Protein AF-0000000077102085 (afdb_homodimer)

Radius of gyration: 27.86 Å; Cα contacts (8 Å, |Δi|>4): 625; chains: 2; bounding box: 52×72×56 Å

Sequence (396 aa):
MSETYRIVIADDEAIICMDLKEILEEAGHEVVGICADGVRALELVKEEKPDLVILDVQMPKLDGLQAAKLIAHDDLAPVVLLTAYGDAETVEKAKRSHVFGYVMKPVEERNLFPALQIAVSQYRSRHEIAHRVKEMERELASRKIINRAKGLLMDYYHISDEEAYHKMQQTSMRRGILLTDVAQKVIKEIMVRKNMLSMSETYRIVIADDEAIICMDLKEILEEAGHEVVGICADGVRALELVKEEKPDLVILDVQMPKLDGLQAAKLIAHDDLAPVVLLTAYGDAETVEKAKRSHVFGYVMKPVEERNLFPALQIAVSQYRSRHEIAHRVKEMERELASRKIINRAKGLLMDYYHISDEEAYHKMQQTSMRRGILLTDVAQKVIKEIMVRKNMLS

Nearest PDB structures (foldseek):
  6ww6-assembly1_A  TM=9.550E-01  e=4.810E-21  Enterococcus faecalis
  1sd5-assembly1_A  TM=6.603E-01  e=4.874E-17  Mycobacterium tuberculosis H37Rv
  1qmp-assembly4_D  TM=9.106E-01  e=1.138E-08  Geobacillus stearothermophilus
  6vbf-assembly1_A-2  TM=9.059E-01  e=1.517E-07  Acinetobacter baumannii
  6ymz-assembly1_A  TM=7.541E-01  e=3.448E-07  Pectobacterium atrosepticum SCRI1043

InterPro domains:
  IPR001789 Signal transduction response regulator, receiver domain [PF00072] (7-116)
  IPR001789 Signal transduction response regulator, receiver domain [PS50110] (6-120)
  IPR001789 Signal transduction response regulator, receiver domain [SM00448] (5-116)
  IPR005561 ANTAR domain [PF03861] (135-187)
  IPR005561 ANTAR domain [PS50921] (126-187)
  IPR005561 ANTAR domain [SM01012] (132-187)
  IPR008327 Signal transduction response regulator, antiterminator [PIRSF036382] (4-190)
  IPR011006 CheY-like superfamily [SSF52172] (4-187)
  IPR036388 Winged helix-like DNA-binding domain superfamily [G3DSA:1.10.10.10] (134-194)

pLDDT: mean 88.83, std 11.47, range [44.06, 98.62]

Organism: NCBI:txid592028

Secondary structure (DSSP, 8-state):
-PPP-EEEEE-S-HHHHHHHHHHHHHTT-EEEEEESSHHHHHHHHHHH--SEEEEESS-SSS-HHHHHHHHHHTT---EEEEE-TTTHHHHHHHTTTT--EEEESSP-HHHHHHHHHHHHHHHHHHHHHHHHHHHHHHHHHHHHHHHHHHHHHHHHH---HHHHHHHHHHHHHHHT--HHHHHHHHHHHHHHHHHHH-/-PPP-EEEEE-S-HHHHHHHHHHHHHTT-EEEEEESSHHHHHHHHHHH--SEEEEESS-SSS-HHHHHHHHHHTT---EEEEE-TTTTHHHHHHTTTT--EEEESSP-HHHHHHHHHHHHHHHHHHHHHHHHHHHHHHHHHHHHHHHHHHHHHHHHH---HHHHHHHHHHHHHHHT--HHHHHHHHHHHHHHHHHHH-

Foldseek 3Di:
DPDAWAEEEEALDVVLVVVVCVLNVVVPYHDPYYYHALVVQLVCLVVVLTQEYEAEQDGPPHGPLRSLQVCVVVLRYAYEYEAEPPVVVVVVVVVVSPHQYYAYPPGDPVRPPVSGVSRSVVSVVVVVVVVVVVVVVVVVVLVVLLVVLLVLCCVPVVDDSVVSLVVLVVVCVVVVHDSSVSSVVSVVVSVVVVVVVD/DPDAWAEEEEALDVVLVVVVCVLNVVVPYHDPYYYHALVVSLVCLVVVLTQEYEAEQDGPPHGPLRSLQVCVVVLRYAYEYEYEPPVCVVVVVCVVSPHQYYAYPPGDPVRPPVSGVSRSVVSVVVVVVVVVVVVVVVVVVLVVLLVVLLVLCCVVVVDDSVVSLVVLVVVCVVVVHDSSVSSVVSVVVSVVVVVVVD

Solvent-accessible surface area (backbone atoms only — not comparable to full-atom values): 20286 Å² total; per-residue (Å²): 130,83,85,66,43,39,28,33,39,26,35,60,48,65,67,57,50,52,52,48,47,52,57,41,42,74,73,58,29,41,75,79,41,77,37,45,28,20,60,57,39,53,52,46,44,70,73,66,57,34,56,30,34,39,28,26,43,78,32,55,100,30,28,25,59,60,36,36,34,54,33,38,71,66,66,60,46,34,34,32,37,36,37,60,84,82,52,51,73,50,53,63,55,39,63,75,24,68,50,44,30,65,43,50,54,79,81,46,69,81,59,46,53,48,38,51,52,36,16,41,44,51,42,54,52,46,50,52,53,51,49,49,39,53,52,49,52,50,50,52,51,40,50,50,45,38,50,50,24,31,52,52,42,21,69,72,70,68,46,51,68,66,53,31,47,48,52,43,46,49,51,12,62,74,68,68,48,56,53,54,56,42,19,52,50,48,44,53,52,51,52,52,50,48,57,65,72,96,130,83,84,66,43,39,29,34,40,26,35,59,48,64,67,57,50,52,53,49,47,50,55,40,43,74,73,57,31,42,75,79,42,78,38,46,27,20,60,58,39,54,51,47,44,70,71,64,56,34,56,30,35,40,28,26,41,78,31,54,101,31,29,25,58,60,37,37,35,54,34,38,72,66,66,59,44,32,33,33,36,36,36,58,85,80,49,50,72,50,54,63,56,39,64,74,26,68,49,42,29,65,44,50,54,79,83,46,70,80,59,45,53,48,37,51,51,36,16,41,44,51,42,52,52,45,50,52,53,52,48,50,39,53,52,50,52,49,51,52,51,41,51,50,45,39,50,50,24,31,53,52,44,21,70,72,70,69,46,50,68,68,53,32,48,48,51,42,47,49,51,12,61,75,68,69,50,54,53,54,57,42,20,53,49,48,44,54,52,52,52,52,52,48,57,66,71,96

Structure (mmCIF, N/CA/C/O backbone):
data_AF-0000000077102085-model_v1
#
loop_
_entity.id
_entity.type
_entity.pdbx_description
1 polymer 'Response regulator receiver domain protein'
#
loop_
_atom_site.group_PDB
_atom_site.id
_atom_site.type_symbol
_atom_site.label_atom_id
_atom_site.label_alt_id
_atom_site.label_comp_id
_atom_site.label_asym_id
_atom_site.label_entity_id
_atom_site.label_seq_id
_atom_site.pdbx_PDB_ins_code
_atom_site.Cartn_x
_atom_site.Cartn_y
_atom_site.Cartn_z
_atom_site.occupancy
_atom_site.B_iso_or_equiv
_atom_site.auth_seq_id
_atom_site.auth_comp_id
_atom_site.auth_asym_id
_atom_site.auth_atom_id
_atom_site.pdbx_PDB_model_num
ATOM 1 N N . MET A 1 1 ? -0.553 -2.193 -25.688 1 44.06 1 MET A N 1
ATOM 2 C CA . MET A 1 1 ? 0.757 -2.832 -25.609 1 44.06 1 MET A CA 1
ATOM 3 C C . MET A 1 1 ? 1.091 -3.188 -24.156 1 44.06 1 MET A C 1
ATOM 5 O O . MET A 1 1 ? 0.72 -2.463 -23.234 1 44.06 1 MET A O 1
ATOM 9 N N . SER A 1 2 ? 1.369 -4.562 -23.891 1 62.34 2 SER A N 1
ATOM 10 C CA . SER A 1 2 ? 1.722 -5.07 -22.562 1 62.34 2 SER A CA 1
ATOM 11 C C . SER A 1 2 ? 2.85 -4.258 -21.938 1 62.34 2 SER A C 1
ATOM 13 O O . SER A 1 2 ? 3.717 -3.742 -22.656 1 62.34 2 SER A O 1
ATOM 15 N N . GLU A 1 3 ? 2.732 -3.658 -20.891 1 77.88 3 GLU A N 1
ATOM 16 C CA . GLU A 1 3 ? 3.754 -2.857 -20.219 1 77.88 3 GLU A CA 1
ATOM 17 C C . GLU A 1 3 ? 5.086 -3.602 -20.156 1 77.88 3 GLU A C 1
ATOM 19 O O . GLU A 1 3 ? 5.117 -4.805 -19.906 1 77.88 3 GLU A O 1
ATOM 24 N N . THR A 1 4 ? 6.113 -2.998 -20.766 1 91.25 4 THR A N 1
ATOM 25 C CA . THR A 1 4 ? 7.477 -3.523 -20.734 1 91.25 4 THR A CA 1
ATOM 26 C C . THR A 1 4 ? 8.148 -3.178 -19.406 1 91.25 4 THR A C 1
ATOM 28 O O . THR A 1 4 ? 8.133 -2.021 -18.984 1 91.25 4 THR A O 1
ATOM 31 N N . TYR A 1 5 ? 8.68 -4.246 -18.812 1 95.44 5 TYR A N 1
ATOM 32 C CA . TYR A 1 5 ? 9.344 -4.031 -17.531 1 95.44 5 TYR A CA 1
ATOM 33 C C . TYR A 1 5 ? 10.844 -4.262 -17.641 1 95.44 5 TYR A C 1
ATOM 35 O O . TYR A 1 5 ? 11.289 -5.168 -18.359 1 95.44 5 TYR A O 1
ATOM 43 N N . ARG A 1 6 ? 11.617 -3.361 -16.984 1 98 6 ARG A N 1
ATOM 44 C CA . ARG A 1 6 ? 13.031 -3.619 -16.734 1 98 6 ARG A CA 1
ATOM 45 C C . ARG A 1 6 ? 13.219 -4.496 -15.5 1 98 6 ARG A C 1
ATOM 47 O O . ARG A 1 6 ? 12.773 -4.137 -14.406 1 98 6 ARG A O 1
ATOM 54 N N . ILE A 1 7 ? 13.945 -5.707 -15.695 1 98.44 7 ILE A N 1
ATOM 55 C CA . ILE A 1 7 ? 13.883 -6.711 -14.641 1 98.44 7 ILE A CA 1
ATOM 56 C C . ILE A 1 7 ? 15.297 -7.148 -14.266 1 98.44 7 ILE A C 1
ATOM 58 O O . ILE A 1 7 ? 16.141 -7.355 -15.141 1 98.44 7 ILE A O 1
ATOM 62 N N . VAL A 1 8 ? 15.57 -7.238 -12.984 1 98.62 8 VAL A N 1
ATOM 63 C CA . VAL A 1 8 ? 16.781 -7.867 -12.461 1 98.62 8 VAL A CA 1
ATOM 64 C C . VAL A 1 8 ? 16.453 -9.273 -11.961 1 98.62 8 VAL A C 1
ATOM 66 O O . VAL A 1 8 ? 15.438 -9.477 -11.289 1 98.62 8 VAL A O 1
ATOM 69 N N . ILE A 1 9 ? 17.344 -10.234 -12.336 1 98.5 9 ILE A N 1
ATOM 70 C CA . ILE A 1 9 ? 17.172 -11.625 -11.914 1 98.5 9 ILE A CA 1
ATOM 71 C C . ILE A 1 9 ? 18.375 -12.047 -11.062 1 98.5 9 ILE A C 1
ATOM 73 O O . ILE A 1 9 ? 19.531 -11.797 -11.438 1 98.5 9 ILE A O 1
ATOM 77 N N . ALA A 1 10 ? 18.078 -12.641 -9.914 1 97.88 10 ALA A N 1
ATOM 78 C CA . ALA A 1 10 ? 19.156 -13.234 -9.117 1 97.88 10 ALA A CA 1
ATOM 79 C C . ALA A 1 10 ? 18.844 -14.688 -8.766 1 97.88 10 ALA A C 1
ATOM 81 O O . ALA A 1 10 ? 17.812 -14.969 -8.141 1 97.88 10 ALA A O 1
ATOM 82 N N . ASP A 1 11 ? 19.625 -15.578 -9.164 1 96.56 11 ASP A N 1
ATOM 83 C CA . ASP A 1 11 ? 19.547 -17.016 -8.93 1 96.56 11 ASP A CA 1
ATOM 84 C C . ASP A 1 11 ? 20.922 -17.656 -9.086 1 96.56 11 ASP A C 1
ATOM 86 O O . ASP A 1 11 ? 21.656 -17.375 -10.039 1 96.56 11 ASP A O 1
ATOM 90 N N . ASP A 1 12 ? 21.281 -18.516 -8.141 1 94.94 12 ASP A N 1
ATOM 91 C CA . ASP A 1 12 ? 22.625 -19.094 -8.203 1 94.94 12 ASP A CA 1
ATOM 92 C C . ASP A 1 12 ? 22.688 -20.219 -9.242 1 94.94 12 ASP A C 1
ATOM 94 O O . ASP A 1 12 ? 23.781 -20.703 -9.562 1 94.94 12 ASP A O 1
ATOM 98 N N . GLU A 1 13 ? 21.578 -20.609 -9.773 1 94.5 13 GLU A N 1
ATOM 99 C CA . GLU A 1 13 ? 21.531 -21.594 -10.852 1 94.5 13 GLU A CA 1
ATOM 100 C C . GLU A 1 13 ? 21.422 -20.922 -12.219 1 94.5 13 GLU A C 1
ATOM 102 O O . GLU A 1 13 ? 20.344 -20.5 -12.617 1 94.5 13 GLU A O 1
ATOM 107 N N . ALA A 1 14 ? 22.453 -20.969 -12.977 1 94.12 14 ALA A N 1
ATOM 108 C CA . ALA A 1 14 ? 22.578 -20.234 -14.242 1 94.12 14 ALA A CA 1
ATOM 109 C C . ALA A 1 14 ? 21.484 -20.641 -15.219 1 94.12 14 ALA A C 1
ATOM 111 O O . ALA A 1 14 ? 20.969 -19.812 -15.969 1 94.12 14 ALA A O 1
ATOM 112 N N . ILE A 1 15 ? 21.141 -21.906 -15.141 1 95.31 15 ILE A N 1
ATOM 113 C CA . ILE A 1 15 ? 20.156 -22.438 -16.078 1 95.31 15 ILE A CA 1
ATOM 114 C C . ILE A 1 15 ? 18.797 -21.781 -15.828 1 95.31 15 ILE A C 1
ATOM 116 O O . ILE A 1 15 ? 18.062 -21.484 -16.766 1 95.31 15 ILE A O 1
ATOM 120 N N . ILE A 1 16 ? 18.5 -21.562 -14.633 1 94.62 16 ILE A N 1
ATOM 121 C CA . ILE A 1 16 ? 17.234 -20.922 -14.266 1 94.62 16 ILE A CA 1
ATOM 122 C C . ILE A 1 16 ? 17.25 -19.469 -14.742 1 94.62 16 ILE A C 1
ATOM 124 O O . ILE A 1 16 ? 16.25 -18.984 -15.289 1 94.62 16 ILE A O 1
ATOM 128 N N . CYS A 1 17 ? 18.328 -18.734 -14.578 1 96.81 17 CYS A N 1
ATOM 129 C CA . CYS A 1 17 ? 18.469 -17.359 -15.039 1 96.81 17 CYS A CA 1
ATOM 130 C C . CYS A 1 17 ? 18.266 -17.266 -16.547 1 96.81 17 CYS A C 1
ATOM 132 O O . CYS A 1 17 ? 17.562 -16.375 -17.031 1 96.81 17 CYS A O 1
ATOM 134 N N . MET A 1 18 ? 18.859 -18.219 -17.203 1 96.44 18 MET A N 1
ATOM 135 C CA . MET A 1 18 ? 18.766 -18.219 -18.656 1 96.44 18 MET A CA 1
ATOM 136 C C . MET A 1 18 ? 17.344 -18.484 -19.109 1 96.44 18 MET A C 1
ATOM 138 O O . MET A 1 18 ? 16.844 -17.828 -20.016 1 96.44 18 MET A O 1
ATOM 142 N N . ASP A 1 19 ? 16.766 -19.453 -18.469 1 96.81 19 ASP A N 1
ATOM 143 C CA . ASP A 1 19 ? 15.375 -19.797 -18.781 1 96.81 19 ASP A CA 1
ATOM 144 C C . ASP A 1 19 ? 14.445 -18.609 -18.531 1 96.81 19 ASP A C 1
ATOM 146 O O . ASP A 1 19 ? 13.617 -18.281 -19.391 1 96.81 19 ASP A O 1
ATOM 150 N N . LEU A 1 20 ? 14.594 -17.969 -17.438 1 97.44 20 LEU A N 1
ATOM 151 C CA . LEU A 1 20 ? 13.766 -16.812 -17.078 1 97.44 20 LEU A CA 1
ATOM 152 C C . LEU A 1 20 ? 13.992 -15.664 -18.047 1 97.44 20 LEU A C 1
ATOM 154 O O . LEU A 1 20 ? 13.031 -15.008 -18.469 1 97.44 20 LEU A O 1
ATOM 158 N N . LYS A 1 21 ? 15.227 -15.43 -18.312 1 97.81 21 LYS A N 1
ATOM 159 C CA . LYS A 1 21 ? 15.547 -14.367 -19.266 1 97.81 21 LYS A CA 1
ATOM 160 C C . LYS A 1 21 ? 14.836 -14.594 -20.594 1 97.81 21 LYS A C 1
ATOM 162 O O . LYS A 1 21 ? 14.234 -13.672 -21.156 1 97.81 21 LYS A O 1
ATOM 167 N N . GLU A 1 22 ? 14.891 -15.766 -21.094 1 97.31 22 GLU A N 1
ATOM 168 C CA . GLU A 1 22 ? 14.25 -16.109 -22.359 1 97.31 22 GLU A CA 1
ATOM 169 C C . GLU A 1 22 ? 12.742 -15.883 -22.297 1 97.31 22 GLU A C 1
ATOM 171 O O . GLU A 1 22 ? 12.156 -15.258 -23.188 1 97.31 22 GLU A O 1
ATOM 176 N N . ILE A 1 23 ? 12.172 -16.391 -21.25 1 95.44 23 ILE A N 1
ATOM 177 C CA . ILE A 1 23 ? 10.727 -16.281 -21.047 1 95.44 23 ILE A CA 1
ATOM 178 C C . ILE A 1 23 ? 10.336 -14.797 -21.016 1 95.44 23 ILE A C 1
ATOM 180 O O . ILE A 1 23 ? 9.398 -14.383 -21.703 1 95.44 23 ILE A O 1
ATOM 184 N N . LEU A 1 24 ? 11.07 -13.992 -20.281 1 96.5 24 LEU A N 1
ATOM 185 C CA . LEU A 1 24 ? 10.75 -12.586 -20.047 1 96.5 24 LEU A CA 1
ATOM 186 C C . LEU A 1 24 ? 10.984 -11.773 -21.312 1 96.5 24 LEU A C 1
ATOM 188 O O . LEU A 1 24 ? 10.156 -10.93 -21.688 1 96.5 24 LEU A O 1
ATOM 192 N N . GLU A 1 25 ? 12.039 -12 -21.969 1 96.75 25 GLU A N 1
ATOM 193 C CA . GLU A 1 25 ? 12.352 -11.25 -23.188 1 96.75 25 GLU A CA 1
ATOM 194 C C . GLU A 1 25 ? 11.398 -11.602 -24.312 1 96.75 25 GLU A C 1
ATOM 196 O O . GLU A 1 25 ? 11.039 -10.742 -25.125 1 96.75 25 GLU A O 1
ATOM 201 N N . GLU A 1 26 ? 11.008 -12.859 -24.375 1 94.44 26 GLU A N 1
ATOM 202 C CA . GLU A 1 26 ? 10.016 -13.273 -25.359 1 94.44 26 GLU A CA 1
ATOM 203 C C . GLU A 1 26 ? 8.688 -12.555 -25.156 1 94.44 26 GLU A C 1
ATOM 205 O O . GLU A 1 26 ? 7.945 -12.312 -26.109 1 94.44 26 GLU A O 1
ATOM 210 N N . ALA A 1 27 ? 8.445 -12.242 -23.922 1 91.12 27 ALA A N 1
ATOM 211 C CA . ALA A 1 27 ? 7.203 -11.562 -23.594 1 91.12 27 ALA A CA 1
ATOM 212 C C . ALA A 1 27 ? 7.348 -10.047 -23.75 1 91.12 27 ALA A C 1
ATOM 214 O O . ALA A 1 27 ? 6.398 -9.297 -23.516 1 91.12 27 ALA A O 1
ATOM 215 N N . GLY A 1 28 ? 8.555 -9.539 -24.109 1 93.75 28 GLY A N 1
ATOM 216 C CA . GLY A 1 28 ? 8.75 -8.133 -24.422 1 93.75 28 GLY A CA 1
ATOM 217 C C . GLY A 1 28 ? 9.391 -7.355 -23.297 1 93.75 28 GLY A C 1
ATOM 218 O O . GLY A 1 28 ? 9.539 -6.133 -23.375 1 93.75 28 GLY A O 1
ATOM 219 N N . HIS A 1 29 ? 9.852 -8.031 -22.203 1 96.38 29 HIS A N 1
ATOM 220 C CA . HIS A 1 29 ? 10.516 -7.363 -21.094 1 96.38 29 HIS A CA 1
ATOM 221 C C . HIS A 1 29 ? 12.023 -7.281 -21.312 1 96.38 29 HIS A C 1
ATOM 223 O O . HIS A 1 29 ? 12.555 -7.902 -22.234 1 96.38 29 HIS A O 1
ATOM 229 N N . GLU A 1 30 ? 12.609 -6.434 -20.562 1 97.88 30 GLU A N 1
ATOM 230 C CA . GLU A 1 30 ? 14.055 -6.273 -20.641 1 97.88 30 GLU A CA 1
ATOM 231 C C . GLU A 1 30 ? 14.734 -6.75 -19.359 1 97.88 30 GLU A C 1
ATOM 233 O O . GLU A 1 30 ? 14.422 -6.262 -18.266 1 97.88 30 GLU A O 1
ATOM 238 N N . VAL A 1 31 ? 15.656 -7.672 -19.516 1 98.31 31 VAL A N 1
ATOM 239 C CA . VAL A 1 31 ? 16.453 -8.094 -18.375 1 98.31 31 VAL A CA 1
ATOM 240 C C . VAL A 1 31 ? 17.719 -7.238 -18.281 1 98.31 31 VAL A C 1
ATOM 242 O O . VAL A 1 31 ? 18.641 -7.379 -19.078 1 98.31 31 VAL A O 1
ATOM 245 N N . VAL A 1 32 ? 17.828 -6.422 -17.281 1 98.31 32 VAL A N 1
ATOM 246 C CA . VAL A 1 32 ? 18.859 -5.395 -17.234 1 98.31 32 VAL A CA 1
ATOM 247 C C . VAL A 1 32 ? 20 -5.863 -16.344 1 98.31 32 VAL A C 1
ATOM 249 O O . VAL A 1 32 ? 21.047 -5.211 -16.266 1 98.31 32 VAL A O 1
ATOM 252 N N . GLY A 1 33 ? 19.812 -6.984 -15.633 1 98 33 GLY A N 1
ATOM 253 C CA . GLY A 1 33 ? 20.859 -7.535 -14.789 1 98 33 GLY A CA 1
ATOM 254 C C . GLY A 1 33 ? 20.562 -8.945 -14.32 1 98 33 GLY A C 1
ATOM 255 O O . GLY A 1 33 ? 19.422 -9.281 -14.016 1 98 33 GLY A O 1
ATOM 256 N N . ILE A 1 34 ? 21.641 -9.719 -14.305 1 98.19 34 ILE A N 1
ATOM 257 C CA . ILE A 1 34 ? 21.578 -11.078 -13.773 1 98.19 34 ILE A CA 1
ATOM 258 C C . ILE A 1 34 ? 22.734 -11.305 -12.797 1 98.19 34 ILE A C 1
ATOM 260 O O . ILE A 1 34 ? 23.859 -10.867 -13.047 1 98.19 34 ILE A O 1
ATOM 264 N N . CYS A 1 35 ? 22.422 -11.93 -11.703 1 97.38 35 CYS A N 1
ATOM 265 C CA . CYS A 1 35 ? 23.484 -12.234 -10.742 1 97.38 35 CYS A CA 1
ATOM 266 C C . CYS A 1 35 ? 23.172 -13.516 -9.984 1 97.38 35 CYS A C 1
ATOM 268 O O . CYS A 1 35 ? 22.125 -14.133 -10.188 1 97.38 35 CYS A O 1
ATOM 270 N N . ALA A 1 36 ? 24.141 -13.938 -9.109 1 95.81 36 ALA A N 1
ATOM 271 C CA . ALA A 1 36 ? 24.016 -15.266 -8.508 1 95.81 36 ALA A CA 1
ATOM 272 C C . ALA A 1 36 ? 23.938 -15.172 -6.988 1 95.81 36 ALA A C 1
ATOM 274 O O . ALA A 1 36 ? 23.891 -16.203 -6.301 1 95.81 36 ALA A O 1
ATOM 275 N N . ASP A 1 37 ? 23.938 -13.891 -6.473 1 94.56 37 ASP A N 1
ATOM 276 C CA . ASP A 1 37 ? 23.891 -13.75 -5.02 1 94.56 37 ASP A CA 1
ATOM 277 C C . ASP A 1 37 ? 23.172 -12.469 -4.613 1 94.56 37 ASP A C 1
ATOM 279 O O . ASP A 1 37 ? 22.969 -11.57 -5.434 1 94.56 37 ASP A O 1
ATOM 283 N N . GLY A 1 38 ? 22.812 -12.398 -3.336 1 95 38 GLY A N 1
ATOM 284 C CA . GLY A 1 38 ? 21.984 -11.312 -2.83 1 95 38 GLY A CA 1
ATOM 285 C C . GLY A 1 38 ? 22.703 -9.984 -2.76 1 95 38 GLY A C 1
ATOM 286 O O . GLY A 1 38 ? 22.094 -8.93 -2.924 1 95 38 GLY A O 1
ATOM 287 N N . VAL A 1 39 ? 24.016 -10.016 -2.502 1 96.62 39 VAL A N 1
ATOM 288 C CA . VAL A 1 39 ? 24.781 -8.781 -2.404 1 96.62 39 VAL A CA 1
ATOM 289 C C . VAL A 1 39 ? 24.844 -8.102 -3.768 1 96.62 39 VAL A C 1
ATOM 291 O O . VAL A 1 39 ? 24.562 -6.906 -3.883 1 96.62 39 VAL A O 1
ATOM 294 N N . ARG A 1 40 ? 25.156 -8.875 -4.73 1 96.94 40 ARG A N 1
ATOM 295 C CA . ARG A 1 40 ? 25.219 -8.336 -6.082 1 96.94 40 ARG A CA 1
ATOM 296 C C . ARG A 1 40 ? 23.844 -7.887 -6.551 1 96.94 40 ARG A C 1
ATOM 298 O O . ARG A 1 40 ? 23.703 -6.898 -7.273 1 96.94 40 ARG A O 1
ATOM 305 N N . ALA A 1 41 ? 22.828 -8.609 -6.148 1 97.5 41 ALA A N 1
ATOM 306 C CA . ALA A 1 41 ? 21.469 -8.219 -6.488 1 97.5 41 ALA A CA 1
ATOM 307 C C . ALA A 1 41 ? 21.156 -6.812 -5.98 1 97.5 41 ALA A C 1
ATOM 309 O O . ALA A 1 41 ? 20.609 -5.984 -6.715 1 97.5 41 ALA A O 1
ATOM 310 N N . LEU A 1 42 ? 21.516 -6.539 -4.746 1 96.88 42 LEU A N 1
ATOM 311 C CA . LEU A 1 42 ? 21.281 -5.227 -4.148 1 96.88 42 LEU A CA 1
ATOM 312 C C . LEU A 1 42 ? 22.016 -4.141 -4.938 1 96.88 42 LEU A C 1
ATOM 314 O O . LEU A 1 42 ? 21.438 -3.084 -5.215 1 96.88 42 LEU A O 1
ATOM 318 N N . GLU A 1 43 ? 23.219 -4.457 -5.289 1 97.62 43 GLU A N 1
ATOM 319 C CA . GLU A 1 43 ? 24.016 -3.506 -6.059 1 97.62 43 GLU A CA 1
ATOM 320 C C . GLU A 1 43 ? 23.359 -3.215 -7.414 1 97.62 43 GLU A C 1
ATOM 322 O O . GLU A 1 43 ? 23.25 -2.057 -7.812 1 97.62 43 GLU A O 1
ATOM 327 N N . LEU A 1 44 ? 22.953 -4.238 -8.062 1 98 44 LEU A N 1
ATOM 328 C CA . LEU A 1 44 ? 22.359 -4.094 -9.383 1 98 44 LEU A CA 1
ATOM 329 C C . LEU A 1 44 ? 21.062 -3.297 -9.312 1 98 44 LEU A C 1
ATOM 331 O O . LEU A 1 44 ? 20.766 -2.49 -10.195 1 98 44 LEU A O 1
ATOM 335 N N . VAL A 1 45 ? 20.266 -3.568 -8.281 1 98.19 45 VAL A N 1
ATOM 336 C CA . VAL A 1 45 ? 18.984 -2.879 -8.117 1 98.19 45 VAL A CA 1
ATOM 337 C C . VAL A 1 45 ? 19.219 -1.382 -7.934 1 98.19 45 VAL A C 1
ATOM 339 O O . VAL A 1 45 ? 18.516 -0.556 -8.516 1 98.19 45 VAL A O 1
ATOM 342 N N . LYS A 1 46 ? 20.234 -1.061 -7.168 1 97.56 46 LYS A N 1
ATOM 343 C CA . LYS A 1 46 ? 20.562 0.342 -6.93 1 97.56 46 LYS A CA 1
ATOM 344 C C . LYS A 1 46 ? 21.094 1.001 -8.195 1 97.56 46 LYS A C 1
ATOM 346 O O . LYS A 1 46 ? 20.797 2.164 -8.477 1 97.56 46 LYS A O 1
ATOM 351 N N . GLU A 1 47 ? 21.859 0.246 -8.969 1 97.62 47 GLU A N 1
ATOM 352 C CA . GLU A 1 47 ? 22.5 0.763 -10.172 1 97.62 47 GLU A CA 1
ATOM 353 C C . GLU A 1 47 ? 21.5 0.901 -11.32 1 97.62 47 GLU A C 1
ATOM 355 O O . GLU A 1 47 ? 21.469 1.928 -12 1 97.62 47 GLU A O 1
ATOM 360 N N . GLU A 1 48 ? 20.672 -0.106 -11.5 1 97.88 48 GLU A N 1
ATOM 361 C CA . GLU A 1 48 ? 19.859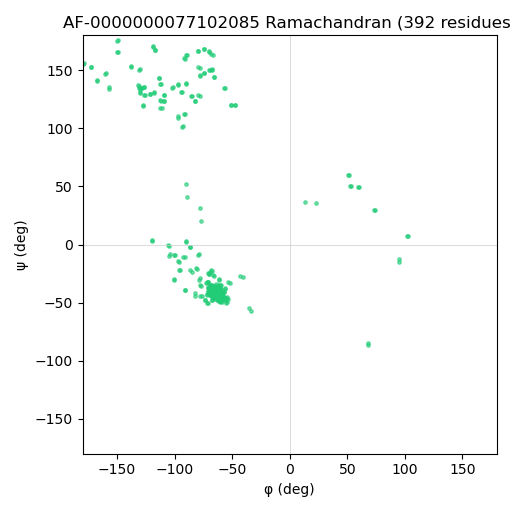 -0.208 -12.703 1 97.88 48 GLU A CA 1
ATOM 362 C C . GLU A 1 48 ? 18.469 0.36 -12.484 1 97.88 48 GLU A C 1
ATOM 364 O O . GLU A 1 48 ? 17.75 0.639 -13.438 1 97.88 48 GLU A O 1
ATOM 369 N N . LYS A 1 49 ? 18.016 0.442 -11.219 1 97.44 49 LYS A N 1
ATOM 370 C CA . LYS A 1 49 ? 16.688 0.927 -10.859 1 97.44 49 LYS A CA 1
ATOM 371 C C . LYS A 1 49 ? 15.602 0.215 -11.664 1 97.44 49 LYS A C 1
ATOM 373 O O . LYS A 1 49 ? 14.844 0.855 -12.391 1 97.44 49 LYS A O 1
ATOM 378 N N . PRO A 1 50 ? 15.547 -1.075 -11.523 1 98.31 50 PRO A N 1
ATOM 379 C CA . PRO A 1 50 ? 14.609 -1.863 -12.32 1 98.31 50 PRO A CA 1
ATOM 380 C C . PRO A 1 50 ? 13.156 -1.641 -11.906 1 98.31 50 PRO A C 1
ATOM 382 O O . PRO A 1 50 ? 12.891 -1.074 -10.844 1 98.31 50 PRO A O 1
ATOM 385 N N . ASP A 1 51 ? 12.227 -2.092 -12.766 1 96.94 51 ASP A N 1
ATOM 386 C CA . ASP A 1 51 ? 10.797 -2.051 -12.461 1 96.94 51 ASP A CA 1
ATOM 387 C C . ASP A 1 51 ? 10.398 -3.227 -11.57 1 96.94 51 ASP A C 1
ATOM 389 O O . ASP A 1 51 ? 9.344 -3.197 -10.938 1 96.94 51 ASP A O 1
ATOM 393 N N . LEU A 1 52 ? 11.258 -4.254 -11.617 1 97.31 52 LEU A N 1
ATOM 394 C CA . LEU A 1 52 ? 10.938 -5.488 -10.914 1 97.31 52 LEU A CA 1
ATOM 395 C C . LEU A 1 52 ? 12.203 -6.312 -10.656 1 97.31 52 LEU A C 1
ATOM 397 O O . LEU A 1 52 ? 13.117 -6.312 -11.477 1 97.31 52 LEU A O 1
ATOM 401 N N . VAL A 1 53 ? 12.211 -7.031 -9.547 1 98.06 53 VAL A N 1
ATOM 402 C CA . VAL A 1 53 ? 13.328 -7.898 -9.188 1 98.06 53 VAL A CA 1
ATOM 403 C C . VAL A 1 53 ? 12.82 -9.312 -8.914 1 98.06 53 VAL A C 1
ATOM 405 O O . VAL A 1 53 ? 11.836 -9.492 -8.195 1 98.06 53 VAL A O 1
ATOM 408 N N . ILE A 1 54 ? 13.414 -10.273 -9.539 1 97.44 54 ILE A N 1
ATOM 409 C CA . ILE A 1 54 ? 13.117 -11.68 -9.281 1 97.44 54 ILE A CA 1
ATOM 410 C C . ILE A 1 54 ? 14.289 -12.328 -8.555 1 97.44 54 ILE A C 1
ATOM 412 O O . ILE A 1 54 ? 15.406 -12.367 -9.07 1 97.44 54 ILE A O 1
ATOM 416 N N . LEU A 1 55 ? 13.984 -12.898 -7.383 1 96 55 LEU A N 1
ATOM 417 C CA . LEU A 1 55 ? 15.055 -13.438 -6.547 1 96 55 LEU A CA 1
ATOM 418 C C . LEU A 1 55 ? 14.773 -14.891 -6.18 1 96 55 LEU A C 1
ATOM 420 O O . LEU A 1 55 ? 13.648 -15.234 -5.812 1 96 55 LEU A O 1
ATOM 424 N N . ASP A 1 56 ? 15.797 -15.664 -6.293 1 93.81 56 ASP A N 1
ATOM 425 C CA . ASP A 1 56 ? 15.734 -16.969 -5.648 1 93.81 56 ASP A CA 1
ATOM 426 C C . ASP A 1 56 ? 15.883 -16.844 -4.133 1 93.81 56 ASP A C 1
ATOM 428 O O . ASP A 1 56 ? 16.625 -15.984 -3.646 1 93.81 56 ASP A O 1
ATOM 432 N N . VAL A 1 57 ? 15.25 -17.703 -3.438 1 88.75 57 VAL A N 1
ATOM 433 C CA . VAL A 1 57 ? 15.312 -17.656 -1.981 1 88.75 57 VAL A CA 1
ATOM 434 C C . VAL A 1 57 ? 16.688 -18.141 -1.509 1 88.75 57 VAL A C 1
ATOM 436 O O . VAL A 1 57 ? 17.312 -17.5 -0.65 1 88.75 57 VAL A O 1
ATOM 439 N N . GLN A 1 58 ? 17.016 -19.234 -2.1 1 89 58 GLN A N 1
ATOM 440 C CA . GLN A 1 58 ? 18.266 -19.828 -1.678 1 89 58 GLN A CA 1
ATOM 441 C C . GLN A 1 58 ? 19.422 -19.375 -2.564 1 89 58 GLN A C 1
ATOM 443 O O . GLN A 1 58 ? 19.578 -19.859 -3.688 1 89 58 GLN A O 1
ATOM 448 N N . MET A 1 59 ? 20.188 -18.438 -2.07 1 90.12 59 MET A N 1
ATOM 449 C CA . MET A 1 59 ? 21.375 -17.938 -2.752 1 90.12 59 MET A CA 1
ATOM 450 C C . MET A 1 59 ? 22.531 -17.75 -1.769 1 90.12 59 MET A C 1
ATOM 452 O O . MET A 1 59 ? 22.297 -17.594 -0.567 1 90.12 59 MET A O 1
ATOM 456 N N . PRO A 1 60 ? 23.703 -17.844 -2.244 1 89.69 60 PRO A N 1
ATOM 457 C CA . PRO A 1 60 ? 24.859 -17.625 -1.355 1 89.69 60 PRO A CA 1
ATOM 458 C C . PRO A 1 60 ? 24.969 -16.188 -0.862 1 89.69 60 PRO A C 1
ATOM 460 O O . PRO A 1 60 ? 24.297 -15.297 -1.388 1 89.69 60 PRO A O 1
ATOM 463 N N . LYS A 1 61 ? 25.797 -15.891 0.265 1 90.19 61 LYS A N 1
ATOM 464 C CA . LYS A 1 61 ? 26.094 -14.602 0.88 1 90.19 61 LYS A CA 1
ATOM 465 C C . LYS A 1 61 ? 24.859 -14.016 1.553 1 90.19 61 LYS A C 1
ATOM 467 O O . LYS A 1 61 ? 24.641 -14.219 2.75 1 90.19 61 LYS A O 1
ATOM 472 N N . LEU A 1 62 ? 24.094 -13.312 0.743 1 89 62 LEU A N 1
ATOM 473 C CA . LEU A 1 62 ? 22.812 -12.781 1.169 1 89 62 LEU A CA 1
ATOM 474 C C . LEU A 1 62 ? 21.672 -13.5 0.461 1 89 62 LEU A C 1
ATOM 476 O O . LEU A 1 62 ? 21.578 -13.477 -0.769 1 89 62 LEU A O 1
ATOM 480 N N . ASP A 1 63 ? 20.859 -14.164 1.312 1 88.56 63 ASP A N 1
ATOM 481 C CA . ASP A 1 63 ? 19.812 -14.938 0.65 1 88.56 63 ASP A CA 1
ATOM 482 C C . ASP A 1 63 ? 18.719 -14.031 0.104 1 88.56 63 ASP A C 1
ATOM 484 O O . ASP A 1 63 ? 18.719 -12.828 0.358 1 88.56 63 ASP A O 1
ATOM 488 N N . GLY A 1 64 ? 17.906 -14.617 -0.673 1 89.62 64 GLY A N 1
ATOM 489 C CA . GLY A 1 64 ? 16.891 -13.859 -1.393 1 89.62 64 GLY A CA 1
ATOM 490 C C . GLY A 1 64 ? 15.922 -13.141 -0.476 1 89.62 64 GLY A C 1
ATOM 491 O O . GLY A 1 64 ? 15.438 -12.055 -0.8 1 89.62 64 GLY A O 1
ATOM 492 N N . LEU A 1 65 ? 15.609 -13.773 0.642 1 87.31 65 LEU A N 1
ATOM 493 C CA . LEU A 1 65 ? 14.68 -13.172 1.597 1 87.31 65 LEU A CA 1
ATOM 494 C C . LEU A 1 65 ? 15.297 -11.938 2.24 1 87.31 65 LEU A C 1
ATOM 496 O O . LEU A 1 65 ? 14.641 -10.906 2.373 1 87.31 65 LEU A O 1
ATOM 500 N N . GLN A 1 66 ? 16.484 -11.992 2.633 1 89.44 66 GLN A N 1
ATOM 501 C CA . GLN A 1 66 ? 17.188 -10.859 3.225 1 89.44 66 GLN A CA 1
ATOM 502 C C . GLN A 1 66 ? 17.375 -9.742 2.209 1 89.44 66 GLN A C 1
ATOM 504 O O . GLN A 1 66 ? 17.203 -8.562 2.535 1 89.44 66 GLN A O 1
ATOM 509 N N . ALA A 1 67 ? 17.75 -10.148 1.017 1 92.81 67 ALA A N 1
ATOM 510 C CA . ALA A 1 67 ? 17.891 -9.156 -0.04 1 92.81 67 ALA A CA 1
ATOM 511 C C . ALA A 1 67 ? 16.562 -8.43 -0.292 1 92.81 67 ALA A C 1
ATOM 513 O O . ALA A 1 67 ? 16.531 -7.207 -0.437 1 92.81 67 ALA A O 1
ATOM 514 N N . ALA A 1 68 ? 15.516 -9.219 -0.313 1 92.44 68 ALA A N 1
ATOM 515 C CA . ALA A 1 68 ? 14.188 -8.648 -0.533 1 92.44 68 ALA A CA 1
ATOM 516 C C . ALA A 1 68 ? 13.828 -7.645 0.56 1 92.44 68 ALA A C 1
ATOM 518 O O . ALA A 1 68 ? 13.266 -6.59 0.278 1 92.44 68 ALA A O 1
ATOM 519 N N . LYS A 1 69 ? 14.156 -7.941 1.771 1 90 69 LYS A N 1
ATOM 520 C CA . LYS A 1 69 ? 13.883 -7.066 2.906 1 90 69 LYS A CA 1
ATOM 521 C C . LYS A 1 69 ? 14.609 -5.73 2.758 1 90 69 LYS A C 1
ATOM 523 O O . LYS A 1 69 ? 14.023 -4.672 3.008 1 90 69 LYS A O 1
ATOM 528 N N . LEU A 1 70 ? 15.812 -5.805 2.365 1 93.12 70 LEU A N 1
ATOM 529 C CA . LEU A 1 70 ? 16.609 -4.598 2.203 1 93.12 70 LEU A CA 1
ATOM 530 C C . LEU A 1 70 ? 16.094 -3.756 1.039 1 93.12 70 LEU A C 1
ATOM 532 O O . LEU A 1 70 ? 16.016 -2.529 1.143 1 93.12 70 LEU A O 1
ATOM 536 N N . ILE A 1 71 ? 15.719 -4.426 0.008 1 94.5 71 ILE A N 1
ATOM 537 C CA . ILE A 1 71 ? 15.18 -3.74 -1.163 1 94.5 71 ILE A CA 1
ATOM 538 C C . ILE A 1 71 ? 13.867 -3.047 -0.802 1 94.5 71 ILE A C 1
ATOM 540 O O . ILE A 1 71 ? 13.641 -1.9 -1.192 1 94.5 71 ILE A O 1
ATOM 544 N N . ALA A 1 72 ? 13.07 -3.803 -0.055 1 89.38 72 ALA A N 1
ATOM 545 C CA . ALA A 1 72 ? 11.789 -3.266 0.388 1 89.38 72 ALA A CA 1
ATOM 546 C C . ALA A 1 72 ? 11.984 -2.102 1.354 1 89.38 72 ALA A C 1
ATOM 548 O O . ALA A 1 72 ? 11.289 -1.087 1.263 1 89.38 72 ALA A O 1
ATOM 549 N N . HIS A 1 73 ? 12.875 -2.252 2.244 1 88.19 73 HIS A N 1
ATOM 550 C CA . HIS A 1 73 ? 13.156 -1.217 3.232 1 88.19 73 HIS A CA 1
ATOM 551 C C . HIS A 1 73 ? 13.531 0.099 2.561 1 88.19 73 HIS A C 1
ATOM 553 O O . HIS A 1 73 ? 13.078 1.166 2.975 1 88.19 73 HIS A O 1
ATOM 559 N N . ASP A 1 74 ? 14.289 -0.033 1.56 1 91.25 74 ASP A N 1
ATOM 560 C CA . ASP A 1 74 ? 14.75 1.165 0.862 1 91.25 74 ASP A CA 1
ATOM 561 C C . ASP A 1 74 ? 13.781 1.556 -0.251 1 91.25 74 ASP A C 1
ATOM 563 O O . ASP A 1 74 ? 14.039 2.494 -1.008 1 91.25 74 ASP A O 1
ATOM 567 N N . ASP A 1 75 ? 12.695 0.812 -0.377 1 90.12 75 ASP A N 1
ATOM 568 C CA . ASP A 1 75 ? 11.648 1.075 -1.367 1 90.12 75 ASP A CA 1
ATOM 569 C C . ASP A 1 75 ? 12.25 1.192 -2.77 1 90.12 75 ASP A C 1
ATOM 571 O O . ASP A 1 75 ? 11.977 2.158 -3.484 1 90.12 75 ASP A O 1
ATOM 575 N N . LEU A 1 76 ? 13.055 0.21 -3.146 1 94.5 76 LEU A N 1
ATOM 576 C CA . LEU A 1 76 ? 13.828 0.316 -4.379 1 94.5 76 LEU A CA 1
ATOM 577 C C . LEU A 1 76 ? 13.055 -0.267 -5.559 1 94.5 76 LEU A C 1
ATOM 579 O O . LEU A 1 76 ? 13.133 0.248 -6.676 1 94.5 76 LEU A O 1
ATOM 583 N N . ALA A 1 77 ? 12.375 -1.356 -5.312 1 96.12 77 ALA A N 1
ATOM 584 C CA . ALA A 1 77 ? 11.633 -2.049 -6.367 1 96.12 77 ALA A CA 1
ATOM 585 C C . ALA A 1 77 ? 10.789 -3.182 -5.793 1 96.12 77 ALA A C 1
ATOM 587 O O . ALA A 1 77 ? 11.086 -3.695 -4.711 1 96.12 77 ALA A O 1
ATOM 588 N N . PRO A 1 78 ? 9.68 -3.523 -6.492 1 95.69 78 PRO A N 1
ATOM 589 C CA . PRO A 1 78 ? 8.969 -4.738 -6.082 1 95.69 78 PRO A CA 1
ATOM 590 C C . PRO A 1 78 ? 9.789 -6.004 -6.301 1 95.69 78 PRO A C 1
ATOM 592 O O . PRO A 1 78 ? 10.516 -6.109 -7.293 1 95.69 78 PRO A O 1
ATOM 595 N N . VAL A 1 79 ? 9.633 -6.965 -5.375 1 95.56 79 VAL A N 1
ATOM 596 C CA . VAL A 1 79 ? 10.406 -8.195 -5.43 1 95.56 79 VAL A CA 1
ATOM 597 C C . VAL A 1 79 ? 9.469 -9.398 -5.523 1 95.56 79 VAL A C 1
ATOM 599 O O . VAL A 1 79 ? 8.477 -9.477 -4.797 1 95.56 79 VAL A O 1
ATOM 602 N N . VAL A 1 80 ? 9.711 -10.25 -6.457 1 94.12 80 VAL A N 1
ATOM 603 C CA . VAL A 1 80 ? 9.07 -11.562 -6.547 1 94.12 80 VAL A CA 1
ATOM 604 C C . VAL A 1 80 ? 10.086 -12.656 -6.219 1 94.12 80 VAL A C 1
ATOM 606 O O . VAL A 1 80 ? 11.172 -12.703 -6.809 1 94.12 80 VAL A O 1
ATOM 609 N N . LEU A 1 81 ? 9.727 -13.523 -5.312 1 92.12 81 LEU A N 1
ATOM 610 C CA . LEU A 1 81 ? 10.641 -14.578 -4.891 1 92.12 81 LEU A CA 1
ATOM 611 C C . LEU A 1 81 ? 10.352 -15.875 -5.633 1 92.12 81 LEU A C 1
ATOM 613 O O . LEU A 1 81 ? 9.195 -16.234 -5.84 1 92.12 81 LEU A O 1
ATOM 617 N N . LEU A 1 82 ? 11.422 -16.516 -6.027 1 91.75 82 LEU A N 1
ATOM 618 C CA . LEU A 1 82 ? 11.312 -17.875 -6.535 1 91.75 82 LEU A CA 1
ATOM 619 C C . LEU A 1 82 ? 11.555 -18.891 -5.426 1 91.75 82 LEU A C 1
ATOM 621 O O . LEU A 1 82 ? 12.508 -18.75 -4.648 1 91.75 82 LEU A O 1
ATOM 625 N N . THR A 1 83 ? 10.695 -19.781 -5.359 1 84.12 83 THR A N 1
ATOM 626 C CA . THR A 1 83 ? 10.812 -20.75 -4.27 1 84.12 83 THR A CA 1
ATOM 627 C C . THR A 1 83 ? 10.711 -22.172 -4.797 1 84.12 83 THR A C 1
ATOM 629 O O . THR A 1 83 ? 10.211 -22.406 -5.902 1 84.12 83 THR A O 1
ATOM 632 N N . ALA A 1 84 ? 11.352 -23.047 -4.102 1 79.62 84 ALA A N 1
ATOM 633 C CA . ALA A 1 84 ? 11.164 -24.484 -4.355 1 79.62 84 ALA A CA 1
ATOM 634 C C . ALA A 1 84 ? 10.047 -25.047 -3.494 1 79.62 84 ALA A C 1
ATOM 636 O O . ALA A 1 84 ? 9.594 -24.406 -2.543 1 79.62 84 ALA A O 1
ATOM 637 N N . TYR A 1 85 ? 9.508 -26.188 -3.902 1 63.53 85 TYR A N 1
ATOM 638 C CA . TYR A 1 85 ? 8.422 -26.844 -3.197 1 63.53 85 TYR A CA 1
ATOM 639 C C . TYR A 1 85 ? 8.805 -27.125 -1.747 1 63.53 85 TYR A C 1
ATOM 641 O O . TYR A 1 85 ? 9.898 -27.609 -1.47 1 63.53 85 TYR A O 1
ATOM 649 N N . GLY A 1 86 ? 7.961 -26.859 -0.679 1 57.75 86 GLY A N 1
ATOM 650 C CA . GLY A 1 86 ? 8.188 -27.219 0.714 1 57.75 86 GLY A CA 1
ATOM 651 C C . GLY A 1 86 ? 8.828 -26.094 1.517 1 57.75 86 GLY A C 1
ATOM 652 O O . GLY A 1 86 ? 8.969 -26.203 2.736 1 57.75 86 GLY A O 1
ATOM 653 N N . ASP A 1 87 ? 9.25 -25.203 0.84 1 58.47 87 ASP A N 1
ATOM 654 C CA . ASP A 1 87 ? 9.945 -24.172 1.613 1 58.47 87 ASP A CA 1
ATOM 655 C C . ASP A 1 87 ? 8.953 -23.25 2.309 1 58.47 87 ASP A C 1
ATOM 657 O O . ASP A 1 87 ? 8.875 -22.062 1.995 1 58.47 87 ASP A O 1
ATOM 661 N N . ALA A 1 88 ? 7.887 -23.781 2.645 1 51.53 88 ALA A N 1
ATOM 662 C CA . ALA A 1 88 ? 6.805 -23.156 3.395 1 51.53 88 ALA A CA 1
ATOM 663 C C . ALA A 1 88 ? 7.352 -22.156 4.406 1 51.53 88 ALA A C 1
ATOM 665 O O . ALA A 1 88 ? 6.734 -21.109 4.66 1 51.53 88 ALA A O 1
ATOM 666 N N . GLU A 1 89 ? 8.211 -22.812 5.215 1 54.44 89 GLU A N 1
ATOM 667 C CA . GLU A 1 89 ? 8.742 -21.969 6.277 1 54.44 89 GLU A CA 1
ATOM 668 C C . GLU A 1 89 ? 9.125 -20.578 5.75 1 54.44 89 GLU A C 1
ATOM 670 O O . GLU A 1 89 ? 9.023 -19.594 6.469 1 54.44 89 GLU A O 1
ATOM 675 N N . THR A 1 90 ? 9.406 -20.688 4.555 1 51.88 90 THR A N 1
ATOM 676 C CA . THR A 1 90 ? 9.852 -19.469 3.895 1 51.88 90 THR A CA 1
ATOM 677 C C . THR A 1 90 ? 8.688 -18.516 3.68 1 51.88 90 THR A C 1
ATOM 679 O O . THR A 1 90 ? 8.852 -17.297 3.793 1 51.88 90 THR A O 1
ATOM 682 N N . VAL A 1 91 ? 7.523 -19.188 3.441 1 53 91 VAL A N 1
ATOM 683 C CA . VAL A 1 91 ? 6.352 -18.359 3.164 1 53 91 VAL A CA 1
ATOM 684 C C . VAL A 1 91 ? 5.984 -17.547 4.406 1 53 91 VAL A C 1
ATOM 686 O O . VAL A 1 91 ? 5.602 -16.375 4.305 1 53 91 VAL A O 1
ATOM 689 N N . GLU A 1 92 ? 6.129 -18.25 5.496 1 56.09 92 GLU A N 1
ATOM 690 C CA . GLU A 1 92 ? 5.812 -17.531 6.73 1 56.09 92 GLU A CA 1
ATOM 691 C C . GLU A 1 92 ? 6.758 -16.359 6.941 1 56.09 92 GLU A C 1
ATOM 693 O O . GLU A 1 92 ? 6.34 -15.289 7.406 1 56.09 92 GLU A O 1
ATOM 698 N N . LYS A 1 93 ? 7.945 -16.656 6.629 1 54.59 93 LYS A N 1
ATOM 699 C CA . LYS A 1 93 ? 8.938 -15.617 6.848 1 54.59 93 LYS A CA 1
ATOM 700 C C . LYS A 1 93 ? 8.758 -14.477 5.848 1 54.59 93 LYS A C 1
ATOM 702 O O . LYS A 1 93 ? 9.086 -13.328 6.148 1 54.59 93 LYS A O 1
ATOM 707 N N . ALA A 1 94 ? 8.148 -14.836 4.738 1 52.88 94 ALA A N 1
ATOM 708 C CA . ALA A 1 94 ? 7.926 -13.867 3.674 1 52.88 94 ALA A CA 1
ATOM 709 C C . ALA A 1 94 ? 6.875 -12.836 4.082 1 52.88 94 ALA A C 1
ATOM 711 O O . ALA A 1 94 ? 6.891 -11.695 3.605 1 52.88 94 ALA A O 1
ATOM 712 N N . LYS A 1 95 ? 6.055 -13.289 4.988 1 53.78 95 LYS A N 1
ATOM 713 C CA . LYS A 1 95 ? 4.969 -12.414 5.422 1 53.78 95 LYS A CA 1
ATOM 714 C C . LYS A 1 95 ? 5.504 -11.055 5.875 1 53.78 95 LYS A C 1
ATOM 716 O O . LYS A 1 95 ? 4.855 -10.023 5.68 1 53.78 95 LYS A O 1
ATOM 721 N N . ARG A 1 96 ? 6.844 -11.328 6.449 1 55.72 96 ARG A N 1
ATOM 722 C CA . ARG A 1 96 ? 7.348 -10.062 6.977 1 55.72 96 ARG A CA 1
ATOM 723 C C . ARG A 1 96 ? 8.195 -9.336 5.938 1 55.72 96 ARG A C 1
ATOM 725 O O . ARG A 1 96 ? 8.633 -8.203 6.168 1 55.72 96 ARG A O 1
ATOM 732 N N . SER A 1 97 ? 8.5 -10.117 4.84 1 56.19 97 SER A N 1
ATOM 733 C CA . SER A 1 97 ? 9.5 -9.562 3.928 1 56.19 97 SER A CA 1
ATOM 734 C C . SER A 1 97 ? 8.852 -8.703 2.85 1 56.19 97 SER A C 1
ATOM 736 O O . SER A 1 97 ? 9.547 -8.102 2.031 1 56.19 97 SER A O 1
ATOM 738 N N . HIS A 1 98 ? 7.895 -7.914 3.131 1 70.62 98 HIS A N 1
ATOM 739 C CA . HIS A 1 98 ? 7.25 -6.973 2.225 1 70.62 98 HIS A CA 1
ATOM 740 C C . HIS A 1 98 ? 7.434 -7.395 0.771 1 70.62 98 HIS A C 1
ATOM 742 O O . HIS A 1 98 ? 7.758 -6.566 -0.083 1 70.62 98 HIS A O 1
ATOM 748 N N . VAL A 1 99 ? 7.426 -8.68 0.497 1 83.75 99 VAL A N 1
ATOM 749 C CA . VAL A 1 99 ? 7.516 -9.172 -0.876 1 83.75 99 VAL A CA 1
ATOM 750 C C . VAL A 1 99 ? 6.16 -9.039 -1.562 1 83.75 99 VAL A C 1
ATOM 752 O O . VAL A 1 99 ? 5.117 -9.102 -0.907 1 83.75 99 VAL A O 1
ATOM 755 N N . PHE A 1 100 ? 6.242 -8.875 -2.928 1 84.81 100 PHE A N 1
ATOM 756 C CA . PHE A 1 100 ? 5.031 -8.57 -3.676 1 84.81 100 PHE A CA 1
ATOM 757 C C . PHE A 1 100 ? 4.543 -9.797 -4.441 1 84.81 100 PHE A C 1
ATOM 759 O O . PHE A 1 100 ? 3.486 -9.758 -5.078 1 84.81 100 PHE A O 1
ATOM 766 N N . GLY A 1 101 ? 5.34 -10.922 -4.293 1 86.88 101 GLY A N 1
ATOM 767 C CA . GLY A 1 101 ? 4.922 -12.141 -4.973 1 86.88 101 GLY A CA 1
ATOM 768 C C . GLY A 1 101 ? 5.852 -13.312 -4.727 1 86.88 101 GLY A C 1
ATOM 769 O O . GLY A 1 101 ? 7.016 -13.125 -4.367 1 86.88 101 GLY A O 1
ATOM 770 N N . TYR A 1 102 ? 5.227 -14.461 -4.906 1 86.94 102 TYR A N 1
ATOM 771 C CA . TYR A 1 102 ? 5.938 -15.734 -4.836 1 86.94 102 TYR A CA 1
ATOM 772 C C . TYR A 1 102 ? 5.609 -16.609 -6.039 1 86.94 102 TYR A C 1
ATOM 774 O O . TYR A 1 102 ? 4.445 -16.719 -6.438 1 86.94 102 TYR A O 1
ATOM 782 N N . VAL A 1 103 ? 6.664 -17.156 -6.574 1 88.56 103 VAL A N 1
ATOM 783 C CA . VAL A 1 103 ? 6.477 -18.109 -7.668 1 88.56 103 VAL A CA 1
ATOM 784 C C . VAL A 1 103 ? 7.262 -19.391 -7.391 1 88.56 103 VAL A C 1
ATOM 786 O O . VAL A 1 103 ? 8.461 -19.328 -7.09 1 88.56 103 VAL A O 1
ATOM 789 N N . MET A 1 104 ? 6.625 -20.5 -7.527 1 86.06 104 MET A N 1
ATOM 790 C CA . MET A 1 104 ? 7.281 -21.766 -7.215 1 86.06 104 MET A CA 1
ATOM 791 C C . MET A 1 104 ? 7.977 -22.328 -8.445 1 86.06 104 MET A C 1
ATOM 793 O O . MET A 1 104 ? 7.43 -22.297 -9.547 1 86.06 104 MET A O 1
ATOM 797 N N . LYS A 1 105 ? 9.195 -22.875 -8.195 1 88.06 105 LYS A N 1
ATOM 798 C CA . LYS A 1 105 ? 9.914 -23.594 -9.242 1 88.06 105 LYS A CA 1
ATOM 799 C C . LYS A 1 105 ? 9.352 -25 -9.438 1 88.06 105 LYS A C 1
ATOM 801 O O . LYS A 1 105 ? 8.969 -25.656 -8.461 1 88.06 105 LYS A O 1
ATOM 806 N N . PRO A 1 106 ? 9.312 -25.594 -10.664 1 89.06 106 PRO A N 1
ATOM 807 C CA . PRO A 1 106 ? 9.719 -24.938 -11.906 1 89.06 106 PRO A CA 1
ATOM 808 C C . PRO A 1 106 ? 8.781 -23.797 -12.297 1 89.06 106 PRO A C 1
ATOM 810 O O . PRO A 1 106 ? 7.578 -23.859 -12.039 1 89.06 106 PRO A O 1
ATOM 813 N N . VAL A 1 107 ? 9.352 -22.859 -12.961 1 89.5 107 VAL A N 1
ATOM 814 C CA . VAL A 1 107 ? 8.609 -21.641 -13.305 1 89.5 107 VAL A CA 1
ATOM 815 C C . VAL A 1 107 ? 7.82 -21.875 -14.586 1 89.5 107 VAL A C 1
ATOM 817 O O . VAL A 1 107 ? 8.367 -22.328 -15.594 1 89.5 107 VAL A O 1
ATOM 820 N N . GLU A 1 108 ? 6.535 -21.562 -14.469 1 87.25 108 GLU A N 1
ATOM 821 C CA . GLU A 1 108 ? 5.668 -21.578 -15.648 1 87.25 108 GLU A CA 1
ATOM 822 C C . GLU A 1 108 ? 5.18 -20.188 -15.992 1 87.25 108 GLU A C 1
ATOM 824 O O . GLU A 1 108 ? 4.859 -19.391 -15.102 1 87.25 108 GLU A O 1
ATOM 829 N N . GLU A 1 109 ? 5.074 -19.922 -17.281 1 87.56 109 GLU A N 1
ATOM 830 C CA . GLU A 1 109 ? 4.656 -18.594 -17.75 1 87.56 109 GLU A CA 1
ATOM 831 C C . GLU A 1 109 ? 3.303 -18.203 -17.156 1 87.56 109 GLU A C 1
ATOM 833 O O . GLU A 1 109 ? 3.092 -17.047 -16.781 1 87.56 109 GLU A O 1
ATOM 838 N N . ARG A 1 110 ? 2.459 -19.172 -17.047 1 80.81 110 ARG A N 1
ATOM 839 C CA . ARG A 1 110 ? 1.085 -18.906 -16.625 1 80.81 110 ARG A CA 1
ATOM 840 C C . ARG A 1 110 ? 1.034 -18.453 -15.164 1 80.81 110 ARG A C 1
ATOM 842 O O . ARG A 1 110 ? 0.061 -17.828 -14.742 1 80.81 110 ARG A O 1
ATOM 849 N N . ASN A 1 111 ? 2.018 -18.75 -14.398 1 84.31 111 ASN A N 1
ATOM 850 C CA . ASN A 1 111 ? 2.09 -18.312 -13.008 1 84.31 111 ASN A CA 1
ATOM 851 C C . ASN A 1 111 ? 3.008 -17.109 -12.844 1 84.31 111 ASN A C 1
ATOM 853 O O . ASN A 1 111 ? 2.748 -16.234 -12.016 1 84.31 111 ASN A O 1
ATOM 857 N N . LEU A 1 112 ? 3.996 -17.047 -13.727 1 89.44 112 LEU A N 1
ATOM 858 C CA . LEU A 1 112 ? 5.02 -16.016 -13.609 1 89.44 112 LEU A CA 1
ATOM 859 C C . LEU A 1 112 ? 4.457 -14.656 -13.977 1 89.44 112 LEU A C 1
ATOM 861 O O . LEU A 1 112 ? 4.605 -13.688 -13.219 1 89.44 112 LEU A O 1
ATOM 865 N N . PHE A 1 113 ? 3.826 -14.539 -15.055 1 87.56 113 PHE A N 1
ATOM 866 C CA . PHE A 1 113 ? 3.453 -13.234 -15.586 1 87.56 113 PHE A CA 1
ATOM 867 C C . PHE A 1 113 ? 2.365 -12.594 -14.727 1 87.56 113 PHE A C 1
ATOM 869 O O . PHE A 1 113 ? 2.447 -11.406 -14.398 1 87.56 113 PHE A O 1
ATOM 876 N N . PRO A 1 114 ? 1.34 -13.359 -14.297 1 83.75 114 PRO A N 1
ATOM 877 C CA . PRO A 1 114 ? 0.385 -12.75 -13.367 1 83.75 114 PRO A CA 1
ATOM 878 C C . PRO A 1 114 ? 1.045 -12.25 -12.086 1 83.75 114 PRO A C 1
ATOM 880 O O . PRO A 1 114 ? 0.714 -11.164 -11.594 1 83.75 114 PRO A O 1
ATOM 883 N N . ALA A 1 115 ? 1.95 -13.008 -11.586 1 86.88 115 ALA A N 1
ATOM 884 C CA . ALA A 1 115 ? 2.646 -12.625 -10.359 1 86.88 115 ALA A CA 1
ATOM 885 C C . ALA A 1 115 ? 3.424 -11.328 -10.547 1 86.88 115 ALA A C 1
ATOM 887 O O . ALA A 1 115 ? 3.424 -10.461 -9.672 1 86.88 115 ALA A O 1
ATOM 888 N N . LEU A 1 116 ? 4.055 -11.164 -11.719 1 91 116 LEU A N 1
ATOM 889 C CA . LEU A 1 116 ? 4.844 -9.969 -12 1 91 116 LEU A CA 1
ATOM 890 C C . LEU A 1 116 ? 3.939 -8.75 -12.148 1 91 116 LEU A C 1
ATOM 892 O O . LEU A 1 116 ? 4.266 -7.668 -11.648 1 91 116 LEU A O 1
ATOM 896 N N . GLN A 1 117 ? 2.91 -8.953 -12.773 1 85.44 117 GLN A N 1
ATOM 897 C CA . GLN A 1 117 ? 1.977 -7.855 -13 1 85.44 117 GLN A CA 1
ATOM 898 C C . GLN A 1 117 ? 1.401 -7.344 -11.688 1 85.44 117 GLN A C 1
ATOM 900 O O . GLN A 1 117 ? 1.339 -6.133 -11.461 1 85.44 117 GLN A O 1
ATOM 905 N N . ILE A 1 118 ? 0.996 -8.281 -10.867 1 85.12 118 ILE A N 1
ATOM 906 C CA . ILE A 1 118 ? 0.43 -7.926 -9.57 1 85.12 118 ILE A CA 1
ATOM 907 C C . ILE A 1 118 ? 1.49 -7.23 -8.719 1 85.12 118 ILE A C 1
ATOM 909 O O . ILE A 1 118 ? 1.204 -6.234 -8.055 1 85.12 118 ILE A O 1
ATOM 913 N N . ALA A 1 119 ? 2.676 -7.742 -8.773 1 90.56 119 ALA A N 1
ATOM 914 C CA . ALA A 1 119 ? 3.762 -7.176 -7.973 1 90.56 119 ALA A CA 1
ATOM 915 C C . ALA A 1 119 ? 4.008 -5.715 -8.336 1 90.56 119 ALA A C 1
ATOM 917 O O . ALA A 1 119 ? 4.105 -4.859 -7.457 1 90.56 119 ALA A O 1
ATOM 918 N N . VAL A 1 120 ? 4.043 -5.445 -9.641 1 91.44 120 VAL A N 1
ATOM 919 C CA . VAL A 1 120 ? 4.32 -4.09 -10.102 1 91.44 120 VAL A CA 1
ATOM 920 C C . VAL A 1 120 ? 3.146 -3.174 -9.766 1 91.44 120 VAL A C 1
ATOM 922 O O . VAL A 1 120 ? 3.34 -2.057 -9.273 1 91.44 120 VAL A O 1
ATOM 925 N N . SER A 1 121 ? 1.979 -3.652 -9.992 1 87.06 121 SER A N 1
ATOM 926 C CA . SER A 1 121 ? 0.785 -2.854 -9.742 1 87.06 121 SER A CA 1
ATOM 927 C C . SER A 1 121 ? 0.648 -2.508 -8.266 1 87.06 121 SER A C 1
ATOM 929 O O . SER A 1 121 ? 0.391 -1.356 -7.91 1 87.06 121 SER A O 1
ATOM 931 N N . GLN A 1 122 ? 0.852 -3.479 -7.422 1 88.12 122 GLN A N 1
ATOM 932 C CA . GLN A 1 122 ? 0.734 -3.271 -5.984 1 88.12 122 GLN A CA 1
ATOM 933 C C . GLN A 1 122 ? 1.837 -2.352 -5.469 1 88.12 122 GLN A C 1
ATOM 935 O O . GLN A 1 122 ? 1.597 -1.519 -4.59 1 88.12 122 GLN A O 1
ATOM 940 N N . TYR A 1 123 ? 2.932 -2.498 -5.984 1 91.5 123 TYR A N 1
ATOM 941 C CA . TYR A 1 123 ? 4.047 -1.645 -5.59 1 91.5 123 TYR A CA 1
ATOM 942 C C . TYR A 1 123 ? 3.77 -0.188 -5.945 1 91.5 123 TYR A C 1
ATOM 944 O O . TYR A 1 123 ? 3.988 0.708 -5.125 1 91.5 123 TYR A O 1
ATOM 952 N N . ARG A 1 124 ? 3.314 0.055 -7.152 1 89.81 124 ARG A N 1
ATOM 953 C CA . ARG A 1 124 ? 3.004 1.409 -7.602 1 89.81 124 ARG A CA 1
ATOM 954 C C . ARG A 1 124 ? 1.917 2.037 -6.734 1 89.81 124 ARG A C 1
ATOM 956 O O . ARG A 1 124 ? 2.018 3.205 -6.355 1 89.81 124 ARG A O 1
ATOM 963 N N . SER A 1 125 ? 0.914 1.209 -6.469 1 87.62 125 SER A N 1
ATOM 964 C CA . SER A 1 125 ? -0.169 1.694 -5.617 1 87.62 125 SER A CA 1
ATOM 965 C C . SER A 1 125 ? 0.34 2.062 -4.23 1 87.62 125 SER A C 1
ATOM 967 O O . SER A 1 125 ? 0.033 3.141 -3.717 1 87.62 125 SER A O 1
ATOM 969 N N . ARG A 1 126 ? 1.097 1.18 -3.643 1 89.06 126 ARG A N 1
ATOM 970 C CA . ARG A 1 126 ? 1.668 1.418 -2.322 1 89.06 126 ARG A CA 1
ATOM 971 C C . ARG A 1 126 ? 2.57 2.646 -2.33 1 89.06 126 ARG A C 1
ATOM 973 O O . ARG A 1 126 ? 2.537 3.455 -1.399 1 89.06 126 ARG A O 1
ATOM 980 N N . HIS A 1 127 ? 3.369 2.703 -3.369 1 90.44 127 HIS A N 1
ATOM 981 C CA . HIS A 1 127 ? 4.301 3.818 -3.496 1 90.44 127 HIS A CA 1
ATOM 982 C C . HIS A 1 127 ? 3.562 5.148 -3.57 1 90.44 127 HIS A C 1
ATOM 984 O O . HIS A 1 127 ? 3.986 6.137 -2.963 1 90.44 127 HIS A O 1
ATOM 990 N N . GLU A 1 128 ? 2.49 5.145 -4.227 1 91.38 128 GLU A N 1
ATOM 991 C CA . GLU A 1 128 ? 1.694 6.359 -4.363 1 91.38 128 GLU A CA 1
ATOM 992 C C . GLU A 1 128 ? 1.12 6.797 -3.02 1 91.38 128 GLU A C 1
ATOM 994 O O . GLU A 1 128 ? 1.163 7.98 -2.678 1 91.38 128 GLU A O 1
ATOM 999 N N . ILE A 1 129 ? 0.642 5.852 -2.322 1 91.81 129 ILE A N 1
ATOM 1000 C CA . ILE A 1 129 ? 0.049 6.176 -1.03 1 91.81 129 ILE A CA 1
ATOM 1001 C C . ILE A 1 129 ? 1.139 6.625 -0.059 1 91.81 129 ILE A C 1
ATOM 1003 O O . ILE A 1 129 ? 0.963 7.602 0.674 1 91.81 129 ILE A O 1
ATOM 1007 N N . ALA A 1 130 ? 2.232 5.961 -0.056 1 91 130 ALA A N 1
ATOM 1008 C CA . ALA A 1 130 ? 3.355 6.301 0.812 1 91 130 ALA A CA 1
ATOM 1009 C C . ALA A 1 130 ? 3.875 7.703 0.511 1 91 130 ALA A C 1
ATOM 1011 O O . ALA A 1 130 ? 4.258 8.438 1.423 1 91 130 ALA A O 1
ATOM 1012 N N . HIS A 1 131 ? 3.861 8.062 -0.745 1 92.94 131 HIS A N 1
ATOM 1013 C CA . HIS A 1 131 ? 4.273 9.406 -1.144 1 92.94 131 HIS A CA 1
ATOM 1014 C C . HIS A 1 131 ? 3.334 10.461 -0.571 1 92.94 131 HIS A C 1
ATOM 1016 O O . HIS A 1 131 ? 3.781 11.523 -0.137 1 92.94 131 HIS A O 1
ATOM 1022 N N . ARG A 1 132 ? 2.105 10.148 -0.54 1 93.19 132 ARG A N 1
ATOM 1023 C CA . ARG A 1 132 ? 1.124 11.062 0.038 1 93.19 132 ARG A CA 1
ATOM 1024 C C . ARG A 1 132 ? 1.382 11.273 1.526 1 93.19 132 ARG A C 1
ATOM 1026 O O . ARG A 1 132 ? 1.268 12.398 2.029 1 93.19 132 ARG A O 1
ATOM 1033 N N . VAL A 1 133 ? 1.737 10.195 2.156 1 94.31 133 VAL A N 1
ATOM 1034 C CA . VAL A 1 133 ? 2.07 10.281 3.574 1 94.31 133 VAL A CA 1
ATOM 1035 C C . VAL A 1 133 ? 3.252 11.227 3.77 1 94.31 133 VAL A C 1
ATOM 1037 O O . VAL A 1 133 ? 3.209 12.117 4.621 1 94.31 133 VAL A O 1
ATOM 1040 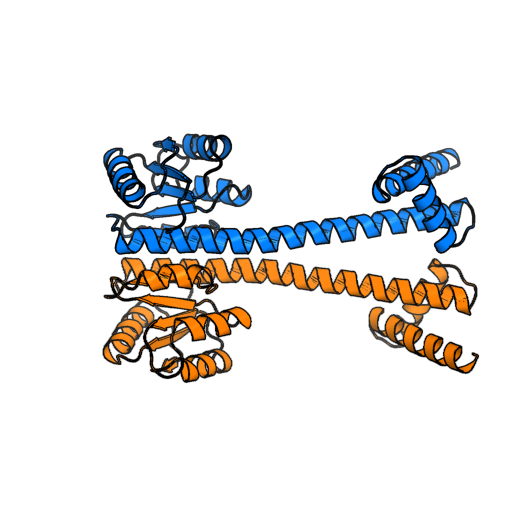N N . LYS A 1 134 ? 4.234 11.086 2.982 1 93.25 134 LYS A N 1
ATOM 1041 C CA . LYS A 1 134 ? 5.438 11.906 3.094 1 93.25 134 LYS A CA 1
ATOM 1042 C C . LYS A 1 134 ? 5.121 13.375 2.828 1 93.25 134 LYS A C 1
ATOM 1044 O O . LYS A 1 134 ? 5.617 14.258 3.531 1 93.25 134 LYS A O 1
ATOM 1049 N N . GLU A 1 135 ? 4.305 13.562 1.838 1 94.44 135 GLU A N 1
ATOM 1050 C CA . GLU A 1 135 ? 3.896 14.922 1.502 1 94.44 135 GLU A CA 1
ATOM 1051 C C . GLU A 1 135 ? 3.133 15.57 2.652 1 94.44 135 GLU A C 1
ATOM 1053 O O . GLU A 1 135 ? 3.369 16.734 2.986 1 94.44 135 GLU A O 1
ATOM 1058 N N . MET A 1 136 ? 2.299 14.852 3.217 1 93.56 136 MET A N 1
ATOM 1059 C CA . MET A 1 136 ? 1.483 15.383 4.309 1 93.56 136 MET A CA 1
ATOM 1060 C C . MET A 1 136 ? 2.326 15.594 5.559 1 93.56 136 MET A C 1
ATOM 1062 O O . MET A 1 136 ? 2.109 16.547 6.301 1 93.56 136 MET A O 1
ATOM 1066 N N . GLU A 1 137 ? 3.246 14.719 5.789 1 94.19 137 GLU A N 1
ATOM 1067 C CA . GLU A 1 137 ? 4.168 14.898 6.906 1 94.19 137 GLU A CA 1
ATOM 1068 C C . GLU A 1 137 ? 4.98 16.188 6.754 1 94.19 137 GLU A C 1
ATOM 1070 O O . GLU A 1 137 ? 5.199 16.906 7.73 1 94.19 137 GLU A O 1
ATOM 1075 N N . ARG A 1 138 ? 5.406 16.453 5.551 1 93.25 138 ARG A N 1
ATOM 1076 C CA . ARG A 1 138 ? 6.148 17.672 5.27 1 93.25 138 ARG A CA 1
ATOM 1077 C C . ARG A 1 138 ? 5.277 18.906 5.504 1 93.25 138 ARG A C 1
ATOM 1079 O O . ARG A 1 138 ? 5.738 19.906 6.066 1 93.25 138 ARG A O 1
ATOM 1086 N N . GLU A 1 139 ? 4.098 18.781 5.027 1 91.75 139 GLU A N 1
ATOM 1087 C CA . GLU A 1 139 ? 3.17 19.891 5.227 1 91.75 139 GLU A CA 1
ATOM 1088 C C . GLU A 1 139 ? 2.93 20.156 6.711 1 91.75 139 GLU A C 1
ATOM 1090 O O . GLU A 1 139 ? 2.945 21.297 7.152 1 91.75 139 GLU A O 1
ATOM 1095 N N . LEU A 1 140 ? 2.699 19.125 7.453 1 91.94 140 LEU A N 1
ATOM 1096 C CA . LEU A 1 140 ? 2.473 19.266 8.891 1 91.94 140 LEU A CA 1
ATOM 1097 C C . LEU A 1 140 ? 3.693 19.859 9.578 1 91.94 140 LEU A C 1
ATOM 1099 O O . LEU A 1 140 ? 3.557 20.734 10.445 1 91.94 140 LEU A O 1
ATOM 1103 N N . ALA A 1 141 ? 4.848 19.359 9.211 1 92.44 141 ALA A N 1
ATOM 1104 C CA . ALA A 1 141 ? 6.09 19.875 9.781 1 92.44 141 ALA A CA 1
ATOM 1105 C C . ALA A 1 141 ? 6.27 21.359 9.453 1 92.44 141 ALA A C 1
ATOM 1107 O O . ALA A 1 141 ? 6.703 22.141 10.305 1 92.44 141 ALA A O 1
ATOM 1108 N N . SER A 1 142 ? 5.973 21.688 8.219 1 92.81 142 SER A N 1
ATOM 1109 C CA . SER A 1 142 ? 6.062 23.078 7.785 1 92.81 142 SER A CA 1
ATOM 1110 C C . SER A 1 142 ? 5.141 23.969 8.602 1 92.81 142 SER A C 1
ATOM 1112 O O . SER A 1 142 ? 5.547 25.047 9.047 1 92.81 142 SER A O 1
ATOM 1114 N N . ARG A 1 143 ? 4 23.562 8.82 1 88.56 143 ARG A N 1
ATOM 1115 C CA . ARG A 1 143 ? 3.031 24.328 9.594 1 88.56 143 ARG A CA 1
ATOM 1116 C C . ARG A 1 143 ? 3.49 24.5 11.039 1 88.56 143 ARG A C 1
ATOM 1118 O O . ARG A 1 143 ? 3.309 25.562 11.625 1 88.56 143 ARG A O 1
ATOM 1125 N N . LYS A 1 144 ? 4 23.469 11.539 1 89.12 144 LYS A N 1
ATOM 1126 C CA . LYS A 1 144 ? 4.484 23.516 12.922 1 89.12 144 LYS A CA 1
ATOM 1127 C C . LYS A 1 144 ? 5.609 24.531 13.07 1 89.12 144 LYS A C 1
ATOM 1129 O O . LYS A 1 144 ? 5.613 25.328 14.016 1 89.12 144 LYS A O 1
ATOM 1134 N N . ILE A 1 145 ? 6.516 24.5 12.109 1 94.38 145 ILE A N 1
ATOM 1135 C CA . ILE A 1 145 ? 7.672 25.375 12.172 1 94.38 145 ILE A CA 1
ATOM 1136 C C . ILE A 1 145 ? 7.223 26.828 11.945 1 94.38 145 ILE A C 1
ATOM 1138 O O . ILE A 1 145 ? 7.723 27.75 12.594 1 94.38 145 ILE A O 1
ATOM 1142 N N . ILE A 1 146 ? 6.312 27.016 11.102 1 93.94 146 ILE A N 1
ATOM 1143 C CA . ILE A 1 146 ? 5.805 28.344 10.805 1 93.94 146 ILE A CA 1
ATOM 1144 C C . ILE A 1 146 ? 5.055 28.891 12.016 1 93.94 146 ILE A C 1
ATOM 1146 O O . ILE A 1 146 ? 5.246 30.047 12.398 1 93.94 146 ILE A O 1
ATOM 1150 N N . ASN A 1 147 ? 4.293 28.047 12.625 1 89.19 147 ASN A N 1
ATOM 1151 C CA . ASN A 1 147 ? 3.547 28.469 13.805 1 89.19 147 ASN A CA 1
ATOM 1152 C C . ASN A 1 147 ? 4.477 28.828 14.961 1 89.19 147 ASN A C 1
ATOM 1154 O O . ASN A 1 147 ? 4.23 29.797 15.688 1 89.19 147 ASN A O 1
ATOM 1158 N N . ARG A 1 148 ? 5.395 28.016 15.07 1 90.88 148 ARG A N 1
ATOM 1159 C CA . ARG A 1 148 ? 6.375 28.281 16.125 1 90.88 148 ARG A CA 1
ATOM 1160 C C . ARG A 1 148 ? 7.086 29.609 15.867 1 90.88 148 ARG A C 1
ATOM 1162 O O . ARG A 1 148 ? 7.266 30.406 16.797 1 90.88 148 ARG A O 1
ATOM 1169 N N . ALA A 1 149 ? 7.516 29.812 14.68 1 95.19 149 ALA A N 1
ATOM 1170 C CA . ALA A 1 149 ? 8.18 31.047 14.305 1 95.19 149 ALA A CA 1
ATOM 1171 C C . ALA A 1 149 ? 7.273 32.25 14.547 1 95.19 149 ALA A C 1
ATOM 1173 O O . ALA A 1 149 ? 7.719 33.281 15.055 1 95.19 149 ALA A O 1
ATOM 1174 N N . LYS A 1 150 ? 6.047 32.125 14.156 1 91.19 150 LYS A N 1
ATOM 1175 C CA . LYS A 1 150 ? 5.082 33.188 14.398 1 91.19 150 LYS A CA 1
ATOM 1176 C C . LYS A 1 150 ? 4.984 33.531 15.883 1 91.19 150 LYS A C 1
ATOM 1178 O O . LYS A 1 150 ? 4.996 34.688 16.266 1 91.19 150 LYS A O 1
ATOM 1183 N N . GLY A 1 151 ?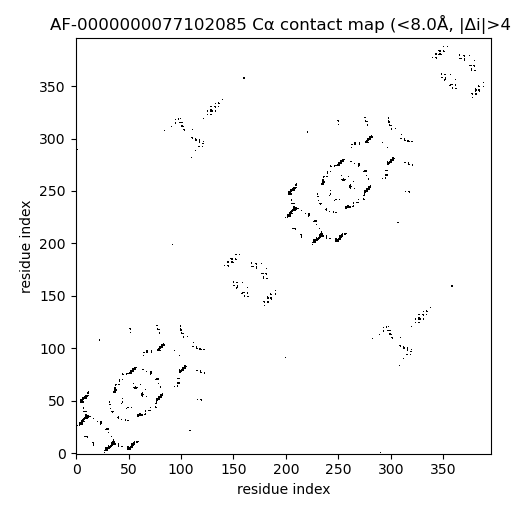 4.859 32.469 16.688 1 86.12 151 GLY A N 1
ATOM 1184 C CA . GLY A 1 151 ? 4.809 32.656 18.125 1 86.12 151 GLY A CA 1
ATOM 1185 C C . GLY A 1 151 ? 5.988 33.469 18.656 1 86.12 151 GLY A C 1
ATOM 1186 O O . GLY A 1 151 ? 5.816 34.375 19.469 1 86.12 151 GLY A O 1
ATOM 1187 N N . LEU A 1 152 ? 7.129 33.125 18.219 1 92.06 152 LEU A N 1
ATOM 1188 C CA . LEU A 1 152 ? 8.344 33.781 18.656 1 92.06 152 LEU A CA 1
ATOM 1189 C C . LEU A 1 152 ? 8.359 35.25 18.188 1 92.06 152 LEU A C 1
ATOM 1191 O O . LEU A 1 152 ? 8.742 36.125 18.953 1 92.06 152 LEU A O 1
ATOM 1195 N N . LEU A 1 153 ? 7.965 35.5 17 1 92.81 153 LEU A N 1
ATOM 1196 C CA . LEU A 1 153 ? 7.902 36.844 16.469 1 92.81 153 LEU A CA 1
ATOM 1197 C C . LEU A 1 153 ? 6.898 37.688 17.25 1 92.81 153 LEU A C 1
ATOM 1199 O O . LEU A 1 153 ? 7.152 38.875 17.547 1 92.81 153 LEU A O 1
ATOM 1203 N N . MET A 1 154 ? 5.832 37.062 17.516 1 86.62 154 MET A N 1
ATOM 1204 C CA . MET A 1 154 ? 4.793 37.75 18.281 1 86.62 154 MET A CA 1
ATOM 1205 C C . MET A 1 154 ? 5.312 38.156 19.656 1 86.62 154 MET A C 1
ATOM 1207 O O . MET A 1 154 ? 5.07 39.281 20.109 1 86.62 154 MET A O 1
ATOM 1211 N N . ASP A 1 155 ? 5.992 37.281 20.234 1 85.06 155 ASP A N 1
ATOM 1212 C CA . ASP A 1 155 ? 6.531 37.531 21.562 1 85.06 155 ASP A CA 1
ATOM 1213 C C . ASP A 1 155 ? 7.637 38.594 21.516 1 85.06 155 ASP A C 1
ATOM 1215 O O . ASP A 1 155 ? 7.746 39.438 22.406 1 85.06 155 ASP A O 1
ATOM 1219 N N . TYR A 1 156 ? 8.398 38.594 20.516 1 88.69 156 TYR A N 1
ATOM 1220 C CA . TYR A 1 156 ? 9.586 39.438 20.406 1 88.69 156 TYR A CA 1
ATOM 1221 C C . TYR A 1 156 ? 9.211 40.844 19.953 1 88.69 156 TYR A C 1
ATOM 1223 O O . TYR A 1 156 ? 9.742 41.812 20.484 1 88.69 156 TYR A O 1
ATOM 1231 N N . TYR A 1 157 ? 8.344 40.969 19.031 1 89.25 157 TYR A N 1
ATOM 1232 C CA . TYR A 1 157 ? 8.023 42.25 18.422 1 89.25 157 TYR A CA 1
ATOM 1233 C C . TYR A 1 157 ? 6.676 42.781 18.922 1 89.25 157 TYR A C 1
ATOM 1235 O O . TYR A 1 157 ? 6.27 43.875 18.594 1 89.25 157 TYR A O 1
ATOM 1243 N N . HIS A 1 158 ? 5.961 41.906 19.641 1 88.06 158 HIS A N 1
ATOM 1244 C CA . HIS A 1 158 ? 4.645 42.281 20.141 1 88.06 158 HIS A CA 1
ATOM 1245 C C . HIS A 1 158 ? 3.693 42.625 19 1 88.06 158 HIS A C 1
ATOM 1247 O O . HIS A 1 158 ? 3.078 43.688 19 1 88.06 158 HIS A O 1
ATOM 1253 N N . ILE A 1 159 ? 3.645 41.781 18.078 1 87.12 159 ILE A N 1
ATOM 1254 C CA . ILE A 1 159 ? 2.805 41.938 16.891 1 87.12 159 ILE A CA 1
ATOM 1255 C C . ILE A 1 159 ? 1.767 40.812 16.859 1 87.12 159 ILE A C 1
ATOM 1257 O O . ILE A 1 159 ? 1.857 39.844 17.609 1 87.12 159 ILE A O 1
ATOM 1261 N N . SER A 1 160 ? 0.756 41 15.961 1 80.19 160 SER A N 1
ATOM 1262 C CA . SER A 1 160 ? -0.31 40 15.844 1 80.19 160 SER A CA 1
ATOM 1263 C C . SER A 1 160 ? 0.14 38.812 15.016 1 80.19 160 SER A C 1
ATOM 1265 O O . SER A 1 160 ? 1.187 38.844 14.367 1 80.19 160 SER A O 1
ATOM 1267 N N . ASP A 1 161 ? -0.583 37.781 15.055 1 83.44 161 ASP A N 1
ATOM 1268 C CA . ASP A 1 161 ? -0.356 36.594 14.266 1 83.44 161 ASP A CA 1
ATOM 1269 C C . ASP A 1 161 ? -0.294 36.906 12.773 1 83.44 161 ASP A C 1
ATOM 1271 O O . ASP A 1 161 ? 0.612 36.438 12.07 1 83.44 161 ASP A O 1
ATOM 1275 N N . GLU A 1 162 ? -1.199 37.656 12.367 1 83.06 162 GLU A N 1
ATOM 1276 C CA . GLU A 1 162 ? -1.277 38.062 10.961 1 83.06 162 GLU A CA 1
ATOM 1277 C C . GLU A 1 162 ? -0.048 38.844 10.539 1 83.06 162 GLU A C 1
ATOM 1279 O O . GLU A 1 162 ? 0.48 38.656 9.438 1 83.06 162 GLU A O 1
ATOM 1284 N N . GLU A 1 163 ? 0.304 39.75 11.406 1 87.5 163 GLU A N 1
ATOM 1285 C CA . GLU A 1 163 ? 1.477 40.562 11.109 1 87.5 163 GLU A CA 1
ATOM 1286 C C . GLU A 1 163 ? 2.742 39.719 11.055 1 87.5 163 GLU A C 1
ATOM 1288 O O . GLU A 1 163 ? 3.6 39.938 10.195 1 87.5 163 GLU A O 1
ATOM 1293 N N . ALA A 1 164 ? 2.822 38.812 12.023 1 92.38 164 ALA A N 1
ATOM 1294 C CA . ALA A 1 164 ? 3.969 37.906 12.047 1 92.38 164 ALA A CA 1
ATOM 1295 C C . ALA A 1 164 ? 4.051 37.094 10.75 1 92.38 164 ALA A C 1
ATOM 1297 O O . ALA A 1 164 ? 5.129 36.938 10.164 1 92.38 164 ALA A O 1
ATOM 1298 N N . TYR A 1 165 ? 2.986 36.594 10.367 1 92.06 165 TYR A N 1
ATOM 1299 C CA . TYR A 1 165 ? 2.93 35.812 9.133 1 92.06 165 TYR A CA 1
ATOM 1300 C C . TYR A 1 165 ? 3.307 36.688 7.93 1 92.06 165 TYR A C 1
ATOM 1302 O O . TYR A 1 165 ? 4.082 36.25 7.07 1 92.06 165 TYR A O 1
ATOM 1310 N N . HIS A 1 166 ? 2.703 37.844 7.941 1 93.69 166 HIS A N 1
ATOM 1311 C CA . HIS A 1 166 ? 2.955 38.75 6.828 1 93.69 166 HIS A CA 1
ATOM 1312 C C . HIS A 1 166 ? 4.434 39.094 6.734 1 93.69 166 HIS A C 1
ATOM 1314 O O . HIS A 1 166 ? 4.988 39.188 5.633 1 93.69 166 HIS A O 1
ATOM 1320 N N . LYS A 1 167 ? 5 39.344 7.781 1 95.75 167 LYS A N 1
ATOM 1321 C CA . LYS A 1 167 ? 6.422 39.656 7.816 1 95.75 167 LYS A CA 1
ATOM 1322 C C . LYS A 1 167 ? 7.262 38.531 7.238 1 95.75 167 LYS A C 1
ATOM 1324 O O . LYS A 1 167 ? 8.188 38.781 6.457 1 95.75 167 LYS A O 1
ATOM 1329 N N . MET A 1 168 ? 6.922 37.375 7.664 1 96.69 168 MET A N 1
ATOM 1330 C CA . MET A 1 168 ? 7.648 36.219 7.152 1 96.69 168 MET A CA 1
ATOM 1331 C C . MET A 1 168 ? 7.414 36.062 5.652 1 96.69 168 MET A C 1
ATOM 1333 O O . MET A 1 168 ? 8.336 35.719 4.91 1 96.69 168 MET A O 1
ATOM 1337 N N . GLN A 1 169 ? 6.227 36.25 5.285 1 96 169 GLN A N 1
ATOM 1338 C CA . GLN A 1 169 ? 5.871 36.125 3.875 1 96 169 GLN A CA 1
ATOM 1339 C C . GLN A 1 169 ? 6.648 37.125 3.027 1 96 169 GLN A C 1
ATOM 1341 O O . GLN A 1 169 ? 7.137 36.781 1.948 1 96 169 GLN A O 1
ATOM 1346 N N . GLN A 1 170 ? 6.637 38.312 3.549 1 96.69 170 GLN A N 1
ATOM 1347 C CA . GLN A 1 170 ? 7.375 39.344 2.848 1 96.69 170 GLN A CA 1
ATOM 1348 C C . GLN A 1 170 ? 8.852 38.969 2.717 1 96.69 170 GLN A C 1
ATOM 1350 O O . GLN A 1 170 ? 9.453 39.188 1.662 1 96.69 170 GLN A O 1
ATOM 1355 N N . THR A 1 171 ? 9.398 38.594 3.77 1 96.56 171 THR A N 1
ATOM 1356 C CA . THR A 1 171 ? 10.805 38.188 3.766 1 96.56 171 THR A CA 1
ATOM 1357 C C . THR A 1 171 ? 11.031 37.062 2.766 1 96.56 171 THR A C 1
ATOM 1359 O O . THR A 1 171 ? 12.047 37.062 2.061 1 96.56 171 THR A O 1
ATOM 1362 N N . SER A 1 172 ? 10.18 36.125 2.785 1 96.94 172 SER A N 1
ATOM 1363 C CA . SER A 1 172 ? 10.242 35 1.846 1 96.94 172 SER A CA 1
ATOM 1364 C C . SER A 1 172 ? 10.258 35.5 0.403 1 96.94 172 SER A C 1
ATOM 1366 O O . SER A 1 172 ? 11.094 35.094 -0.395 1 96.94 172 SER A O 1
ATOM 1368 N N . MET A 1 173 ? 9.352 36.344 0.115 1 96.69 173 MET A N 1
ATOM 1369 C CA . MET A 1 173 ? 9.219 36.906 -1.229 1 96.69 173 MET A CA 1
ATOM 1370 C C . MET A 1 173 ? 10.445 37.719 -1.605 1 96.69 173 MET A C 1
ATOM 1372 O O . MET A 1 173 ? 10.977 37.594 -2.709 1 96.69 173 MET A O 1
ATOM 1376 N N . ARG A 1 174 ? 10.867 38.531 -0.755 1 96.19 174 ARG A N 1
ATOM 1377 C CA . ARG A 1 174 ? 12.016 39.406 -0.996 1 96.19 174 ARG A CA 1
ATOM 1378 C C . ARG A 1 174 ? 13.281 38.625 -1.242 1 96.19 174 ARG A C 1
ATOM 1380 O O . ARG A 1 174 ? 14.086 38.969 -2.111 1 96.19 174 ARG A O 1
ATOM 1387 N N . ARG A 1 175 ? 13.422 37.594 -0.604 1 96.31 175 ARG A N 1
ATOM 1388 C CA . ARG A 1 175 ? 14.641 36.812 -0.677 1 96.31 175 ARG A CA 1
ATOM 1389 C C . ARG A 1 175 ? 14.5 35.656 -1.675 1 96.31 175 ARG A C 1
ATOM 1391 O O . ARG A 1 175 ? 15.484 35 -2.027 1 96.31 175 ARG A O 1
ATOM 1398 N N . GLY A 1 176 ? 13.297 35.469 -1.989 1 96 176 GLY A N 1
ATOM 1399 C CA . GLY A 1 176 ? 13.055 34.406 -2.941 1 96 176 GLY A CA 1
ATOM 1400 C C . GLY A 1 176 ? 13.234 33 -2.346 1 96 176 GLY A C 1
ATOM 1401 O O . GLY A 1 176 ? 13.773 32.125 -2.994 1 96 176 GLY A O 1
ATOM 1402 N N . ILE A 1 177 ? 12.984 32.844 -1.104 1 96.75 177 ILE A N 1
ATOM 1403 C CA . ILE A 1 177 ? 13.125 31.531 -0.466 1 96.75 177 ILE A CA 1
ATOM 1404 C C . ILE A 1 177 ? 11.773 31.078 0.086 1 96.75 177 ILE A C 1
ATOM 1406 O O . ILE A 1 177 ? 10.828 31.859 0.14 1 96.75 177 ILE A O 1
ATOM 1410 N N . LEU A 1 178 ? 11.68 29.781 0.524 1 95.62 178 LEU A N 1
ATOM 1411 C CA . LEU A 1 178 ? 10.438 29.219 1.047 1 95.62 178 LEU A CA 1
ATOM 1412 C C . LEU A 1 178 ? 10.086 29.844 2.396 1 95.62 178 LEU A C 1
ATOM 1414 O O . LEU A 1 178 ? 10.977 30.172 3.182 1 95.62 178 LEU A O 1
ATOM 1418 N N . LEU A 1 179 ? 8.852 29.906 2.643 1 96.06 179 LEU A N 1
ATOM 1419 C CA . LEU A 1 179 ? 8.367 30.438 3.914 1 96.06 179 LEU A CA 1
ATOM 1420 C C . LEU A 1 179 ? 8.906 29.625 5.082 1 96.06 179 LEU A C 1
ATOM 1422 O O . LEU A 1 179 ? 9.234 30.188 6.137 1 96.06 179 LEU A O 1
ATOM 1426 N N . THR A 1 180 ? 8.969 28.328 4.855 1 96.38 180 THR A N 1
ATOM 1427 C CA . THR A 1 180 ? 9.469 27.438 5.895 1 96.38 180 THR A CA 1
ATOM 1428 C C . THR A 1 180 ? 10.93 27.734 6.211 1 96.38 180 THR A C 1
ATOM 1430 O O . THR A 1 180 ? 11.359 27.625 7.363 1 96.38 180 THR A O 1
ATOM 1433 N N . ASP A 1 181 ? 11.672 28.109 5.254 1 96.69 181 ASP A N 1
ATOM 1434 C CA . ASP A 1 181 ? 13.062 28.484 5.457 1 96.69 181 ASP A CA 1
ATOM 1435 C C . ASP A 1 181 ? 13.172 29.781 6.27 1 96.69 181 ASP A C 1
ATOM 1437 O O . ASP A 1 181 ? 14.031 29.891 7.141 1 96.69 181 ASP A O 1
ATOM 1441 N N . VAL A 1 182 ? 12.344 30.688 5.895 1 97.38 182 VAL A N 1
ATOM 1442 C CA . VAL A 1 182 ? 12.297 31.938 6.641 1 97.38 182 VAL A CA 1
ATOM 1443 C C . VAL A 1 182 ? 11.961 31.656 8.102 1 97.38 182 VAL A C 1
ATOM 1445 O O . VAL A 1 182 ? 12.602 32.188 9.008 1 97.38 182 VAL A O 1
ATOM 1448 N N . ALA A 1 183 ? 10.992 30.781 8.297 1 97.38 183 ALA A N 1
ATOM 1449 C CA . ALA A 1 183 ? 10.562 30.422 9.648 1 97.38 183 ALA A CA 1
ATOM 1450 C C . ALA A 1 183 ? 11.711 29.828 10.453 1 97.38 183 ALA A C 1
ATOM 1452 O O . ALA A 1 183 ? 11.906 30.188 11.617 1 97.38 183 ALA A O 1
ATOM 1453 N N . GLN A 1 184 ? 12.383 28.969 9.883 1 96.31 184 GLN A N 1
ATOM 1454 C CA . GLN A 1 184 ? 13.508 28.328 10.547 1 96.31 184 GLN A CA 1
ATOM 1455 C C . GLN A 1 184 ? 14.57 29.359 10.945 1 96.31 184 GLN A C 1
ATOM 1457 O O . GLN A 1 184 ? 15.148 29.266 12.031 1 96.31 184 GLN A O 1
ATOM 1462 N N . LYS A 1 185 ? 14.828 30.281 10.086 1 95.81 185 LYS A N 1
ATOM 1463 C CA . LYS A 1 185 ? 15.789 31.328 10.367 1 95.81 185 LYS A CA 1
ATOM 1464 C C . LYS A 1 185 ? 15.32 32.219 11.523 1 95.81 185 LYS A C 1
ATOM 1466 O O . LYS A 1 185 ? 16.125 32.625 12.367 1 95.81 185 LYS A O 1
ATOM 1471 N N . VAL A 1 186 ? 14.102 32.5 11.531 1 95.38 186 VAL A N 1
ATOM 1472 C CA . VAL A 1 186 ? 13.508 33.312 12.602 1 95.38 186 VAL A CA 1
ATOM 1473 C C . VAL A 1 186 ? 13.703 32.625 13.945 1 95.38 186 VAL A C 1
ATOM 1475 O O . VAL A 1 186 ? 14.125 33.25 14.922 1 95.38 186 VAL A O 1
ATOM 1478 N N . ILE A 1 187 ? 13.422 31.375 13.992 1 94.38 187 ILE A N 1
ATOM 1479 C CA . ILE A 1 187 ? 13.547 30.594 15.227 1 94.38 187 ILE A CA 1
ATOM 1480 C C . ILE A 1 187 ? 15 30.609 15.695 1 94.38 187 ILE A C 1
ATOM 1482 O O . ILE A 1 187 ? 15.273 30.859 16.875 1 94.38 187 ILE A O 1
ATOM 1486 N N . LYS A 1 188 ? 15.875 30.375 14.766 1 92.75 188 LYS A N 1
ATOM 1487 C CA . LYS A 1 188 ? 17.297 30.344 15.094 1 92.75 188 LYS A CA 1
ATOM 1488 C C . LYS A 1 188 ? 17.766 31.703 15.617 1 92.75 188 LYS A C 1
ATOM 1490 O O . LYS A 1 188 ? 18.5 31.766 16.609 1 92.75 188 LYS A O 1
ATOM 1495 N N . GLU A 1 189 ? 17.328 32.719 14.992 1 91.81 189 GLU A N 1
ATOM 1496 C CA . GLU A 1 189 ? 17.781 34.062 15.32 1 91.81 189 GLU A CA 1
ATOM 1497 C C . GLU A 1 189 ? 17.219 34.531 16.672 1 91.81 189 GLU A C 1
ATOM 1499 O O . GLU A 1 189 ? 17.938 35.125 17.484 1 91.81 189 GLU A O 1
ATOM 1504 N N . ILE A 1 190 ? 16.031 34.25 16.969 1 88.44 190 ILE A N 1
ATOM 1505 C CA . ILE A 1 190 ? 15.406 34.719 18.188 1 88.44 190 ILE A CA 1
ATOM 1506 C C . ILE A 1 190 ? 15.891 33.875 19.375 1 88.44 190 ILE A C 1
ATOM 1508 O O . ILE A 1 190 ? 16.125 34.406 20.469 1 88.44 190 ILE A O 1
ATOM 1512 N N . MET A 1 191 ? 16.094 32.656 19.156 1 84.5 191 MET A N 1
ATOM 1513 C CA . MET A 1 191 ? 16.578 31.766 20.219 1 84.5 191 MET A CA 1
ATOM 1514 C C . MET A 1 191 ? 18 32.156 20.625 1 84.5 191 MET A C 1
ATOM 1516 O O . MET A 1 191 ? 18.344 32.125 21.812 1 84.5 191 MET A O 1
ATOM 1520 N N . VAL A 1 192 ? 18.75 32.438 19.656 1 84.06 192 VAL A N 1
ATOM 1521 C CA . VAL A 1 192 ? 20.109 32.875 19.953 1 84.06 192 VAL A CA 1
ATOM 1522 C C . VAL A 1 192 ? 20.094 34.188 20.719 1 84.06 192 VAL A C 1
ATOM 1524 O O . VAL A 1 192 ? 20.859 34.344 21.688 1 84.06 192 VAL A O 1
ATOM 1527 N N . ARG A 1 193 ? 19.297 35.094 20.438 1 81.94 193 ARG A N 1
ATOM 1528 C CA . ARG A 1 193 ? 19.203 36.406 21.109 1 81.94 193 ARG A CA 1
ATOM 1529 C C . ARG A 1 193 ? 18.688 36.25 22.531 1 81.94 193 ARG A C 1
ATOM 1531 O O . ARG A 1 193 ? 19.125 36.938 23.438 1 81.94 193 ARG A O 1
ATOM 1538 N N . LYS A 1 194 ? 17.844 35.344 22.688 1 79.19 194 LYS A N 1
ATOM 1539 C CA . LYS A 1 194 ? 17.312 35.094 24.031 1 79.19 194 LYS A CA 1
ATOM 1540 C C . LYS A 1 194 ? 18.375 34.5 24.938 1 79.19 194 LYS A C 1
ATOM 1542 O O . LYS A 1 194 ? 18.438 34.812 26.125 1 79.19 194 LYS A O 1
ATOM 1547 N N . ASN A 1 195 ? 19.016 33.688 24.375 1 75.5 195 ASN A N 1
ATOM 1548 C CA . ASN A 1 195 ? 20.094 33.094 25.156 1 75.5 195 ASN A CA 1
ATOM 1549 C C . ASN A 1 195 ? 21.188 34.094 25.484 1 75.5 195 ASN A C 1
ATOM 1551 O O . ASN A 1 195 ? 21.844 34 26.531 1 75.5 195 ASN A O 1
ATOM 1555 N N . MET A 1 196 ? 21.234 35.062 24.594 1 70 196 MET A N 1
ATOM 1556 C CA . MET A 1 196 ? 22.234 36.094 24.875 1 70 196 MET A CA 1
ATOM 1557 C C . MET A 1 196 ? 21.734 37.062 25.938 1 70 196 MET A C 1
ATOM 1559 O O . MET A 1 196 ? 22.531 37.656 26.656 1 70 196 MET A O 1
ATOM 1563 N N . LEU A 1 197 ? 20.516 37.219 25.938 1 65.06 197 LEU A N 1
ATOM 1564 C CA . LEU A 1 197 ? 19.953 38.125 26.922 1 65.06 197 LEU A CA 1
ATOM 1565 C C . LEU A 1 197 ? 19.719 37.438 28.25 1 65.06 197 LEU A C 1
ATOM 1567 O O . LEU A 1 197 ? 19.578 38.094 29.281 1 65.06 197 LEU A O 1
ATOM 1571 N N . SER A 1 198 ? 19.578 36.188 28.328 1 55 198 SER A N 1
ATOM 1572 C CA . SER A 1 198 ? 19.531 35.531 29.625 1 55 198 SER A CA 1
ATOM 1573 C C . SER A 1 198 ? 20.938 35.344 30.203 1 55 198 SER A C 1
ATOM 1575 O O . SER A 1 198 ? 21.891 35.094 29.453 1 55 198 SER A O 1
ATOM 1577 N N . MET B 1 1 ? 1.817 -21.297 13.891 1 44.06 1 MET B N 1
ATOM 1578 C CA . MET B 1 1 ? 0.552 -21.719 13.289 1 44.06 1 MET B CA 1
ATOM 1579 C C . MET B 1 1 ? 0.189 -20.828 12.109 1 44.06 1 MET B C 1
ATOM 1581 O O . MET B 1 1 ? 0.479 -19.625 12.117 1 44.06 1 MET B O 1
ATOM 1585 N N . SER B 1 2 ? 0.009 -21.484 10.859 1 62.44 2 SER B N 1
ATOM 1586 C CA . SER B 1 2 ? -0.351 -20.781 9.625 1 62.44 2 SER B CA 1
ATOM 1587 C C . SER B 1 2 ? -1.564 -19.891 9.828 1 62.44 2 SER B C 1
ATOM 1589 O O . SER B 1 2 ? -2.447 -20.203 10.633 1 62.44 2 SER B O 1
ATOM 1591 N N . GLU B 1 3 ? -1.533 -18.672 9.648 1 77.69 3 GLU B N 1
ATOM 1592 C CA . GLU B 1 3 ? -2.645 -17.75 9.82 1 77.69 3 GLU B CA 1
ATOM 1593 C C . GLU B 1 3 ? -3.91 -18.266 9.141 1 77.69 3 GLU B C 1
ATOM 1595 O O . GLU B 1 3 ? -3.852 -18.797 8.039 1 77.69 3 GLU B O 1
ATOM 1600 N N . THR B 1 4 ? -4.965 -18.469 9.953 1 91.19 4 THR B N 1
ATOM 1601 C CA . THR B 1 4 ? -6.277 -18.859 9.461 1 91.19 4 THR B CA 1
ATOM 1602 C C . THR B 1 4 ? -7.027 -17.672 8.875 1 91.19 4 THR B C 1
ATOM 1604 O O . THR B 1 4 ? -7.121 -16.625 9.516 1 91.19 4 THR B O 1
ATOM 1607 N N . TYR B 1 5 ? -7.48 -17.906 7.641 1 95.38 5 TYR B N 1
ATOM 1608 C CA . TYR B 1 5 ? -8.211 -16.828 6.988 1 95.38 5 TYR B CA 1
ATOM 1609 C C . TYR B 1 5 ? -9.68 -17.188 6.82 1 95.38 5 TYR B C 1
ATOM 1611 O O . TYR B 1 5 ? -10.016 -18.344 6.531 1 95.38 5 TYR B O 1
ATOM 1619 N N . ARG B 1 6 ? -10.547 -16.188 7.09 1 98 6 ARG B N 1
ATOM 1620 C CA . ARG B 1 6 ? -11.945 -16.266 6.672 1 98 6 ARG B CA 1
ATOM 1621 C C . ARG B 1 6 ? -12.102 -15.852 5.215 1 98 6 ARG B C 1
ATOM 1623 O O . ARG B 1 6 ? -11.742 -14.734 4.836 1 98 6 ARG B O 1
ATOM 1630 N N . ILE B 1 7 ? -12.719 -16.812 4.367 1 98.44 7 ILE B N 1
ATOM 1631 C CA . ILE B 1 7 ? -12.617 -16.609 2.926 1 98.44 7 ILE B CA 1
ATOM 1632 C C . ILE B 1 7 ? -14.008 -16.688 2.291 1 98.44 7 ILE B C 1
ATOM 1634 O O . ILE B 1 7 ? -14.797 -17.578 2.639 1 98.44 7 ILE B O 1
ATOM 1638 N N . VAL B 1 8 ? -14.32 -15.766 1.406 1 98.62 8 VAL B N 1
ATOM 1639 C CA . VAL B 1 8 ? -15.492 -15.844 0.541 1 98.62 8 VAL B CA 1
ATOM 1640 C C . VAL B 1 8 ? -15.078 -16.281 -0.858 1 98.62 8 VAL B C 1
ATOM 1642 O O . VAL B 1 8 ? -14.078 -15.805 -1.396 1 98.62 8 VAL B O 1
ATOM 1645 N N . ILE B 1 9 ? -15.859 -17.25 -1.41 1 98.5 9 ILE B N 1
ATOM 1646 C CA . ILE B 1 9 ? -15.602 -17.766 -2.752 1 98.5 9 ILE B CA 1
ATOM 1647 C C . ILE B 1 9 ? -16.797 -17.469 -3.658 1 98.5 9 ILE B C 1
ATOM 1649 O O . ILE B 1 9 ? -17.938 -17.703 -3.279 1 98.5 9 ILE B O 1
ATOM 1653 N N . ALA B 1 10 ? -16.484 -16.891 -4.832 1 97.81 10 ALA B N 1
ATOM 1654 C CA . ALA B 1 10 ? -17.531 -16.734 -5.836 1 97.81 10 ALA B CA 1
ATOM 1655 C C . ALA B 1 10 ? -17.109 -17.312 -7.18 1 97.81 10 ALA B C 1
ATOM 1657 O O . ALA B 1 10 ? -16.094 -16.922 -7.746 1 97.81 10 ALA B O 1
ATOM 1658 N N . ASP B 1 11 ? -17.812 -18.25 -7.66 1 96.56 11 ASP B N 1
ATOM 1659 C CA . ASP B 1 11 ? -17.625 -18.938 -8.938 1 96.56 11 ASP B CA 1
ATOM 1660 C C . ASP B 1 11 ? -18.938 -19.562 -9.406 1 96.56 11 ASP B C 1
ATOM 1662 O O . ASP B 1 11 ? -19.641 -20.203 -8.617 1 96.56 11 ASP B O 1
ATOM 1666 N N . ASP B 1 12 ? -19.25 -19.406 -10.672 1 94.88 12 ASP B N 1
ATOM 1667 C CA . ASP B 1 12 ? -20.531 -19.922 -11.141 1 94.88 12 ASP B CA 1
ATOM 1668 C C . ASP B 1 12 ? -20.469 -21.422 -11.375 1 94.88 12 ASP B C 1
ATOM 1670 O O . ASP B 1 12 ? -21.484 -22.078 -11.602 1 94.88 12 ASP B O 1
ATOM 1674 N N . GLU B 1 13 ? -19.312 -21.984 -11.32 1 94.44 13 GLU B N 1
ATOM 1675 C CA . GLU B 1 13 ? -19.141 -23.438 -11.414 1 94.44 13 GLU B CA 1
ATOM 1676 C C . GLU B 1 13 ? -19.031 -24.062 -10.031 1 94.44 13 GLU B C 1
ATOM 1678 O O . GLU B 1 13 ? -17.969 -24.031 -9.406 1 94.44 13 GLU B O 1
ATOM 1683 N N . ALA B 1 14 ? -20.016 -24.797 -9.633 1 94.12 14 ALA B N 1
ATOM 1684 C CA . ALA B 1 14 ? -20.156 -25.344 -8.281 1 94.12 14 ALA B CA 1
ATOM 1685 C C . ALA B 1 14 ? -18.984 -26.266 -7.953 1 94.12 14 ALA B C 1
ATOM 1687 O O . ALA B 1 14 ? -18.516 -26.297 -6.812 1 94.12 14 ALA B O 1
ATOM 1688 N N . ILE B 1 15 ? -18.531 -26.953 -8.977 1 95.31 15 ILE B N 1
ATOM 1689 C CA . ILE B 1 15 ? -17.469 -27.922 -8.766 1 95.31 15 ILE B CA 1
ATOM 1690 C C . ILE B 1 15 ? -16.188 -27.219 -8.352 1 95.31 15 ILE B C 1
ATOM 1692 O O . ILE B 1 15 ? -15.445 -27.703 -7.504 1 95.31 15 ILE B O 1
ATOM 1696 N N . ILE B 1 16 ? -15.961 -26.125 -8.914 1 94.62 16 ILE B N 1
ATOM 1697 C CA . ILE B 1 16 ? -14.773 -25.344 -8.586 1 94.62 16 ILE B CA 1
ATOM 1698 C C . ILE B 1 16 ? -14.883 -24.812 -7.156 1 94.62 16 ILE B C 1
ATOM 1700 O O . ILE B 1 16 ? -13.906 -24.859 -6.398 1 94.62 16 ILE B O 1
ATOM 1704 N N . CYS B 1 17 ? -16.016 -24.328 -6.727 1 96.81 17 CYS B N 1
ATOM 1705 C CA . CYS B 1 17 ? -16.25 -23.844 -5.371 1 96.81 17 CYS B CA 1
ATOM 1706 C C . CYS B 1 17 ? -16.016 -24.953 -4.348 1 96.81 17 CYS B C 1
ATOM 1708 O O . CYS B 1 17 ? -15.367 -24.719 -3.324 1 96.81 17 CYS B O 1
ATOM 1710 N N . MET B 1 18 ? -16.5 -26.094 -4.707 1 96.38 18 MET B N 1
ATOM 1711 C CA . MET B 1 18 ? -16.344 -27.234 -3.801 1 96.38 18 MET B CA 1
ATOM 1712 C C . MET B 1 18 ? -14.875 -27.625 -3.668 1 96.38 18 MET B C 1
ATOM 1714 O O . MET B 1 18 ? -14.398 -27.891 -2.564 1 96.38 18 MET B O 1
ATOM 1718 N N . ASP B 1 19 ? -14.25 -27.688 -4.812 1 96.75 19 ASP B N 1
ATOM 1719 C CA . ASP B 1 19 ? -12.828 -28.031 -4.824 1 96.75 19 ASP B CA 1
ATOM 1720 C C . ASP B 1 19 ? -12.016 -27.031 -4.008 1 96.75 19 ASP B C 1
ATOM 1722 O O . ASP B 1 19 ? -11.18 -27.422 -3.188 1 96.75 19 ASP B O 1
ATOM 1726 N N . LEU B 1 20 ? -12.258 -25.766 -4.188 1 97.44 20 LEU B N 1
ATOM 1727 C CA . LEU B 1 20 ? -11.547 -24.719 -3.477 1 97.44 20 LEU B CA 1
ATOM 1728 C C . LEU B 1 20 ? -11.828 -24.781 -1.979 1 97.44 20 LEU B C 1
ATOM 1730 O O . LEU B 1 20 ? -10.914 -24.641 -1.166 1 97.44 20 LEU B O 1
ATOM 1734 N N . LYS B 1 21 ? -13.07 -24.953 -1.686 1 97.81 21 LYS B N 1
ATOM 1735 C CA . LYS B 1 21 ? -13.438 -25.062 -0.278 1 97.81 21 LYS B CA 1
ATOM 1736 C C . LYS B 1 21 ? -12.656 -26.188 0.401 1 97.81 21 LYS B C 1
ATOM 1738 O O . LYS B 1 21 ? -12.109 -26 1.491 1 97.81 21 LYS B O 1
ATOM 1743 N N . GLU B 1 22 ? -12.594 -27.297 -0.215 1 97.31 22 GLU B N 1
ATOM 1744 C CA . GLU B 1 22 ? -11.875 -28.453 0.338 1 97.31 22 GLU B CA 1
ATOM 1745 C C . GLU B 1 22 ? -10.398 -28.125 0.53 1 97.31 22 GLU B C 1
ATOM 1747 O O . GLU B 1 22 ? -9.836 -28.391 1.596 1 97.31 22 GLU B O 1
ATOM 1752 N N . ILE B 1 23 ? -9.82 -27.594 -0.501 1 95.44 23 ILE B N 1
ATOM 1753 C CA . ILE B 1 23 ? -8.406 -27.234 -0.469 1 95.44 23 ILE B CA 1
ATOM 1754 C C . ILE B 1 23 ? -8.133 -26.266 0.676 1 95.44 23 ILE B C 1
ATOM 1756 O O . ILE B 1 23 ? -7.211 -26.469 1.469 1 95.44 23 ILE B O 1
ATOM 1760 N N . LEU B 1 24 ? -8.969 -25.25 0.825 1 96.5 24 LEU B N 1
ATOM 1761 C CA . LEU B 1 24 ? -8.781 -24.188 1.799 1 96.5 24 LEU B CA 1
ATOM 1762 C C . LEU B 1 24 ? -9.031 -24.688 3.217 1 96.5 24 LEU B C 1
ATOM 1764 O O . LEU B 1 24 ? -8.258 -24.391 4.133 1 96.5 24 LEU B O 1
ATOM 1768 N N . GLU B 1 25 ? -10.031 -25.438 3.396 1 96.75 25 GLU B N 1
ATOM 1769 C CA . GLU B 1 25 ? -10.359 -25.953 4.723 1 96.75 25 GLU B CA 1
ATOM 1770 C C . GLU B 1 25 ? -9.336 -26.969 5.188 1 96.75 25 GLU B C 1
ATOM 1772 O O . GLU B 1 25 ? -9.016 -27.047 6.379 1 96.75 25 GLU B O 1
ATOM 1777 N N . GLU B 1 26 ? -8.844 -27.766 4.258 1 94.44 26 GLU B N 1
ATOM 1778 C CA . GLU B 1 26 ? -7.781 -28.703 4.586 1 94.44 26 GLU B CA 1
ATOM 1779 C C . GLU B 1 26 ? -6.527 -27.984 5.066 1 94.44 26 GLU B C 1
ATOM 1781 O O . GLU B 1 26 ? -5.77 -28.531 5.879 1 94.44 26 GLU B O 1
ATOM 1786 N N . ALA B 1 27 ? -6.367 -26.812 4.562 1 91.06 27 ALA B N 1
ATOM 1787 C CA . ALA B 1 27 ? -5.195 -26.031 4.941 1 91.06 27 ALA B CA 1
ATOM 1788 C C . ALA B 1 27 ? -5.457 -25.234 6.223 1 91.06 27 ALA B C 1
ATOM 1790 O O . ALA B 1 27 ? -4.586 -24.5 6.691 1 91.06 27 ALA B O 1
ATOM 1791 N N . GLY B 1 28 ? -6.688 -25.297 6.793 1 93.75 28 GLY B N 1
ATOM 1792 C CA . GLY B 1 28 ? -6.98 -24.688 8.078 1 93.75 28 GLY B CA 1
ATOM 1793 C C . GLY B 1 28 ? -7.734 -23.375 7.961 1 93.75 28 GLY B C 1
ATOM 1794 O O . GLY B 1 28 ? -7.977 -22.703 8.961 1 93.75 28 GLY B O 1
ATOM 1795 N N . HIS B 1 29 ? -8.188 -22.984 6.734 1 96.44 29 HIS B N 1
ATOM 1796 C CA . HIS B 1 29 ? -8.953 -21.766 6.535 1 96.44 29 HIS B CA 1
ATOM 1797 C C . HIS B 1 29 ? -10.445 -22.016 6.68 1 96.44 29 HIS B C 1
ATOM 1799 O O . HIS B 1 29 ? -10.883 -23.156 6.746 1 96.44 29 HIS B O 1
ATOM 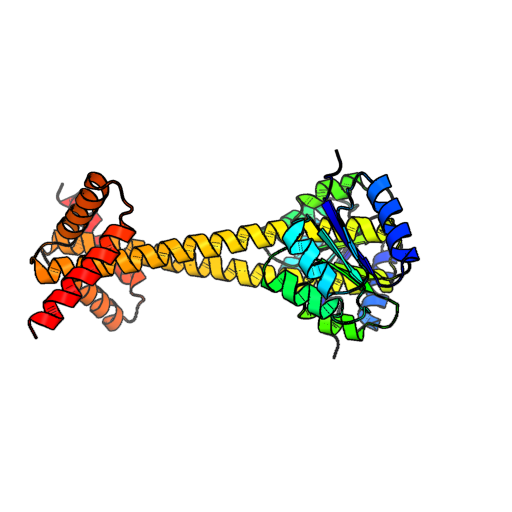1805 N N . GLU B 1 30 ? -11.133 -20.953 6.863 1 97.88 30 GLU B N 1
ATOM 1806 C CA . GLU B 1 30 ? -12.586 -21.031 6.977 1 97.88 30 GLU B CA 1
ATOM 1807 C C . GLU B 1 30 ? -13.273 -20.375 5.781 1 97.88 30 GLU B C 1
ATOM 1809 O O . GLU B 1 30 ? -13.047 -19.203 5.5 1 97.88 30 GLU B O 1
ATOM 1814 N N . VAL B 1 31 ? -14.102 -21.156 5.125 1 98.38 31 VAL B N 1
ATOM 1815 C CA . VAL B 1 31 ? -14.906 -20.578 4.047 1 98.38 31 VAL B CA 1
ATOM 1816 C C . VAL B 1 31 ? -16.25 -20.094 4.605 1 98.38 31 VAL B C 1
ATOM 1818 O O . VAL B 1 31 ? -17.109 -20.891 4.961 1 98.38 31 VAL B O 1
ATOM 1821 N N . VAL B 1 32 ? -16.453 -18.828 4.621 1 98.31 32 VAL B N 1
ATOM 1822 C CA . VAL B 1 32 ? -17.578 -18.25 5.348 1 98.31 32 VAL B CA 1
ATOM 1823 C C . VAL B 1 32 ? -18.719 -17.938 4.379 1 98.31 32 VAL B C 1
ATOM 1825 O O . VAL B 1 32 ? -19.812 -17.547 4.801 1 98.31 32 VAL B O 1
ATOM 1828 N N . GLY B 1 33 ? -18.453 -18.062 3.066 1 98 33 GLY B N 1
ATOM 1829 C CA . GLY B 1 33 ? -19.484 -17.828 2.068 1 98 33 GLY B CA 1
ATOM 1830 C C . GLY B 1 33 ? -19.094 -18.297 0.683 1 98 33 GLY B C 1
ATOM 1831 O O . GLY B 1 33 ? -17.938 -18.172 0.281 1 98 33 GLY B O 1
ATOM 1832 N N . ILE B 1 34 ? -20.094 -18.859 0.033 1 98.19 34 ILE B N 1
ATOM 1833 C CA . ILE B 1 34 ? -19.938 -19.281 -1.356 1 98.19 34 ILE B CA 1
ATOM 1834 C C . ILE B 1 34 ? -21.109 -18.75 -2.186 1 98.19 34 ILE B C 1
ATOM 1836 O O . ILE B 1 34 ? -22.266 -18.766 -1.74 1 98.19 34 ILE B O 1
ATOM 1840 N N . CYS B 1 35 ? -20.781 -18.25 -3.35 1 97.38 35 CYS B N 1
ATOM 1841 C CA . CYS B 1 35 ? -21.859 -17.766 -4.219 1 97.38 35 CYS B CA 1
ATOM 1842 C C . CYS B 1 35 ? -21.469 -17.922 -5.688 1 97.38 35 CYS B C 1
ATOM 1844 O O . CYS B 1 35 ? -20.375 -18.375 -6 1 97.38 35 CYS B O 1
ATOM 1846 N N . ALA B 1 36 ? -22.438 -17.594 -6.59 1 95.75 36 ALA B N 1
ATOM 1847 C CA . ALA B 1 36 ? -22.234 -17.938 -7.996 1 95.75 36 ALA B CA 1
ATOM 1848 C C . ALA B 1 36 ? -22.234 -16.672 -8.867 1 95.75 36 ALA B C 1
ATOM 1850 O O . ALA B 1 36 ? -22.125 -16.766 -10.094 1 95.75 36 ALA B O 1
ATOM 1851 N N . ASP B 1 37 ? -22.344 -15.484 -8.172 1 94.44 37 ASP B N 1
ATOM 1852 C CA . ASP B 1 37 ? -22.375 -14.258 -8.969 1 94.44 37 ASP B CA 1
ATOM 1853 C C . ASP B 1 37 ? -21.781 -13.086 -8.188 1 94.44 37 ASP B C 1
ATOM 1855 O O . ASP B 1 37 ? -21.641 -13.164 -6.965 1 94.44 37 ASP B O 1
ATOM 1859 N N . GLY B 1 38 ? -21.484 -12.008 -8.906 1 94.88 38 GLY B N 1
ATOM 1860 C CA . GLY B 1 38 ? -20.781 -10.875 -8.344 1 94.88 38 GLY B CA 1
ATOM 1861 C C . GLY B 1 38 ? -21.609 -10.062 -7.371 1 94.88 38 GLY B C 1
ATOM 1862 O O . GLY B 1 38 ? -21.094 -9.484 -6.418 1 94.88 38 GLY B O 1
ATOM 1863 N N . VAL B 1 39 ? -22.922 -10 -7.609 1 96.5 39 VAL B N 1
ATOM 1864 C CA . VAL B 1 39 ? -23.797 -9.227 -6.734 1 96.5 39 VAL B CA 1
ATOM 1865 C C . VAL B 1 39 ? -23.859 -9.883 -5.355 1 96.5 39 VAL B C 1
ATOM 1867 O O . VAL B 1 39 ? -23.672 -9.211 -4.336 1 96.5 39 VAL B O 1
ATOM 1870 N N . ARG B 1 40 ? -24.062 -11.133 -5.387 1 96.88 40 ARG B N 1
ATOM 1871 C CA . ARG B 1 40 ? -24.109 -11.859 -4.125 1 96.88 40 ARG B CA 1
ATOM 1872 C C . ARG B 1 40 ? -22.75 -11.836 -3.426 1 96.88 40 ARG B C 1
ATOM 1874 O O . ARG B 1 40 ? -22.688 -11.781 -2.197 1 96.88 40 ARG B O 1
ATOM 1881 N N . ALA B 1 41 ? -21.703 -11.883 -4.199 1 97.44 41 ALA B N 1
ATOM 1882 C CA . ALA B 1 41 ? -20.375 -11.789 -3.623 1 97.44 41 ALA B CA 1
ATOM 1883 C C . ALA B 1 41 ? -20.203 -10.5 -2.824 1 97.44 41 ALA B C 1
ATOM 1885 O O . ALA B 1 41 ? -19.703 -10.523 -1.698 1 97.44 41 ALA B O 1
ATOM 1886 N N . LEU B 1 42 ? -20.625 -9.391 -3.391 1 96.81 42 LEU B N 1
ATOM 1887 C CA . LEU B 1 42 ? -20.547 -8.094 -2.725 1 96.81 42 LEU B CA 1
ATOM 1888 C C . LEU B 1 42 ? -21.328 -8.109 -1.415 1 96.81 42 LEU B C 1
ATOM 1890 O O . LEU B 1 42 ? -20.828 -7.625 -0.392 1 96.81 42 LEU B O 1
ATOM 1894 N N . GLU B 1 43 ? -22.484 -8.68 -1.487 1 97.56 43 GLU B N 1
ATOM 1895 C CA . GLU B 1 43 ? -23.328 -8.766 -0.297 1 97.56 43 GLU B CA 1
ATOM 1896 C C . GLU B 1 43 ? -22.656 -9.594 0.796 1 97.56 43 GLU B C 1
ATOM 1898 O O . GLU B 1 43 ? -22.609 -9.18 1.958 1 97.56 43 GLU B O 1
ATOM 1903 N N . LEU B 1 44 ? -22.141 -10.695 0.41 1 97.94 44 LEU B N 1
ATOM 1904 C CA . LEU B 1 44 ? -21.5 -11.594 1.369 1 97.94 44 LEU B CA 1
ATOM 1905 C C . LEU B 1 44 ? -20.281 -10.93 1.998 1 97.94 44 LEU B C 1
ATOM 1907 O O . LEU B 1 44 ? -20.016 -11.102 3.193 1 97.94 44 LEU B O 1
ATOM 1911 N N . VAL B 1 45 ? -19.484 -10.219 1.185 1 98.12 45 VAL B N 1
ATOM 1912 C CA . VAL B 1 45 ? -18.281 -9.562 1.68 1 98.12 45 VAL B CA 1
ATOM 1913 C C . VAL B 1 45 ? -18.656 -8.508 2.725 1 98.12 45 VAL B C 1
ATOM 1915 O O . VAL B 1 45 ? -18 -8.398 3.762 1 98.12 45 VAL B O 1
ATOM 1918 N N . LYS B 1 46 ? -19.719 -7.797 2.459 1 97.5 46 LYS B N 1
ATOM 1919 C CA . LYS B 1 46 ? -20.172 -6.773 3.393 1 97.5 46 LYS B CA 1
ATOM 1920 C C . LYS B 1 46 ? -20.719 -7.398 4.672 1 97.5 46 LYS B C 1
ATOM 1922 O O . LYS B 1 46 ? -20.5 -6.875 5.766 1 97.5 46 LYS B O 1
ATOM 1927 N N . GLU B 1 47 ? -21.375 -8.547 4.527 1 97.62 47 GLU B N 1
ATOM 1928 C CA . GLU B 1 47 ? -22.016 -9.219 5.652 1 97.62 47 GLU B CA 1
ATOM 1929 C C . GLU B 1 47 ? -20.984 -9.953 6.516 1 97.62 47 GLU B C 1
ATOM 1931 O O . GLU B 1 47 ? -21.016 -9.852 7.742 1 97.62 47 GLU B O 1
ATOM 1936 N N . GLU B 1 48 ? -20.078 -10.641 5.871 1 97.88 48 GLU B N 1
ATOM 1937 C CA . GLU B 1 48 ? -19.203 -11.578 6.574 1 97.88 48 GLU B CA 1
ATOM 1938 C C . GLU B 1 48 ? -17.875 -10.938 6.934 1 97.88 48 GLU B C 1
ATOM 1940 O O . GLU B 1 48 ? -17.141 -11.453 7.773 1 97.88 48 GLU B O 1
ATOM 1945 N N . LYS B 1 49 ? -17.484 -9.867 6.227 1 97.44 49 LYS B N 1
ATOM 1946 C CA . LYS B 1 49 ? -16.219 -9.172 6.438 1 97.44 49 LYS B CA 1
ATOM 1947 C C . LYS B 1 49 ? -15.047 -10.148 6.426 1 97.44 49 LYS B C 1
ATOM 1949 O O . LYS B 1 49 ? -14.312 -10.266 7.41 1 97.44 49 LYS B O 1
ATOM 1954 N N . PRO B 1 50 ? -14.875 -10.828 5.328 1 98.31 50 PRO B N 1
ATOM 1955 C CA . PRO B 1 50 ? -13.836 -11.859 5.242 1 98.31 50 PRO B CA 1
ATOM 1956 C C . PRO B 1 50 ? -12.43 -11.273 5.223 1 98.31 50 PRO B C 1
ATOM 1958 O O . PRO B 1 50 ? -12.258 -10.07 5.016 1 98.31 50 PRO B O 1
ATOM 1961 N N . ASP B 1 51 ? -11.43 -12.156 5.438 1 96.88 51 ASP B N 1
ATOM 1962 C CA . ASP B 1 51 ? -10.031 -11.766 5.336 1 96.88 51 ASP B CA 1
ATOM 1963 C C . ASP B 1 51 ? -9.562 -11.766 3.881 1 96.88 51 ASP B C 1
ATOM 1965 O O . ASP B 1 51 ? -8.547 -11.148 3.551 1 96.88 51 ASP B O 1
ATOM 1969 N N . LEU B 1 52 ? -10.344 -12.5 3.074 1 97.25 52 LEU B N 1
ATOM 1970 C CA . LEU B 1 52 ? -9.945 -12.688 1.682 1 97.25 52 LEU B CA 1
ATOM 1971 C C . LEU B 1 52 ? -11.141 -13.102 0.829 1 97.25 52 LEU B C 1
ATOM 1973 O O . LEU B 1 52 ? -12.023 -13.82 1.299 1 97.25 52 LEU B O 1
ATOM 1977 N N . VAL B 1 53 ? -11.141 -12.664 -0.427 1 98.06 53 VAL B N 1
ATOM 1978 C CA . VAL B 1 53 ? -12.188 -13.016 -1.374 1 98.06 53 VAL B CA 1
ATOM 1979 C C . VAL B 1 53 ? -11.578 -13.625 -2.631 1 98.06 53 VAL B C 1
ATOM 1981 O O . VAL B 1 53 ? -10.609 -13.094 -3.18 1 98.06 53 VAL B O 1
ATOM 1984 N N . ILE B 1 54 ? -12.062 -14.758 -3.016 1 97.5 54 ILE B N 1
ATOM 1985 C CA . ILE B 1 54 ? -11.656 -15.391 -4.266 1 97.5 54 ILE B CA 1
ATOM 1986 C C . ILE B 1 54 ? -12.805 -15.32 -5.273 1 97.5 54 ILE B C 1
ATOM 1988 O O . ILE B 1 54 ? -13.891 -15.852 -5.027 1 97.5 54 ILE B O 1
ATOM 1992 N N . LEU B 1 55 ? -12.508 -14.727 -6.43 1 95.94 55 LEU B N 1
ATOM 1993 C CA . LEU B 1 55 ? -13.555 -14.5 -7.418 1 95.94 55 LEU B CA 1
ATOM 1994 C C . LEU B 1 55 ? -13.172 -15.078 -8.773 1 95.94 55 LEU B C 1
ATOM 1996 O O . LEU B 1 55 ? -12.031 -14.922 -9.219 1 95.94 55 LEU B O 1
ATOM 2000 N N . ASP B 1 56 ? -14.117 -15.719 -9.352 1 93.75 56 ASP B N 1
ATOM 2001 C CA . ASP B 1 56 ? -13.969 -16.016 -10.773 1 93.75 56 ASP B CA 1
ATOM 2002 C C . ASP B 1 56 ? -14.188 -14.766 -11.617 1 93.75 56 ASP B C 1
ATOM 2004 O O . ASP B 1 56 ? -15.008 -13.914 -11.281 1 93.75 56 ASP B O 1
ATOM 2008 N N . VAL B 1 57 ? -13.508 -14.703 -12.695 1 88.69 57 VAL B N 1
ATOM 2009 C CA . VAL B 1 57 ? -13.633 -13.539 -13.562 1 88.69 57 VAL B CA 1
ATOM 2010 C C . VAL B 1 57 ? -14.969 -13.578 -14.289 1 88.69 57 VAL B C 1
ATOM 2012 O O . VAL B 1 57 ? -15.672 -12.57 -14.367 1 88.69 57 VAL B O 1
ATOM 2015 N N . GLN B 1 58 ? -15.18 -14.75 -14.797 1 88.88 58 GLN B N 1
ATOM 2016 C CA . GLN B 1 58 ? -16.406 -14.891 -15.578 1 88.88 58 GLN B CA 1
ATOM 2017 C C . GLN B 1 58 ? -17.562 -15.398 -14.711 1 88.88 58 GLN B C 1
ATOM 2019 O O . GLN B 1 58 ? -17.625 -16.594 -14.391 1 88.88 58 GLN B O 1
ATOM 2024 N N . MET B 1 59 ? -18.422 -14.5 -14.336 1 90 59 MET B N 1
ATOM 2025 C CA . MET B 1 59 ? -19.625 -14.82 -13.562 1 90 59 MET B CA 1
ATOM 2026 C C . MET B 1 59 ? -20.828 -14.039 -14.078 1 90 59 MET B C 1
ATOM 2028 O O . MET B 1 59 ? -20.672 -12.984 -14.688 1 90 59 MET B O 1
ATOM 2032 N N . PRO B 1 60 ? -21.984 -14.562 -13.883 1 89.56 60 PRO B N 1
ATOM 2033 C CA . PRO B 1 60 ? -23.172 -13.836 -14.32 1 89.56 60 PRO B CA 1
ATOM 2034 C C . PRO B 1 60 ? -23.422 -12.57 -13.5 1 89.56 60 PRO B C 1
ATOM 2036 O O . PRO B 1 60 ? -22.812 -12.383 -12.445 1 89.56 60 PRO B O 1
ATOM 2039 N N . LYS B 1 61 ? -24.328 -11.57 -14 1 89.94 61 LYS B N 1
ATOM 2040 C CA . LYS B 1 61 ? -24.766 -10.32 -13.383 1 89.94 61 LYS B CA 1
ATOM 2041 C C . LYS B 1 61 ? -23.609 -9.32 -13.289 1 89.94 61 LYS B C 1
ATOM 2043 O O . LYS B 1 61 ? -23.453 -8.461 -14.148 1 89.94 61 LYS B O 1
ATOM 2048 N N . LEU B 1 62 ? -22.859 -9.484 -12.227 1 89 62 LEU B N 1
ATOM 2049 C CA . LEU B 1 62 ? -21.641 -8.711 -12.023 1 89 62 LEU B CA 1
ATOM 2050 C C . LEU B 1 62 ? -20.406 -9.609 -12.102 1 89 62 LEU B C 1
ATOM 2052 O O . LEU B 1 62 ? -20.281 -10.555 -11.312 1 89 62 LEU B O 1
ATOM 2056 N N . ASP B 1 63 ? -19.578 -9.281 -13.102 1 88.12 63 ASP B N 1
ATOM 2057 C CA . ASP B 1 63 ? -18.453 -10.188 -13.258 1 88.12 63 ASP B CA 1
ATOM 2058 C C . ASP B 1 63 ? -17.406 -9.969 -12.164 1 88.12 63 ASP B C 1
ATOM 2060 O O . ASP B 1 63 ? -17.531 -9.023 -11.375 1 88.12 63 ASP B O 1
ATOM 2064 N N . GLY B 1 64 ? -16.531 -10.859 -12.109 1 89.5 64 GLY B N 1
ATOM 2065 C CA .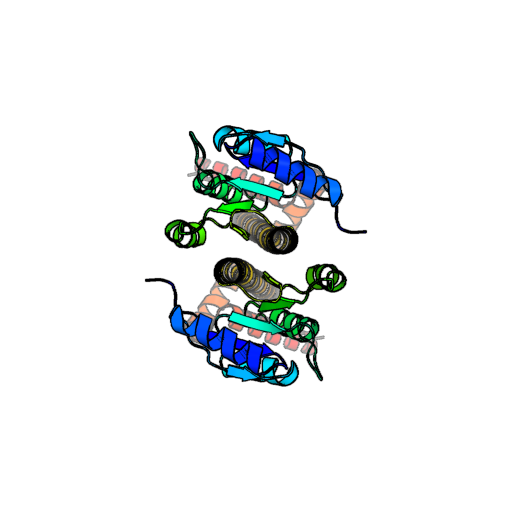 GLY B 1 64 ? -15.555 -10.875 -11.023 1 89.5 64 GLY B CA 1
ATOM 2066 C C . GLY B 1 64 ? -14.688 -9.633 -10.992 1 89.5 64 GLY B C 1
ATOM 2067 O O . GLY B 1 64 ? -14.289 -9.172 -9.914 1 89.5 64 GLY B O 1
ATOM 2068 N N . LEU B 1 65 ? -14.359 -9.125 -12.172 1 87.19 65 LEU B N 1
ATOM 2069 C CA . LEU B 1 65 ? -13.531 -7.926 -12.25 1 87.19 65 LEU B CA 1
ATOM 2070 C C . LEU B 1 65 ? -14.281 -6.711 -11.703 1 87.19 65 LEU B C 1
ATOM 2072 O O . LEU B 1 65 ? -13.711 -5.918 -10.953 1 87.19 65 LEU B O 1
ATOM 2076 N N . GLN B 1 66 ? -15.461 -6.539 -12.039 1 89.19 66 GLN B N 1
ATOM 2077 C CA . GLN B 1 66 ? -16.281 -5.438 -11.555 1 89.19 66 GLN B CA 1
ATOM 2078 C C . GLN B 1 66 ? -16.531 -5.555 -10.055 1 89.19 66 GLN B C 1
ATOM 2080 O O . GLN B 1 66 ? -16.469 -4.562 -9.328 1 89.19 66 GLN B O 1
ATOM 2085 N N . ALA B 1 67 ? -16.812 -6.77 -9.656 1 92.62 67 ALA B N 1
ATOM 2086 C CA . ALA B 1 67 ? -17 -6.996 -8.219 1 92.62 67 ALA B CA 1
ATOM 2087 C C . ALA B 1 67 ? -15.734 -6.637 -7.445 1 92.62 67 ALA B C 1
ATOM 2089 O O . ALA B 1 67 ? -15.805 -5.992 -6.395 1 92.62 67 ALA B O 1
ATOM 2090 N N . ALA B 1 68 ? -14.617 -7.051 -8 1 92.19 68 ALA B N 1
ATOM 2091 C CA . ALA B 1 68 ? -13.336 -6.766 -7.363 1 92.19 68 ALA B CA 1
ATOM 2092 C C . ALA B 1 68 ? -13.109 -5.262 -7.238 1 92.19 68 ALA B C 1
ATOM 2094 O O . ALA B 1 68 ? -12.617 -4.785 -6.211 1 92.19 68 ALA B O 1
ATOM 2095 N N . LYS B 1 69 ? -13.453 -4.52 -8.234 1 89.81 69 LYS B N 1
ATOM 2096 C CA . LYS B 1 69 ? -13.297 -3.068 -8.242 1 89.81 69 LYS B CA 1
ATOM 2097 C C . LYS B 1 69 ? -14.125 -2.424 -7.137 1 89.81 69 LYS B C 1
ATOM 2099 O O . LYS B 1 69 ? -13.648 -1.527 -6.438 1 89.81 69 LYS B O 1
ATOM 2104 N N . LEU B 1 70 ? -15.312 -2.883 -6.992 1 92.94 70 LEU B N 1
ATOM 2105 C CA . LEU B 1 70 ? -16.203 -2.332 -5.98 1 92.94 70 LEU B CA 1
ATOM 2106 C C . LEU B 1 70 ? -15.711 -2.682 -4.578 1 92.94 70 LEU B C 1
ATOM 2108 O O . LEU B 1 70 ? -15.742 -1.838 -3.678 1 92.94 70 LEU B O 1
ATOM 2112 N N . ILE B 1 71 ? -15.234 -3.861 -4.453 1 94.38 71 ILE B N 1
ATOM 2113 C CA . ILE B 1 71 ? -14.711 -4.309 -3.168 1 94.38 71 ILE B CA 1
ATOM 2114 C C . ILE B 1 71 ? -13.484 -3.488 -2.795 1 94.38 71 ILE B C 1
ATOM 2116 O O . ILE B 1 71 ? -13.336 -3.068 -1.644 1 94.38 71 ILE B O 1
ATOM 2120 N N . ALA B 1 72 ? -12.648 -3.301 -3.814 1 89.31 72 ALA B N 1
ATOM 2121 C CA . ALA B 1 72 ? -11.438 -2.514 -3.615 1 89.31 72 ALA B CA 1
ATOM 2122 C C . ALA B 1 72 ? -11.773 -1.058 -3.309 1 89.31 72 ALA B C 1
ATOM 2124 O O . ALA B 1 72 ? -11.164 -0.445 -2.428 1 89.31 72 ALA B O 1
ATOM 2125 N N . HIS B 1 73 ? -12.68 -0.535 -4.016 1 88.06 73 HIS B N 1
ATOM 2126 C CA . HIS B 1 73 ? -13.094 0.853 -3.83 1 88.06 73 HIS B CA 1
ATOM 2127 C C . HIS B 1 73 ? -13.555 1.104 -2.398 1 88.06 73 HIS B C 1
ATOM 2129 O O . HIS B 1 73 ? -13.203 2.125 -1.8 1 88.06 73 HIS B O 1
ATOM 2135 N N . ASP B 1 74 ? -14.258 0.173 -1.916 1 91.12 74 ASP B N 1
ATOM 2136 C CA . ASP B 1 74 ? -14.789 0.326 -0.564 1 91.12 74 ASP B CA 1
ATOM 2137 C C . ASP B 1 74 ? -13.812 -0.227 0.473 1 91.12 74 ASP B C 1
ATOM 2139 O O . ASP B 1 74 ? -14.125 -0.268 1.665 1 91.12 74 ASP B O 1
ATOM 2143 N N . ASP B 1 75 ? -12.656 -0.689 0.012 1 90.06 75 ASP B N 1
ATOM 2144 C CA . ASP B 1 75 ? -11.602 -1.217 0.875 1 90.06 75 ASP B CA 1
ATOM 2145 C C . ASP B 1 75 ? -12.148 -2.293 1.812 1 90.06 75 ASP B C 1
ATOM 2147 O O . ASP B 1 75 ? -11.93 -2.236 3.023 1 90.06 75 ASP B O 1
ATOM 2151 N N . LEU B 1 76 ? -12.852 -3.258 1.249 1 94.44 76 LEU B N 1
ATOM 2152 C CA . LEU B 1 76 ? -13.586 -4.223 2.062 1 94.44 76 LEU B CA 1
ATOM 2153 C C . LEU B 1 76 ? -12.719 -5.441 2.367 1 94.44 76 LEU B C 1
ATOM 2155 O O . LEU B 1 76 ? -12.805 -6.008 3.459 1 94.44 76 LEU B O 1
ATOM 2159 N N . ALA B 1 77 ? -11.961 -5.863 1.394 1 96.12 77 ALA B N 1
ATOM 2160 C CA . ALA B 1 77 ? -11.125 -7.055 1.533 1 96.12 77 ALA B CA 1
ATOM 2161 C C . ALA B 1 77 ? -10.211 -7.227 0.324 1 96.12 77 ALA B C 1
ATOM 2163 O O . ALA B 1 77 ? -10.5 -6.715 -0.76 1 96.12 77 ALA B O 1
ATOM 2164 N N . PRO B 1 78 ? -9.047 -7.891 0.527 1 95.62 78 PRO B N 1
ATOM 2165 C CA . PRO B 1 78 ? -8.258 -8.258 -0.649 1 95.62 78 PRO B CA 1
ATOM 2166 C C . PRO B 1 78 ? -8.961 -9.281 -1.539 1 95.62 78 PRO B C 1
ATOM 2168 O O . PRO B 1 78 ? -9.633 -10.18 -1.036 1 95.62 78 PRO B O 1
ATOM 2171 N N . VAL B 1 79 ? -8.758 -9.133 -2.855 1 95.5 79 VAL B N 1
ATOM 2172 C CA . VAL B 1 79 ? -9.422 -10 -3.822 1 95.5 79 VAL B CA 1
ATOM 2173 C C . VAL B 1 79 ? -8.375 -10.734 -4.66 1 95.5 79 VAL B C 1
ATOM 2175 O O . VAL B 1 79 ? -7.41 -10.125 -5.129 1 95.5 79 VAL B O 1
ATOM 2178 N N . VAL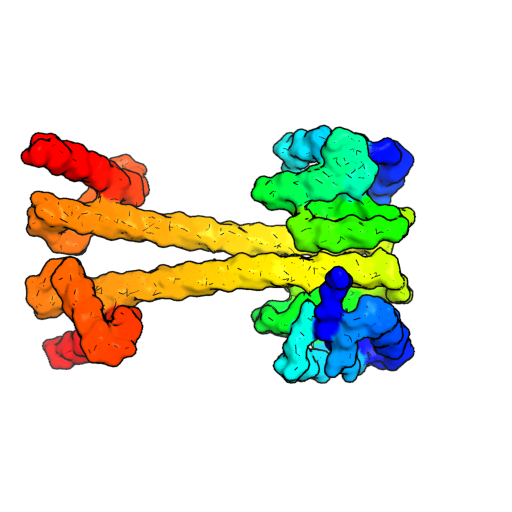 B 1 80 ? -8.5 -12.016 -4.762 1 94.12 80 VAL B N 1
ATOM 2179 C CA . VAL B 1 80 ? -7.758 -12.836 -5.707 1 94.12 80 VAL B CA 1
ATOM 2180 C C . VAL B 1 80 ? -8.688 -13.344 -6.805 1 94.12 80 VAL B C 1
ATOM 2182 O O . VAL B 1 80 ? -9.742 -13.922 -6.52 1 94.12 80 VAL B O 1
ATOM 2185 N N . LEU B 1 81 ? -8.289 -13.141 -8.039 1 92 81 LEU B N 1
ATOM 2186 C CA . LEU B 1 81 ? -9.125 -13.539 -9.164 1 92 81 LEU B CA 1
ATOM 2187 C C . LEU B 1 81 ? -8.703 -14.898 -9.711 1 92 81 LEU B C 1
ATOM 2189 O O . LEU B 1 81 ? -7.504 -15.18 -9.82 1 92 81 LEU B O 1
ATOM 2193 N N . LEU B 1 82 ? -9.703 -15.68 -9.992 1 91.75 82 LEU B N 1
ATOM 2194 C CA . LEU B 1 82 ? -9.461 -16.906 -10.742 1 91.75 82 LEU B CA 1
ATOM 2195 C C . LEU B 1 82 ? -9.664 -16.688 -12.234 1 91.75 82 LEU B C 1
ATOM 2197 O O . LEU B 1 82 ? -10.656 -16.078 -12.648 1 91.75 82 LEU B O 1
ATOM 2201 N N . THR B 1 83 ? -8.734 -17.125 -12.953 1 84 83 THR B N 1
ATOM 2202 C CA . THR B 1 83 ? -8.812 -16.859 -14.383 1 84 83 THR B CA 1
ATOM 2203 C C . THR B 1 83 ? -8.57 -18.141 -15.18 1 84 83 THR B C 1
ATOM 2205 O O . THR B 1 83 ? -8 -19.109 -14.656 1 84 83 THR B O 1
ATOM 2208 N N . ALA B 1 84 ? -9.172 -18.188 -16.328 1 79.56 84 ALA B N 1
ATOM 2209 C CA . ALA B 1 84 ? -8.852 -19.25 -17.281 1 79.56 84 ALA B CA 1
ATOM 2210 C C . ALA B 1 84 ? -7.742 -18.797 -18.234 1 79.56 84 ALA B C 1
ATOM 2212 O O . ALA B 1 84 ? -7.41 -17.625 -18.297 1 79.56 84 ALA B O 1
ATOM 2213 N N . TYR B 1 85 ? -7.086 -19.781 -18.859 1 63.69 85 TYR B N 1
ATOM 2214 C CA . TYR B 1 85 ? -6 -19.516 -19.797 1 63.69 85 TYR B CA 1
ATOM 2215 C C . TYR B 1 85 ? -6.465 -18.594 -20.922 1 63.69 85 TYR B C 1
ATOM 2217 O O . TYR B 1 85 ? -7.539 -18.781 -21.484 1 63.69 85 TYR B O 1
ATOM 2225 N N . GLY B 1 86 ? -5.734 -17.516 -21.359 1 58.06 86 GLY B N 1
ATOM 2226 C CA . GLY B 1 86 ? -6.062 -16.656 -22.484 1 58.06 86 GLY B CA 1
ATOM 2227 C C . GLY B 1 86 ? -6.832 -15.406 -22.078 1 58.06 86 GLY B C 1
ATOM 2228 O O . GLY B 1 86 ? -7.031 -14.508 -22.891 1 58.06 86 GLY B O 1
ATOM 2229 N N . ASP B 1 87 ? -7.289 -15.477 -20.969 1 59 87 ASP B N 1
ATOM 2230 C CA . ASP B 1 87 ? -8.086 -14.32 -20.578 1 59 87 ASP B CA 1
ATOM 2231 C C . ASP B 1 87 ? -7.195 -13.133 -20.203 1 59 87 ASP B C 1
ATOM 2233 O O . ASP B 1 87 ? -7.637 -12.211 -19.531 1 59 87 ASP B O 1
ATOM 2237 N N . ALA B 1 88 ? -6.059 -13.211 -20.656 1 51.75 88 ALA B N 1
ATOM 2238 C CA . ALA B 1 88 ? -5.02 -12.195 -20.516 1 51.75 88 ALA B CA 1
ATOM 2239 C C . ALA B 1 88 ? -5.621 -10.789 -20.547 1 51.75 88 ALA B C 1
ATOM 2241 O O . ALA B 1 88 ? -5.121 -9.883 -19.875 1 51.75 88 ALA B O 1
ATOM 2242 N N . GLU B 1 89 ? -6.355 -10.664 -21.688 1 54.25 89 GLU B N 1
ATOM 2243 C CA . GLU B 1 89 ? -6.941 -9.328 -21.812 1 54.25 89 GLU B CA 1
ATOM 2244 C C . GLU B 1 89 ? -7.465 -8.844 -20.453 1 54.25 89 GLU B C 1
ATOM 2246 O O . GLU B 1 89 ? -7.445 -7.641 -20.188 1 54.25 89 GLU B O 1
ATOM 2251 N N . THR B 1 90 ? -7.77 -9.82 -19.781 1 51.62 90 THR B N 1
ATOM 2252 C CA . THR B 1 90 ? -8.32 -9.547 -18.469 1 51.62 90 THR B CA 1
ATOM 2253 C C . THR B 1 90 ? -7.238 -9.039 -17.516 1 51.62 90 THR B C 1
ATOM 2255 O O . THR B 1 90 ? -7.508 -8.195 -16.656 1 51.62 90 THR B O 1
ATOM 2258 N N . VAL B 1 91 ? -6.02 -9.586 -17.797 1 52.62 91 VAL B N 1
ATOM 2259 C CA . VAL B 1 91 ? -4.922 -9.195 -16.906 1 52.62 91 VAL B CA 1
ATOM 2260 C C . VAL B 1 91 ? -4.652 -7.699 -17.047 1 52.62 91 VAL B C 1
ATOM 2262 O O . VAL B 1 91 ? -4.367 -7.02 -16.062 1 52.62 91 VAL B O 1
ATOM 2265 N N . GLU B 1 92 ? -4.75 -7.316 -18.297 1 55.75 92 GLU B N 1
ATOM 2266 C CA . GLU B 1 92 ? -4.523 -5.887 -18.5 1 55.75 92 GLU B CA 1
ATOM 2267 C C . GLU B 1 92 ? -5.57 -5.055 -17.75 1 55.75 92 GLU B C 1
ATOM 2269 O O . GLU B 1 92 ? -5.254 -4.004 -17.203 1 55.75 92 GLU B O 1
ATOM 2274 N N . LYS B 1 93 ? -6.711 -5.57 -17.875 1 54.47 93 LYS B N 1
ATOM 2275 C CA . LYS B 1 93 ? -7.793 -4.824 -17.234 1 54.47 93 LYS B CA 1
ATOM 2276 C C . LYS B 1 93 ? -7.684 -4.883 -15.719 1 54.47 93 LYS B C 1
ATOM 2278 O O . LYS B 1 93 ? -8.117 -3.961 -15.023 1 54.47 93 LYS B O 1
ATOM 2283 N N . ALA B 1 94 ? -7.016 -5.93 -15.281 1 52.88 94 ALA B N 1
ATOM 2284 C CA . ALA B 1 94 ? -6.855 -6.133 -13.844 1 52.88 94 ALA B CA 1
ATOM 2285 C C . ALA B 1 94 ? -5.91 -5.09 -13.242 1 52.88 94 ALA B C 1
ATOM 2287 O O . ALA B 1 94 ? -6.008 -4.766 -12.055 1 52.88 94 ALA B O 1
ATOM 2288 N N . LYS B 1 95 ? -5.078 -4.609 -14.109 1 53.66 95 LYS B N 1
ATOM 2289 C CA . LYS B 1 95 ? -4.086 -3.643 -13.648 1 53.66 95 LYS B CA 1
ATOM 2290 C C . LYS B 1 95 ? -4.75 -2.5 -12.883 1 53.66 95 LYS B C 1
ATOM 2292 O O . LYS B 1 95 ? -4.18 -1.977 -11.922 1 53.66 95 LYS B O 1
ATOM 2297 N N . ARG B 1 96 ? -6.066 -2.301 -13.523 1 55.44 96 ARG B N 1
ATOM 2298 C CA . ARG B 1 96 ? -6.688 -1.158 -12.867 1 55.44 96 ARG B CA 1
ATOM 2299 C C . ARG B 1 96 ? -7.543 -1.606 -11.68 1 55.44 96 ARG B C 1
ATOM 2301 O O . ARG B 1 96 ? -8.062 -0.776 -10.938 1 55.44 96 ARG B O 1
ATOM 2308 N N . SER B 1 97 ? -7.723 -2.98 -11.648 1 56.84 97 SER B N 1
ATOM 2309 C CA . SER B 1 97 ? -8.703 -3.457 -10.68 1 56.84 97 SER B CA 1
ATOM 2310 C C . SER B 1 97 ? -8.047 -3.748 -9.328 1 56.84 97 SER B C 1
ATOM 2312 O O . SER B 1 97 ? -8.734 -4.074 -8.359 1 56.84 97 SER B O 1
ATOM 2314 N N . HIS B 1 98 ? -7.32 -2.891 -8.742 1 70.38 98 HIS B N 1
ATOM 2315 C CA . HIS B 1 98 ? -6.727 -2.969 -7.41 1 70.38 98 HIS B CA 1
ATOM 2316 C C . HIS B 1 98 ? -6.805 -4.387 -6.855 1 70.38 98 HIS B C 1
ATOM 2318 O O . HIS B 1 98 ? -7.16 -4.582 -5.691 1 70.38 98 HIS B O 1
ATOM 2324 N N . VAL B 1 99 ? -6.645 -5.398 -7.727 1 83.38 99 VAL B N 1
ATOM 2325 C CA . VAL B 1 99 ? -6.641 -6.781 -7.266 1 83.38 99 VAL B CA 1
ATOM 2326 C C . VAL B 1 99 ? -5.27 -7.129 -6.688 1 83.38 99 VAL B C 1
ATOM 2328 O O . VAL B 1 99 ? -4.254 -6.566 -7.102 1 83.38 99 VAL B O 1
ATOM 2331 N N . PHE B 1 100 ? -5.309 -8.117 -5.727 1 84.19 100 PHE B N 1
ATOM 2332 C CA . PHE B 1 100 ? -4.094 -8.414 -4.977 1 84.19 100 PHE B CA 1
ATOM 2333 C C . PHE B 1 100 ? -3.477 -9.727 -5.449 1 84.19 100 PHE B C 1
ATOM 2335 O O . PHE B 1 100 ? -2.406 -10.117 -4.977 1 84.19 100 PHE B O 1
ATOM 2342 N N . GLY B 1 101 ? -4.18 -10.359 -6.465 1 86.62 101 GLY B N 1
ATOM 2343 C CA . GLY B 1 101 ? -3.631 -11.609 -6.977 1 86.62 101 GLY B CA 1
ATOM 2344 C C . GLY B 1 101 ? -4.469 -12.219 -8.086 1 86.62 101 GLY B C 1
ATOM 2345 O O . GLY B 1 101 ? -5.66 -11.922 -8.203 1 86.62 101 GLY B O 1
ATOM 2346 N N . TYR B 1 102 ? -3.742 -13 -8.852 1 86.69 102 TYR B N 1
ATOM 2347 C CA . TYR B 1 102 ? -4.344 -13.789 -9.922 1 86.69 102 TYR B CA 1
ATOM 2348 C C . TYR B 1 102 ? -3.893 -15.242 -9.852 1 86.69 102 TYR B C 1
ATOM 2350 O O . TYR B 1 102 ? -2.709 -15.516 -9.648 1 86.69 102 TYR B O 1
ATOM 2358 N N . VAL B 1 103 ? -4.887 -16.094 -9.984 1 88.56 103 VAL B N 1
ATOM 2359 C CA . VAL B 1 103 ? -4.574 -17.516 -10.031 1 88.56 103 VAL B CA 1
ATOM 2360 C C . VAL B 1 103 ? -5.262 -18.156 -11.242 1 88.56 103 VAL B C 1
ATOM 2362 O O . VAL B 1 103 ? -6.473 -18 -11.422 1 88.56 103 VAL B O 1
ATOM 2365 N N . MET B 1 104 ? -4.52 -18.891 -12.008 1 85.94 104 MET B N 1
ATOM 2366 C CA . MET B 1 104 ? -5.074 -19.484 -13.227 1 85.94 104 MET B CA 1
ATOM 2367 C C . MET B 1 104 ? -5.668 -20.859 -12.938 1 85.94 104 MET B C 1
ATOM 2369 O O . MET B 1 104 ? -5.078 -21.641 -12.203 1 85.94 104 MET B O 1
ATOM 2373 N N . LYS B 1 105 ? -6.848 -21.109 -13.555 1 88 105 LYS B N 1
ATOM 2374 C CA . LYS B 1 105 ? -7.461 -22.422 -13.492 1 88 105 LYS B CA 1
ATOM 2375 C C . LYS B 1 105 ? -6.773 -23.391 -14.461 1 88 105 LYS B C 1
ATOM 2377 O O . LYS B 1 105 ? -6.379 -23 -15.562 1 88 105 LYS B O 1
ATOM 2382 N N . PRO B 1 106 ? -6.625 -24.719 -14.156 1 89.06 106 PRO B N 1
ATOM 2383 C CA . PRO B 1 106 ? -7.023 -25.328 -12.883 1 89.06 106 PRO B CA 1
ATOM 2384 C C . PRO B 1 106 ? -6.176 -24.859 -11.711 1 89.06 106 PRO B C 1
ATOM 2386 O O . PRO B 1 106 ? -4.98 -24.578 -11.875 1 89.06 106 PRO B O 1
ATOM 2389 N N . VAL B 1 107 ? -6.801 -24.859 -10.578 1 89.56 107 VAL B N 1
ATOM 2390 C CA . VAL B 1 107 ? -6.148 -24.312 -9.383 1 89.56 107 VAL B CA 1
ATOM 2391 C C . VAL B 1 107 ? -5.293 -25.391 -8.727 1 89.56 107 VAL B C 1
ATOM 2393 O O . VAL B 1 107 ? -5.762 -26.5 -8.484 1 89.56 107 VAL B O 1
ATOM 2396 N N . GLU B 1 108 ? -4.043 -25 -8.508 1 87.31 108 GLU B N 1
ATOM 2397 C CA . GLU B 1 108 ? -3.133 -25.859 -7.758 1 87.31 108 GLU B CA 1
ATOM 2398 C C . GLU B 1 108 ? -2.748 -25.219 -6.426 1 87.31 108 GLU B C 1
ATOM 2400 O O . GLU B 1 108 ? -2.529 -24.016 -6.348 1 87.31 108 GLU B O 1
ATOM 2405 N N . GLU B 1 109 ? -2.615 -26.062 -5.418 1 87.56 109 GLU B N 1
ATOM 2406 C CA . GLU B 1 109 ? -2.289 -25.578 -4.082 1 87.56 109 GLU B CA 1
ATOM 2407 C C . GLU B 1 109 ? -1 -24.75 -4.086 1 87.56 109 GLU B C 1
ATOM 2409 O O . GLU B 1 109 ? -0.902 -23.734 -3.404 1 87.56 109 GLU B O 1
ATOM 2414 N N . ARG B 1 110 ? -0.084 -25.188 -4.871 1 80.75 110 ARG B N 1
ATOM 2415 C CA . ARG B 1 110 ? 1.246 -24.594 -4.879 1 80.75 110 ARG B CA 1
ATOM 2416 C C . ARG B 1 110 ? 1.199 -23.172 -5.418 1 80.75 110 ARG B C 1
ATOM 2418 O O . ARG B 1 110 ? 2.098 -22.359 -5.148 1 80.75 110 A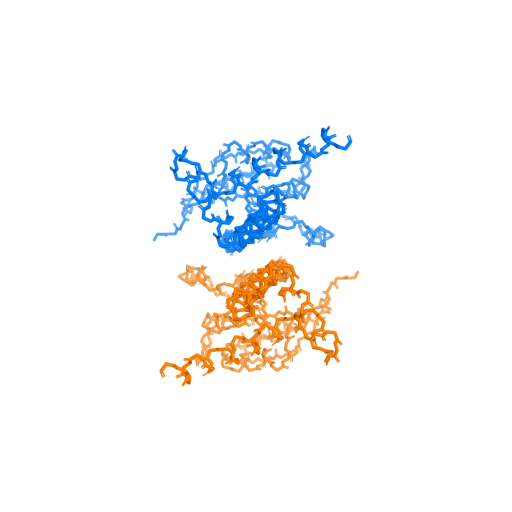RG B O 1
ATOM 2425 N N . ASN B 1 111 ? 0.212 -22.828 -6.172 1 84.31 111 ASN B N 1
ATOM 2426 C CA . ASN B 1 111 ? 0.046 -21.484 -6.699 1 84.31 111 ASN B CA 1
ATOM 2427 C C . ASN B 1 111 ? -0.975 -20.688 -5.891 1 84.31 111 ASN B C 1
ATOM 2429 O O . ASN B 1 111 ? -0.823 -19.469 -5.707 1 84.31 111 ASN B O 1
ATOM 2433 N N . LEU B 1 112 ? -1.93 -21.422 -5.344 1 89.5 112 LEU B N 1
ATOM 2434 C CA . LEU B 1 112 ? -3.043 -20.781 -4.652 1 89.5 112 LEU B CA 1
ATOM 2435 C C . LEU B 1 112 ? -2.582 -20.172 -3.328 1 89.5 112 LEU B C 1
ATOM 2437 O O . LEU B 1 112 ? -2.842 -19 -3.055 1 89.5 112 LEU B O 1
ATOM 2441 N N . PHE B 1 113 ? -1.929 -20.891 -2.543 1 87.56 113 PHE B N 1
ATOM 2442 C CA . PHE B 1 113 ? -1.645 -20.469 -1.176 1 87.56 113 PHE B CA 1
ATOM 2443 C C . PHE B 1 113 ? -0.651 -19.312 -1.162 1 87.56 113 PHE B C 1
ATOM 2445 O O . PHE B 1 113 ? -0.846 -18.328 -0.446 1 87.56 113 PHE B O 1
ATOM 2452 N N . PRO B 1 114 ? 0.421 -19.359 -1.992 1 83.88 114 PRO B N 1
ATOM 2453 C CA . PRO B 1 114 ? 1.284 -18.172 -2.053 1 83.88 114 PRO B CA 1
ATOM 2454 C C . PRO B 1 114 ? 0.532 -16.922 -2.48 1 83.88 114 PRO B C 1
ATOM 2456 O O . PRO B 1 114 ? 0.748 -15.844 -1.918 1 83.88 114 PRO B O 1
ATOM 2459 N N . ALA B 1 115 ? -0.333 -17.062 -3.42 1 86.88 115 ALA B N 1
ATOM 2460 C CA . ALA B 1 115 ? -1.106 -15.93 -3.91 1 86.88 115 ALA B CA 1
ATOM 2461 C C . ALA B 1 115 ? -1.981 -15.344 -2.807 1 86.88 115 ALA B C 1
ATOM 2463 O O . ALA B 1 115 ? -2.09 -14.125 -2.674 1 86.88 115 ALA B O 1
ATOM 2464 N N . LEU B 1 116 ? -2.574 -16.219 -1.979 1 91 116 LEU B N 1
ATOM 2465 C CA . LEU B 1 116 ? -3.447 -15.766 -0.9 1 91 116 LEU B CA 1
ATOM 2466 C C . LEU B 1 116 ? -2.646 -15.047 0.182 1 91 116 LEU B C 1
ATOM 2468 O O . LEU B 1 116 ? -3.082 -14.023 0.704 1 91 116 LEU B O 1
ATOM 2472 N N . GLN B 1 117 ? -1.576 -15.578 0.453 1 85.56 117 GLN B N 1
ATOM 2473 C CA . GLN B 1 117 ? -0.73 -15.008 1.492 1 85.56 117 GLN B CA 1
ATOM 2474 C C . GLN B 1 117 ? -0.253 -13.609 1.102 1 85.56 117 GLN B C 1
ATOM 2476 O O . GLN B 1 117 ? -0.302 -12.68 1.912 1 85.56 117 GLN B O 1
ATOM 2481 N N . ILE B 1 118 ? 0.191 -13.516 -0.12 1 85.25 118 ILE B N 1
ATOM 2482 C CA . ILE B 1 118 ? 0.669 -12.227 -0.625 1 85.25 118 ILE B CA 1
ATOM 2483 C C . ILE B 1 118 ? -0.48 -11.227 -0.652 1 85.25 118 ILE B C 1
ATOM 2485 O O . ILE B 1 118 ? -0.307 -10.062 -0.271 1 85.25 118 ILE B O 1
ATOM 2489 N N . ALA B 1 119 ? -1.611 -11.688 -1.069 1 90.5 119 ALA B N 1
ATOM 2490 C CA . ALA B 1 119 ? -2.771 -10.805 -1.167 1 90.5 119 ALA B CA 1
ATOM 2491 C C . ALA B 1 119 ? -3.125 -10.211 0.193 1 90.5 119 ALA B C 1
ATOM 2493 O O . ALA B 1 119 ? -3.334 -9 0.314 1 90.5 119 ALA B O 1
ATOM 2494 N N . VAL B 1 120 ? -3.129 -11.062 1.211 1 91.5 120 VAL B N 1
ATOM 2495 C CA . VAL B 1 120 ? -3.504 -10.617 2.549 1 91.5 120 VAL B CA 1
ATOM 2496 C C . VAL B 1 120 ? -2.426 -9.688 3.105 1 91.5 120 VAL B C 1
ATOM 2498 O O . VAL B 1 120 ? -2.734 -8.633 3.67 1 91.5 120 VAL B O 1
ATOM 2501 N N . SER B 1 121 ? -1.215 -10.062 2.922 1 87.25 121 SER B N 1
ATOM 2502 C CA . SER B 1 121 ? -0.104 -9.273 3.443 1 87.25 121 SER B CA 1
ATOM 2503 C C . SER B 1 121 ? -0.059 -7.891 2.801 1 87.25 121 SER B C 1
ATOM 2505 O O . SER B 1 121 ? 0.086 -6.883 3.496 1 87.25 121 SER B O 1
ATOM 2507 N N . GLN B 1 122 ? -0.217 -7.844 1.506 1 88.12 122 GLN B N 1
ATOM 2508 C CA . GLN B 1 122 ? -0.177 -6.578 0.78 1 88.12 122 GLN B CA 1
ATOM 2509 C C . GLN B 1 122 ? -1.374 -5.703 1.138 1 88.12 122 GLN B C 1
ATOM 2511 O O . GLN B 1 122 ? -1.243 -4.48 1.259 1 88.12 122 GLN B O 1
ATOM 2516 N N . TYR B 1 123 ? -2.43 -6.289 1.3 1 91.5 123 TYR B N 1
ATOM 2517 C CA . TYR B 1 123 ? -3.629 -5.551 1.68 1 91.5 123 TYR B CA 1
ATOM 2518 C C . TYR B 1 123 ? -3.463 -4.91 3.053 1 91.5 123 TYR B C 1
ATOM 2520 O O . TYR B 1 123 ? -3.789 -3.734 3.238 1 91.5 123 TYR B O 1
ATOM 2528 N N . ARG B 1 124 ? -2.973 -5.672 4.008 1 90 124 ARG B N 1
ATOM 2529 C CA . ARG B 1 124 ? -2.762 -5.16 5.359 1 90 124 ARG B CA 1
ATOM 2530 C C . ARG B 1 124 ? -1.768 -4.004 5.359 1 90 124 ARG B C 1
ATOM 2532 O O . ARG B 1 124 ? -1.979 -2.998 6.039 1 90 124 ARG B O 1
ATOM 2539 N N . SER B 1 125 ? -0.716 -4.219 4.586 1 87.75 125 SER B N 1
ATOM 2540 C CA . SER B 1 125 ? 0.285 -3.164 4.484 1 87.75 125 SER B CA 1
ATOM 2541 C C . SER B 1 125 ? -0.312 -1.892 3.893 1 87.75 125 SER B C 1
ATOM 2543 O O . SER B 1 125 ? -0.123 -0.8 4.434 1 87.75 125 SER B O 1
ATOM 2545 N N . ARG B 1 126 ? -1.013 -2.037 2.795 1 89.12 126 ARG B N 1
ATOM 2546 C CA . ARG B 1 126 ? -1.659 -0.903 2.143 1 89.12 126 ARG B CA 1
ATOM 2547 C C . ARG B 1 126 ? -2.66 -0.232 3.076 1 89.12 126 ARG B C 1
ATOM 2549 O O . ARG B 1 126 ? -2.734 0.998 3.135 1 89.12 126 ARG B O 1
ATOM 2556 N N . HIS B 1 127 ? -3.41 -1.081 3.74 1 90.38 127 HIS B N 1
ATOM 2557 C CA . HIS B 1 127 ? -4.426 -0.575 4.656 1 90.38 127 HIS B CA 1
ATOM 2558 C C . HIS B 1 127 ? -3.799 0.247 5.777 1 90.38 127 HIS B C 1
ATOM 2560 O O . HIS B 1 127 ? -4.332 1.292 6.16 1 90.38 127 HIS B O 1
ATOM 2566 N N . GLU B 1 128 ? -2.707 -0.181 6.219 1 91.5 128 GLU B N 1
ATOM 2567 C CA . GLU B 1 128 ? -2.01 0.525 7.289 1 91.5 128 GLU B CA 1
ATOM 2568 C C . GLU B 1 128 ? -1.529 1.896 6.824 1 91.5 128 GLU B C 1
ATOM 2570 O O . GLU B 1 128 ? -1.686 2.891 7.539 1 91.5 128 GLU B O 1
ATOM 2575 N N . ILE B 1 129 ? -1.006 1.904 5.676 1 91.75 129 ILE B N 1
ATOM 2576 C CA . ILE B 1 129 ? -0.494 3.166 5.152 1 91.75 129 ILE B CA 1
ATOM 2577 C C . ILE B 1 129 ? -1.655 4.113 4.859 1 91.75 129 ILE B C 1
ATOM 2579 O 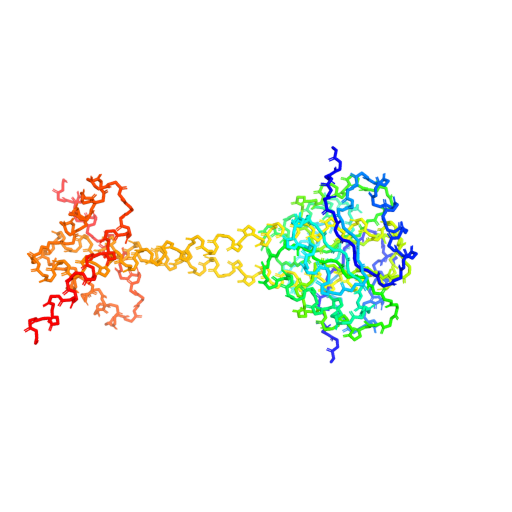O . ILE B 1 129 ? -1.591 5.301 5.184 1 91.75 129 ILE B O 1
ATOM 2583 N N . ALA B 1 130 ? -2.686 3.621 4.293 1 91 130 ALA B N 1
ATOM 2584 C CA . ALA B 1 130 ? -3.867 4.418 3.982 1 91 130 ALA B CA 1
ATOM 2585 C C . ALA B 1 130 ? -4.484 5.004 5.25 1 91 130 ALA B C 1
ATOM 2587 O O . ALA B 1 130 ? -4.965 6.141 5.25 1 91 130 ALA B O 1
ATOM 2588 N N . HIS B 1 131 ? -4.445 4.234 6.312 1 93 131 HIS B N 1
ATOM 2589 C CA . HIS B 1 131 ? -4.945 4.715 7.594 1 93 131 HIS B CA 1
ATOM 2590 C C . HIS B 1 131 ? -4.121 5.891 8.102 1 93 131 HIS B C 1
ATOM 2592 O O . HIS B 1 131 ? -4.672 6.848 8.648 1 93 131 HIS B O 1
ATOM 2598 N N . ARG B 1 132 ? -2.875 5.824 7.879 1 93.38 132 ARG B N 1
ATOM 2599 C CA . ARG B 1 132 ? -1.995 6.918 8.273 1 93.38 132 ARG B CA 1
ATOM 2600 C C . ARG B 1 132 ? -2.332 8.195 7.508 1 93.38 132 ARG B C 1
ATOM 2602 O O . ARG B 1 132 ? -2.336 9.281 8.086 1 93.38 132 ARG B O 1
ATOM 2609 N N . VAL B 1 133 ? -2.615 7.988 6.258 1 94.31 133 VAL B N 1
ATOM 2610 C CA . VAL B 1 133 ? -3.01 9.133 5.438 1 94.31 133 VAL B CA 1
ATOM 2611 C C . VAL B 1 133 ? -4.273 9.766 6.012 1 94.31 133 VAL B C 1
ATOM 2613 O O . VAL B 1 133 ? -4.34 10.984 6.18 1 94.31 133 VAL B O 1
ATOM 2616 N N . LYS B 1 134 ? -5.219 8.984 6.344 1 93.25 134 LYS B N 1
ATOM 2617 C CA . LYS B 1 134 ? -6.484 9.477 6.875 1 93.25 134 LYS B CA 1
ATOM 2618 C C . LYS B 1 134 ? -6.281 10.203 8.203 1 93.25 134 LYS B C 1
ATOM 2620 O O . LYS B 1 134 ? -6.875 11.258 8.438 1 93.25 134 LYS B O 1
ATOM 2625 N N . GLU B 1 135 ? -5.441 9.609 8.992 1 94.5 135 GLU B N 1
ATOM 2626 C CA . GLU B 1 135 ? -5.133 10.219 10.289 1 94.5 135 GLU B CA 1
ATOM 2627 C C . GLU B 1 135 ? -4.473 11.586 10.109 1 94.5 135 GLU B C 1
ATOM 2629 O O . GLU B 1 135 ? -4.816 12.547 10.805 1 94.5 135 GLU B O 1
ATOM 2634 N N . MET B 1 136 ? -3.604 11.641 9.227 1 93.75 136 MET B N 1
ATOM 2635 C CA . MET B 1 136 ? -2.881 12.891 8.992 1 93.75 136 MET B CA 1
ATOM 2636 C C . MET B 1 136 ? -3.789 13.938 8.352 1 93.75 136 MET B C 1
ATOM 2638 O O . MET B 1 136 ? -3.682 15.125 8.648 1 93.75 136 MET B O 1
ATOM 2642 N N . GLU B 1 137 ? -4.641 13.508 7.484 1 94.25 137 GLU B N 1
ATOM 2643 C CA . GLU B 1 137 ? -5.621 14.422 6.895 1 94.25 137 GLU B CA 1
ATOM 2644 C C . GLU B 1 137 ? -6.527 15.023 7.965 1 94.25 137 GLU B C 1
ATOM 2646 O O . GLU B 1 137 ? -6.844 16.219 7.918 1 94.25 137 GLU B O 1
ATOM 2651 N N . ARG B 1 138 ? -6.93 14.203 8.898 1 93.19 138 ARG B N 1
ATOM 2652 C CA . ARG B 1 138 ? -7.754 14.68 10.008 1 93.19 138 ARG B CA 1
ATOM 2653 C C . ARG B 1 138 ? -7 15.688 10.859 1 93.19 138 ARG B C 1
ATOM 2655 O O . ARG B 1 138 ? -7.566 16.703 11.273 1 93.19 138 ARG B O 1
ATOM 2662 N N . GLU B 1 139 ? -5.797 15.336 11.109 1 91.94 139 GLU B N 1
ATOM 2663 C CA . GLU B 1 139 ? -4.969 16.25 11.891 1 91.94 139 GLU B CA 1
ATOM 2664 C C . GLU B 1 139 ? -4.816 17.594 11.188 1 91.94 139 GLU B C 1
ATOM 2666 O O . GLU B 1 139 ? -4.941 18.656 11.812 1 91.94 139 GLU B O 1
ATOM 2671 N N . LEU B 1 140 ? -4.539 17.578 9.93 1 91.94 140 LEU B N 1
ATOM 2672 C CA . LEU B 1 140 ? -4.387 18.797 9.148 1 91.94 140 LEU B CA 1
ATOM 2673 C C . LEU B 1 140 ? -5.68 19.609 9.148 1 91.94 140 LEU B C 1
ATOM 2675 O O . LEU B 1 140 ? -5.652 20.828 9.297 1 91.94 140 LEU B O 1
ATOM 2679 N N . ALA B 1 141 ? -6.77 18.906 8.945 1 92.5 141 ALA B N 1
ATOM 2680 C CA . ALA B 1 141 ? -8.07 19.578 8.945 1 92.5 141 ALA B CA 1
ATOM 2681 C C . ALA B 1 141 ? -8.352 20.219 10.305 1 92.5 141 ALA B C 1
ATOM 2683 O O . ALA B 1 141 ? -8.883 21.328 10.367 1 92.5 141 ALA B O 1
ATOM 2684 N N . SER B 1 142 ? -8.031 19.469 11.344 1 92.81 142 SER B N 1
ATOM 2685 C CA . SER B 1 142 ? -8.219 19.984 12.695 1 92.81 142 SER B CA 1
ATOM 2686 C C . SER B 1 142 ? -7.406 21.25 12.922 1 92.81 142 SER B C 1
ATOM 2688 O O . SER B 1 142 ? -7.914 22.234 13.477 1 92.81 142 SER B O 1
ATOM 2690 N N . ARG B 1 143 ? -6.246 21.266 12.516 1 88.62 143 ARG B N 1
ATOM 2691 C CA . ARG B 1 143 ? -5.375 22.422 12.68 1 88.62 143 ARG B CA 1
ATOM 2692 C C . ARG B 1 143 ? -5.906 23.625 11.898 1 88.62 143 ARG B C 1
ATOM 2694 O O . ARG B 1 143 ? -5.836 24.766 12.375 1 88.62 143 ARG B O 1
ATOM 2701 N N . LYS B 1 144 ? -6.355 23.344 10.758 1 89.19 144 LYS B N 1
ATOM 2702 C CA . LYS B 1 144 ? -6.898 24.406 9.914 1 89.19 144 LYS B CA 1
ATOM 2703 C C . LYS B 1 144 ? -8.109 25.062 10.578 1 89.19 144 LYS B C 1
ATOM 2705 O O . LYS B 1 144 ? -8.211 26.297 10.617 1 89.19 144 LYS B O 1
ATOM 2710 N N . ILE B 1 145 ? -8.969 24.203 11.094 1 94.38 145 ILE B N 1
ATOM 2711 C CA . ILE B 1 145 ? -10.195 24.703 11.719 1 94.38 145 ILE B CA 1
ATOM 2712 C C . ILE B 1 145 ? -9.852 25.453 13 1 94.38 145 ILE B C 1
ATOM 2714 O O . ILE B 1 145 ? -10.453 26.484 13.305 1 94.38 145 ILE B O 1
ATOM 2718 N N . ILE B 1 146 ? -8.922 24.984 13.703 1 93.94 146 ILE B N 1
ATOM 2719 C CA . ILE B 1 146 ? -8.516 25.609 14.953 1 93.94 146 ILE B CA 1
ATOM 2720 C C . ILE B 1 146 ? -7.859 26.953 14.664 1 93.94 146 ILE B C 1
ATOM 2722 O O . ILE B 1 146 ? -8.156 27.953 15.328 1 93.94 146 ILE B O 1
ATOM 2726 N N . ASN B 1 147 ? -7.062 26.984 13.656 1 89.12 147 ASN B N 1
ATOM 2727 C CA . ASN B 1 147 ? -6.402 28.234 13.281 1 89.12 147 ASN B CA 1
ATOM 2728 C C . ASN B 1 147 ? -7.406 29.281 12.812 1 89.12 147 ASN B C 1
ATOM 2730 O O . ASN B 1 147 ? -7.27 30.453 13.133 1 89.12 147 ASN B O 1
ATOM 2734 N N . ARG B 1 148 ? -8.258 28.797 12.078 1 90.81 148 ARG B N 1
ATOM 2735 C CA . ARG B 1 148 ? -9.305 29.703 11.609 1 90.81 148 ARG B CA 1
ATOM 2736 C C . ARG B 1 148 ? -10.109 30.266 12.773 1 90.81 148 ARG B C 1
ATOM 2738 O O . ARG B 1 148 ? -10.391 31.453 12.82 1 90.81 148 ARG B O 1
ATOM 2745 N N . ALA B 1 149 ? -10.5 29.406 13.648 1 95.12 149 ALA B N 1
ATOM 2746 C CA . ALA B 1 149 ? -11.25 29.828 14.836 1 95.12 149 ALA B CA 1
ATOM 2747 C C . ALA B 1 149 ? -10.453 30.828 15.664 1 95.12 149 ALA B C 1
ATOM 2749 O O . ALA B 1 149 ? -11.008 31.828 16.141 1 95.12 149 ALA B O 1
ATOM 2750 N N . LYS B 1 150 ? -9.203 30.562 15.836 1 91 150 LYS B N 1
ATOM 2751 C CA . LYS B 1 150 ? -8.344 31.484 16.562 1 91 150 LYS B CA 1
ATOM 2752 C C . LYS B 1 150 ? -8.336 32.875 15.898 1 91 150 LYS B C 1
ATOM 2754 O O . LYS B 1 150 ? -8.461 33.875 16.578 1 91 150 LYS B O 1
ATOM 2759 N N . GLY B 1 151 ? -8.164 32.875 14.586 1 86.25 151 GLY B N 1
ATOM 2760 C CA . GLY B 1 151 ? -8.188 34.125 13.852 1 86.25 151 GLY B CA 1
ATOM 2761 C C . GLY B 1 151 ? -9.453 34.938 14.094 1 86.25 151 GLY B C 1
ATOM 2762 O O . GLY B 1 151 ? -9.383 36.125 14.312 1 86.25 151 GLY B O 1
ATOM 2763 N N . LEU B 1 152 ? -10.547 34.281 14.062 1 91.94 152 LEU B N 1
ATOM 2764 C CA . LEU B 1 152 ? -11.828 34.938 14.281 1 91.94 152 LEU B CA 1
ATOM 2765 C C . LEU B 1 152 ? -11.938 35.469 15.703 1 91.94 152 LEU B C 1
ATOM 2767 O O . LEU B 1 152 ? -12.414 36.594 15.922 1 91.94 152 LEU B O 1
ATOM 2771 N N . LEU B 1 153 ? -11.508 34.719 16.672 1 92.62 153 LEU B N 1
ATOM 2772 C CA . LEU B 1 153 ? -11.531 35.125 18.062 1 92.62 153 LEU B CA 1
ATOM 2773 C C . LEU B 1 153 ? -10.633 36.344 18.266 1 92.62 153 LEU B C 1
ATOM 2775 O O . LEU B 1 153 ? -10.992 37.281 19 1 92.62 153 LEU B O 1
ATOM 2779 N N . MET B 1 154 ? -9.539 36.281 17.656 1 86.5 154 MET B N 1
ATOM 2780 C CA . MET B 1 154 ? -8.594 37.375 17.75 1 86.5 154 MET B CA 1
ATOM 2781 C C . MET B 1 154 ? -9.203 38.656 17.203 1 86.5 154 MET B C 1
ATOM 2783 O O . MET B 1 154 ? -9.07 39.719 17.812 1 86.5 154 MET B O 1
ATOM 2787 N N . ASP B 1 155 ? -9.828 38.531 16.125 1 85 155 ASP B N 1
ATOM 2788 C CA . ASP B 1 155 ? -10.445 39.688 15.484 1 85 155 ASP B CA 1
ATOM 2789 C C . ASP B 1 155 ? -11.633 40.188 16.297 1 85 155 ASP B C 1
ATOM 2791 O O . ASP B 1 155 ? -11.844 41.406 16.406 1 85 155 ASP B O 1
ATOM 2795 N N . TYR B 1 156 ? -12.336 39.344 16.906 1 88.5 156 TYR B N 1
ATOM 2796 C CA . TYR B 1 156 ? -13.578 39.656 17.578 1 88.5 156 TYR B CA 1
ATOM 2797 C C . TYR B 1 156 ? -13.305 40.219 18.984 1 88.5 156 TYR B C 1
ATOM 2799 O O . TYR B 1 156 ? -13.93 41.188 19.406 1 88.5 156 TYR B O 1
ATOM 2807 N N . TYR B 1 157 ? -12.422 39.625 19.688 1 88.94 157 TYR B N 1
ATOM 2808 C CA . TYR B 1 157 ? -12.18 40 21.078 1 88.94 157 TYR B CA 1
ATOM 2809 C C . TYR B 1 157 ? -10.898 40.812 21.219 1 88.94 157 TYR B C 1
ATOM 2811 O O . TYR B 1 157 ? -10.57 41.25 22.312 1 88.94 157 TYR B O 1
ATOM 2819 N N . HIS B 1 158 ? -10.141 40.906 20.125 1 87.94 158 HIS B N 1
ATOM 2820 C CA . HIS B 1 158 ? -8.883 41.625 20.156 1 87.94 158 HIS B CA 1
ATOM 2821 C C . HIS B 1 158 ? -7.91 41.031 21.172 1 87.94 158 HIS B C 1
ATOM 2823 O O . HIS B 1 158 ? -7.383 41.719 22.031 1 87.94 158 HIS B O 1
ATOM 2829 N N . ILE B 1 159 ? -7.762 39.781 21.078 1 87 159 ILE B N 1
ATOM 2830 C CA . ILE B 1 159 ? -6.887 39.031 21.953 1 87 159 ILE B CA 1
ATOM 2831 C C . ILE B 1 159 ? -5.762 38.375 21.141 1 87 159 ILE B C 1
ATOM 2833 O O . ILE B 1 159 ? -5.812 38.375 19.906 1 87 159 ILE B O 1
ATOM 2837 N N . SER B 1 160 ? -4.73 37.875 21.875 1 80.12 160 SER B N 1
ATOM 2838 C CA . SER B 1 160 ? -3.582 37.281 21.219 1 80.12 160 SER B CA 1
ATOM 2839 C C . SER B 1 160 ? -3.895 35.844 20.766 1 80.12 160 SER B C 1
ATOM 2841 O O . SER B 1 160 ? -4.91 35.281 21.172 1 80.12 160 SER B O 1
ATOM 2843 N N . ASP B 1 161 ? -3.104 35.312 19.969 1 83.44 161 ASP B N 1
ATOM 2844 C CA . ASP B 1 161 ? -3.193 33.938 19.516 1 83.44 161 ASP B CA 1
ATOM 2845 C C . ASP B 1 161 ? -3.217 32.969 20.688 1 83.44 161 ASP B C 1
ATOM 2847 O O . ASP B 1 161 ? -4.051 32.062 20.734 1 83.44 161 ASP B O 1
ATOM 2851 N N . GLU B 1 162 ? -2.359 33.188 21.562 1 83.19 162 GLU B N 1
ATOM 2852 C CA . GLU B 1 162 ? -2.25 32.312 22.75 1 83.19 162 GLU B CA 1
ATOM 2853 C C . GLU B 1 162 ? -3.52 32.375 23.594 1 83.19 162 GLU B C 1
ATOM 2855 O O . GLU B 1 162 ? -3.982 31.344 24.094 1 83.19 162 GLU B O 1
ATOM 2860 N N . GLU B 1 163 ? -3.979 33.594 23.734 1 87.56 163 GLU B N 1
ATOM 2861 C CA . GLU B 1 163 ? -5.199 33.75 24.516 1 87.56 163 GLU B CA 1
ATOM 2862 C C . GLU B 1 163 ? -6.391 33.094 23.828 1 87.56 163 GLU B C 1
ATOM 2864 O O . GLU B 1 163 ? -7.223 32.469 24.5 1 87.56 163 GLU B O 1
ATOM 2869 N N . ALA B 1 164 ? -6.441 33.281 22.516 1 92.38 164 ALA B N 1
ATOM 2870 C CA . ALA B 1 164 ? -7.508 32.625 21.75 1 92.38 164 ALA B CA 1
ATOM 2871 C C . ALA B 1 164 ? -7.473 31.109 21.906 1 92.38 164 ALA B C 1
ATOM 2873 O O . ALA B 1 164 ? -8.508 30.484 22.125 1 92.38 164 ALA B O 1
ATOM 2874 N N . TYR B 1 165 ? -6.348 30.594 21.812 1 92.12 165 TYR B N 1
ATOM 2875 C CA . TYR B 1 165 ? -6.176 29.156 21.969 1 92.12 165 TYR B CA 1
ATOM 2876 C C . TYR B 1 165 ? -6.57 28.703 23.375 1 92.12 165 TYR B C 1
ATOM 2878 O O . TYR B 1 165 ? -7.27 27.703 23.531 1 92.12 165 TYR B O 1
ATOM 2886 N N . HIS B 1 166 ? -6.059 29.484 24.297 1 93.62 166 HIS B N 1
ATOM 2887 C CA . HIS B 1 166 ? -6.336 29.156 25.688 1 93.62 166 HIS B CA 1
ATOM 2888 C C . HIS B 1 166 ? -7.836 29.172 25.969 1 93.62 166 HIS B C 1
ATOM 2890 O O . HIS B 1 166 ? -8.344 28.312 26.688 1 93.62 166 HIS B O 1
ATOM 2896 N N . LYS B 1 167 ? -8.461 30.094 25.484 1 95.69 167 LYS B N 1
ATOM 2897 C CA . LYS B 1 167 ? -9.906 30.203 25.672 1 95.69 167 LYS B CA 1
ATOM 2898 C C . LYS B 1 167 ? -10.625 28.984 25.109 1 95.69 167 LYS B C 1
ATOM 2900 O O . LYS B 1 167 ? -11.531 28.438 25.734 1 95.69 167 LYS B O 1
ATOM 2905 N N . MET B 1 168 ? -10.219 28.625 23.938 1 96.62 168 MET B N 1
ATOM 2906 C CA . MET B 1 168 ? -10.828 27.453 23.328 1 96.62 168 MET B CA 1
ATOM 2907 C C . MET B 1 168 ? -10.516 26.188 24.125 1 96.62 168 MET B C 1
ATOM 2909 O O . MET B 1 168 ? -11.383 25.328 24.297 1 96.62 168 MET B O 1
ATOM 2913 N N . GLN B 1 169 ? -9.328 26.109 24.547 1 96 169 GLN B N 1
ATOM 2914 C CA . GLN B 1 169 ? -8.906 24.969 25.344 1 96 169 GLN B CA 1
ATOM 2915 C C . GLN B 1 169 ? -9.727 24.859 26.625 1 96 169 GLN B C 1
ATOM 2917 O O . GLN B 1 169 ? -10.141 23.766 27.016 1 96 169 GLN B O 1
ATOM 2922 N N . GLN B 1 170 ? -9.828 25.984 27.219 1 96.62 170 GLN B N 1
ATOM 2923 C CA . GLN B 1 170 ? -10.617 26.016 28.453 1 96.62 170 GLN B CA 1
ATOM 2924 C C . GLN B 1 170 ? -12.055 25.578 28.188 1 96.62 170 GLN B C 1
ATOM 2926 O O . GLN B 1 170 ? -12.633 24.828 28.984 1 96.62 170 GLN B O 1
ATOM 2931 N N . THR B 1 171 ? -12.625 26.125 27.219 1 96.56 171 THR B N 1
ATOM 2932 C CA . THR B 1 171 ? -13.984 25.75 26.859 1 96.56 171 THR B CA 1
ATOM 2933 C C . THR B 1 171 ? -14.086 24.25 26.578 1 96.56 171 THR B C 1
ATOM 2935 O O . THR B 1 171 ? -15.062 23.609 26.969 1 96.56 171 THR B O 1
ATOM 2938 N N . SER B 1 172 ? -13.156 23.766 25.844 1 96.94 172 SER B N 1
ATOM 2939 C CA . SER B 1 172 ? -13.094 22.328 25.562 1 96.94 172 SER B CA 1
ATOM 2940 C C . SER B 1 172 ? -13.086 21.5 26.844 1 96.94 172 SER B C 1
ATOM 2942 O O . SER B 1 172 ? -13.852 20.547 26.984 1 96.94 172 SER B O 1
ATOM 2944 N N . MET B 1 173 ? -12.242 21.875 27.719 1 96.69 173 MET B N 1
ATOM 2945 C CA . MET B 1 173 ? -12.094 21.188 29 1 96.69 173 MET B CA 1
ATOM 2946 C C . MET B 1 173 ? -13.367 21.281 29.828 1 96.69 173 MET B C 1
ATOM 2948 O O . MET B 1 173 ? -13.844 20.297 30.375 1 96.69 173 MET B O 1
ATOM 2952 N N . ARG B 1 174 ? -13.891 22.422 29.922 1 96.19 174 ARG B N 1
ATOM 2953 C CA . ARG B 1 174 ? -15.094 22.688 30.719 1 96.19 174 ARG B CA 1
ATOM 2954 C C . ARG B 1 174 ? -16.281 21.891 30.188 1 96.19 174 ARG B C 1
ATOM 2956 O O . ARG B 1 174 ? -17.062 21.344 30.969 1 96.19 174 ARG B O 1
ATOM 2963 N N . ARG B 1 175 ? -16.359 21.75 28.984 1 96.25 175 ARG B N 1
ATOM 2964 C CA . ARG B 1 175 ? -17.516 21.094 28.359 1 96.25 175 ARG B CA 1
ATOM 2965 C C . ARG B 1 175 ? -17.219 19.625 28.094 1 96.25 175 ARG B C 1
ATOM 2967 O O . ARG B 1 175 ? -18.141 18.859 27.766 1 96.25 175 ARG B O 1
ATOM 2974 N N . GLY B 1 176 ? -15.992 19.359 28.172 1 96.12 176 GLY B N 1
ATOM 2975 C CA . GLY B 1 176 ? -15.625 17.969 27.938 1 96.12 176 GLY B CA 1
ATOM 2976 C C . GLY B 1 176 ? -15.711 17.562 26.484 1 96.12 176 GLY B C 1
ATOM 2977 O O . GLY B 1 176 ? -16.141 16.453 26.172 1 96.12 176 GLY B O 1
ATOM 2978 N N . ILE B 1 177 ? -15.508 18.453 25.578 1 96.75 177 ILE B N 1
ATOM 2979 C CA . ILE B 1 177 ? -15.57 18.125 24.156 1 96.75 177 ILE B CA 1
ATOM 2980 C C . ILE B 1 177 ? -14.211 18.391 23.516 1 96.75 177 ILE B C 1
ATOM 2982 O O . ILE B 1 177 ? -13.328 19 24.125 1 96.75 177 ILE B O 1
ATOM 2986 N N . LEU B 1 178 ? -14.039 17.953 22.234 1 95.75 178 LEU B N 1
ATOM 2987 C CA . LEU B 1 178 ? -12.781 18.125 21.516 1 95.75 178 LEU B CA 1
ATOM 2988 C C . LEU B 1 178 ? -12.539 19.578 21.172 1 95.75 178 LEU B C 1
ATOM 2990 O O . LEU B 1 178 ? -13.492 20.328 20.922 1 95.75 178 LEU B O 1
ATOM 2994 N N . LEU B 1 179 ? -11.328 19.922 21.109 1 96.12 179 LEU B N 1
ATOM 2995 C CA . LEU B 1 179 ? -10.953 21.281 20.766 1 96.12 179 LEU B CA 1
ATOM 2996 C C . LEU B 1 179 ? -11.477 21.641 19.375 1 96.12 179 LEU B C 1
ATOM 2998 O O . LEU B 1 179 ? -11.891 22.781 19.156 1 96.12 179 LEU B O 1
ATOM 3002 N N . THR B 1 180 ? -11.406 20.672 18.5 1 96.38 180 THR B N 1
ATOM 3003 C CA . THR B 1 180 ? -11.883 20.891 17.141 1 96.38 180 THR B CA 1
ATOM 3004 C C . THR B 1 180 ? -13.375 21.203 17.125 1 96.38 180 THR B C 1
ATOM 3006 O O . THR B 1 180 ? -13.844 22 16.312 1 96.38 180 THR B O 1
ATOM 3009 N N . ASP B 1 181 ? -14.102 20.625 17.984 1 96.75 181 ASP B N 1
ATOM 3010 C CA . ASP B 1 181 ? -15.531 20.906 18.109 1 96.75 181 ASP B CA 1
ATOM 3011 C C . ASP B 1 181 ? -15.773 22.312 18.609 1 96.75 181 ASP B C 1
ATOM 3013 O O . ASP B 1 181 ? -16.688 23 18.141 1 96.75 181 ASP B O 1
ATOM 3017 N N . VAL B 1 182 ? -15.016 22.656 19.578 1 97.38 182 VAL B N 1
ATOM 3018 C CA . VAL B 1 182 ? -15.094 24.016 20.109 1 97.38 182 VAL B CA 1
ATOM 3019 C C . VAL B 1 182 ? -14.797 25.016 18.984 1 97.38 182 VAL B C 1
ATOM 3021 O O . VAL B 1 182 ? -15.523 26 18.828 1 97.38 182 VAL B O 1
ATOM 3024 N N . ALA B 1 183 ? -13.781 24.703 18.219 1 97.44 183 ALA B N 1
ATOM 3025 C CA . ALA B 1 183 ? -13.375 25.594 17.125 1 97.44 183 ALA B CA 1
ATOM 3026 C C . ALA B 1 183 ? -14.508 25.766 16.125 1 97.44 183 ALA B C 1
ATOM 3028 O O . ALA B 1 183 ? -14.781 26.875 15.672 1 97.44 183 ALA B O 1
ATOM 3029 N N . GLN B 1 184 ? -15.078 24.734 15.773 1 96.31 184 GLN B N 1
ATOM 3030 C CA . GLN B 1 184 ? -16.188 24.766 14.812 1 96.31 184 GLN B CA 1
ATOM 3031 C C . GLN B 1 184 ? -17.328 25.625 15.336 1 96.31 184 GLN B C 1
ATOM 3033 O O . GLN B 1 184 ? -17.953 26.359 14.57 1 96.31 184 GLN B O 1
ATOM 3038 N N . LYS B 1 185 ? -17.641 25.5 16.578 1 95.75 185 LYS B N 1
ATOM 3039 C CA . LYS B 1 185 ? -18.703 26.281 17.188 1 95.75 185 LYS B CA 1
ATOM 3040 C C . LYS B 1 185 ? -18.344 27.766 17.172 1 95.75 185 LYS B C 1
ATOM 3042 O O . LYS B 1 185 ? -19.219 28.609 16.953 1 95.75 185 LYS B O 1
ATOM 3047 N N . VAL B 1 186 ? -17.156 28.062 17.453 1 95.31 186 VAL B N 1
ATOM 3048 C CA . VAL B 1 186 ? -16.672 29.438 17.453 1 95.31 186 VAL B CA 1
ATOM 3049 C C . VAL B 1 186 ? -16.875 30.047 16.062 1 95.31 186 VAL B C 1
ATOM 3051 O O . VAL B 1 186 ? -17.391 31.156 15.938 1 95.31 186 VAL B O 1
ATOM 3054 N N . ILE B 1 187 ? -16.5 29.359 15.062 1 94.31 187 ILE B N 1
ATOM 3055 C CA . ILE B 1 187 ? -16.625 29.828 13.688 1 94.31 187 ILE B CA 1
ATOM 3056 C C . ILE B 1 187 ? -18.078 30.094 13.352 1 94.31 187 ILE B C 1
ATOM 3058 O O . ILE B 1 187 ? -18.438 31.141 12.812 1 94.31 187 ILE B O 1
ATOM 3062 N N . LYS B 1 188 ? -18.875 29.125 13.719 1 92.69 188 LYS B N 1
ATOM 3063 C CA . LYS B 1 188 ? -20.312 29.25 13.438 1 92.69 188 LYS B CA 1
ATOM 3064 C C . LYS B 1 188 ? -20.906 30.453 14.156 1 92.69 188 LYS B C 1
ATOM 3066 O O . LYS B 1 188 ? -21.688 31.203 13.578 1 92.69 188 LYS B O 1
ATOM 3071 N N . GLU B 1 189 ? -20.531 30.641 15.367 1 91.62 189 GLU B N 1
ATOM 3072 C CA . GLU B 1 189 ? -21.094 31.688 16.203 1 91.62 189 GLU B CA 1
ATOM 3073 C C . GLU B 1 189 ? -20.641 33.062 15.742 1 91.62 189 GLU B C 1
ATOM 3075 O O . GLU B 1 189 ? -21.438 34 15.664 1 91.62 189 GLU B O 1
ATOM 3080 N N . ILE B 1 190 ? -19.453 33.219 15.383 1 87.94 190 ILE B N 1
ATOM 3081 C CA . ILE B 1 190 ? -18.922 34.531 15.016 1 87.94 190 ILE B CA 1
ATOM 3082 C C . ILE B 1 190 ? -19.375 34.906 13.602 1 87.94 190 ILE B C 1
ATOM 3084 O O . ILE B 1 190 ? -19.703 36.062 13.336 1 87.94 190 ILE B O 1
ATOM 3088 N N . MET B 1 191 ? -19.469 33.938 12.773 1 84.38 191 MET B N 1
ATOM 3089 C CA . MET B 1 191 ? -19.922 34.188 11.406 1 84.38 191 MET B CA 1
ATOM 3090 C C . MET B 1 191 ? -21.391 34.625 11.398 1 84.38 191 MET B C 1
ATOM 3092 O O . MET B 1 191 ? -21.781 35.5 10.625 1 84.38 191 MET B O 1
ATOM 3096 N N . VAL B 1 192 ? -22.125 34 12.203 1 84.12 192 VAL B N 1
ATOM 3097 C CA . VAL B 1 192 ? -23.531 34.344 12.305 1 84.12 192 VAL B CA 1
ATOM 3098 C C . VAL B 1 192 ? -23.641 35.781 12.852 1 84.12 192 VAL B C 1
ATOM 3100 O O . VAL B 1 192 ? -24.453 36.562 12.367 1 84.12 192 VAL B O 1
ATOM 3103 N N . ARG B 1 193 ? -22.906 36.219 13.805 1 82.25 193 ARG B N 1
ATOM 3104 C CA . ARG B 1 193 ? -22.953 37.531 14.398 1 82.25 193 ARG B CA 1
ATOM 3105 C C . ARG B 1 193 ? -22.484 38.594 13.414 1 82.25 193 ARG B C 1
ATOM 3107 O O . ARG B 1 193 ? -23 39.719 13.398 1 82.25 193 ARG B O 1
ATOM 3114 N N . LYS B 1 194 ? -21.578 38.25 12.648 1 79.88 194 LYS B N 1
ATOM 3115 C CA . LYS B 1 194 ? -21.078 39.188 11.648 1 79.88 194 LYS B CA 1
ATOM 3116 C C . LYS B 1 194 ? -22.125 39.438 10.562 1 79.88 194 LYS B C 1
ATOM 3118 O O . LYS B 1 194 ? -22.266 40.562 10.078 1 79.88 194 LYS B O 1
ATOM 3123 N N . ASN B 1 195 ? -22.688 38.406 10.227 1 75.44 195 ASN B N 1
ATOM 3124 C CA . ASN B 1 195 ? -23.75 38.562 9.227 1 75.44 195 ASN B CA 1
ATOM 3125 C C . ASN B 1 195 ? -24.922 39.344 9.766 1 75.44 195 ASN B C 1
ATOM 3127 O O . ASN B 1 195 ? -25.625 40.031 9.008 1 75.44 195 ASN B O 1
ATOM 3131 N N . MET B 1 196 ? -25.016 39.219 11.055 1 69.75 196 MET B N 1
ATOM 3132 C CA . MET B 1 196 ? -26.109 40 11.656 1 69.75 196 MET B CA 1
ATOM 3133 C C . MET B 1 196 ? -25.734 41.469 11.781 1 69.75 196 MET B C 1
ATOM 3135 O O . MET B 1 196 ? -26.625 42.344 11.758 1 69.75 196 MET B O 1
ATOM 3139 N N . LEU B 1 197 ? -24.531 41.719 11.914 1 65.44 197 LEU B N 1
ATOM 3140 C CA . LEU B 1 197 ? -24.094 43.094 12.055 1 65.44 197 LEU B CA 1
ATOM 3141 C C . LEU B 1 197 ? -23.875 43.719 10.688 1 65.44 197 LEU B C 1
ATOM 3143 O O . LEU B 1 197 ? -23.828 44.969 10.578 1 65.44 197 LEU B O 1
ATOM 3147 N N . SER B 1 198 ? -23.672 43.031 9.695 1 54.78 198 SER B N 1
ATOM 3148 C CA . SER B 1 198 ? -23.641 43.625 8.375 1 54.78 198 SER B CA 1
ATOM 3149 C C . SER B 1 198 ? -25.047 43.844 7.828 1 54.78 198 SER B C 1
ATOM 3151 O O . SER B 1 198 ? -25.953 43.031 8.086 1 54.78 198 SER B O 1
#